Protein AF-0000000076344385 (afdb_homodimer)

Nearest PDB structures (foldseek):
  3djm-assembly5_E  TM=9.077E-01  e=4.082E-09  Cereibacter sphaeroides 2.4.1
  7sfz-assembly2_D  TM=6.483E-01  e=9.198E-02  Homo sapiens
  7sfz-assembly2_C  TM=6.321E-01  e=4.186E-01  Homo sapiens
  7sfz-assembly3_E  TM=6.370E-01  e=1.072E+00  Homo sapiens
  3djm-assembly5_E  TM=9.078E-01  e=3.542E-09  Cereibacter sphaeroides 2.4.1

Foldseek 3Di:
DPPPPPDDDDDPDDPPPDDDDDDDDDPVDDDDDPFFAQAKDKDWAQWFKWFAAVPDTQFTDRTWIFIGHGRDPGTATWGFPVRGPCVQKDFAPDDPVLCVPAPDDPDPQKTFIWGHDPNDIRGRQKIFGNDPPRRRIITGGPPCSRTPFMDTHPHTFPDHDDDDFKDKDWFQWWKWWDDPRDTFFTGRTWIWMAGPPDDIKTWAALVRGNCVQKDWDPDWDADRQWGIKTFIDGPPDDDTFKIADCQTDPNPRVSHRTMTGDLVRIQMAINNHGDDPDDDPHD/DPPPPDDDDDDPDDPPPDDDFDDDDDPVDDDDDPFFAQAKDKDWAQWFKWFAAVPDTQFTDRTWIFIGHGRDPGTATWGFPVRGPCVQKDFAPDDPVLCVPAPDDPDPQKTFIWGHDPNDIRGRQKIFGNDPPSRRIITGGPPCSRTPFMDTHPHTFPDHDDDDFKDKDWAQWWKWWADPRDTFFTGRTWIWMAGPPDAIKTWAALVRGNCVQKDWDPDWDADRQWGIKTFIDGPPDDDTFKIADCQTDPNPRVSHRTMTGDLVRIQMAINRHGDDRDPRPHD

Sequence (566 aa):
MTIPANTIPSFTGAPNTAIPALPSETPILGRRVLAPPERFEYQPSSRWVRGVLGNTAIVDSRHQLLVWEPGAKGPDYAFPLAHVRTDLLVPSTAGDDASAKYVRPKTEFVQWFDLVLDGRTIPRAAWKYAIPGLEEFIAVSWHTSVLDKWYEEDEVAWGSPRDQRIDIAPTKRHVVVKAGGVVVADTTGAIALFERGYPTRFYIPAQDVRLEHLEPVELKTVCPFKGQSSYFQVKGTDQPIAWFYPEPILSVEPIKNHVAFWNERVELVVDGEVFVDTPKVWAMTIPANTIPSFTGAPNTAIPALPSETPILGRRVLAPPERFEYQPSSRWVRGVLGNTAIVDSRHQLLVWEPGAKGPDYAFPLAHVRTDLLVPSTAGDDASAKYVRPKTEFVQWFDLVLDGRTIPRAAWKYAIPGLEEFIAVSWHTSVLDKWYEEDEVAWGSPRDQRIDIAPTKRHVVVKAGGVVVADTTGAIALFERGYPTRFYIPAQDVRLEHLEPVELKTVCPFKGQSSYFQVKGTDQPIAWFYPEPILSVEPIKNHVAFWNERVELVVDGEVFVDTPKVWA

Radius of gyration: 25.55 Å; Cα contacts (8 Å, |Δi|>4): 1297; chains: 2; bounding box: 70×77×60 Å

Secondary structure (DSSP, 8-state):
----TTPPP--SS-TTS--PPPPPP-SSEEE---PPPSSEEEEEE---EEEEETTEEEEEESSEEEEEPTT-SS-EEEEEGGGB-GGGEEE----GGGGTT------S-EEEEEEEETTEEEEEEEEEE-STT-TTEEEE---TTT-SEEEETTEEE-SS---S-EEEEE----EEEEETTEEEEEES-PEEEEETTS--EEEEEGGGB-GGGEEEEEEEEEETTTEEEEEEEETT--SEEEEE-SS--GGGGGGTTEEEE-TTTSEEEETTEE----TTS--/----TTPPP--SS-TTS--PPPPPP-SSEEE---PPPSSEEEEEE---EEEEETTEEEEEESSEEEEEPTT-SS-EEEEEGGGB-GGGEEE----GGGGTT------S-EEEEEEEETTEEEEEEEEEE-STT-TTEEEE---TTT-SEEEETTEEE-SS---S-EEEEE----EEEEETTEEEEEES-PEEEEETTS--EEEEEGGGB-GGGEEEEEEEEEETTTEEEEEEEETT--SEEEEE-SS--GGGGGGTTEEEE-TTTSEEEETTEE----TTT--

Organism: Vanrija humicola (NCBI:txid5417)

pLDDT: mean 89.12, std 12.99, range [23.89, 98.75]

Solvent-accessible surface area (backbone atoms only — not comparable to full-atom values): 30631 Å² total; per-residue (Å²): 131,80,72,65,92,86,64,80,56,57,64,93,55,75,48,84,48,75,74,72,76,79,58,66,76,50,97,59,30,34,75,62,67,92,64,50,41,89,36,31,28,31,34,34,29,56,57,40,36,31,31,24,46,87,84,38,44,43,27,31,34,49,64,27,29,36,36,27,48,56,63,32,90,60,45,41,57,29,28,32,52,73,27,34,53,56,88,35,46,42,80,46,83,71,60,75,73,72,45,67,80,41,84,63,76,81,68,81,53,53,50,48,18,19,36,50,55,94,90,40,77,37,74,61,29,28,34,30,56,71,43,90,59,37,75,63,28,34,28,65,51,65,49,78,85,61,35,76,47,37,27,44,49,66,36,82,46,29,76,50,66,75,77,53,40,54,42,48,39,51,26,60,59,40,40,35,34,33,51,94,91,37,75,39,29,58,41,49,66,25,34,40,35,42,35,76,79,40,64,76,40,54,30,31,41,48,90,40,38,47,58,89,56,40,39,78,47,89,59,68,52,68,32,50,81,43,29,53,35,39,32,27,17,48,67,95,56,91,52,74,40,31,38,31,26,84,66,29,38,70,49,43,38,83,49,41,65,18,37,32,61,42,62,91,71,37,50,34,28,47,71,87,34,77,53,60,86,50,81,72,40,48,63,131,81,73,65,94,86,63,79,55,57,68,95,56,76,58,81,50,74,75,71,76,78,58,64,76,49,98,61,31,34,73,62,67,94,62,49,41,88,36,32,28,31,32,28,30,60,59,40,34,30,31,24,48,87,84,38,44,44,26,36,37,51,64,28,28,37,35,28,48,57,65,33,89,59,47,42,58,31,29,32,50,68,25,36,53,56,88,35,47,42,79,46,83,72,60,74,72,74,44,67,82,40,84,62,76,81,68,81,54,54,48,46,17,20,36,51,55,96,90,39,76,37,76,60,28,27,34,30,55,72,44,90,59,38,75,64,29,36,29,65,49,66,50,78,84,60,35,75,46,38,28,43,49,66,35,83,45,32,76,49,68,73,76,54,40,53,41,48,38,50,26,61,59,40,41,34,35,34,52,96,91,37,76,40,29,56,42,49,66,26,34,40,34,43,35,75,78,38,59,74,41,53,30,31,41,49,89,39,37,46,57,88,55,42,38,78,49,91,59,68,53,68,34,49,82,43,29,53,36,38,32,26,18,48,67,95,56,93,52,73,40,29,36,32,26,86,66,31,39,69,50,43,38,85,49,40,65,18,37,31,59,42,63,91,70,38,49,36,27,46,72,89,35,77,56,69,82,40,77,76,39,38,61

Structure (mmCIF, N/CA/C/O backbone):
data_AF-0000000076344385-model_v1
#
loop_
_entity.id
_entity.type
_entity.pdbx_description
1 polymer 'DUF427 domain-containing protein'
#
loop_
_atom_site.group_PDB
_atom_site.id
_atom_site.type_symbol
_atom_site.label_atom_id
_atom_site.label_alt_id
_atom_site.label_comp_id
_atom_site.label_asym_id
_atom_site.label_entity_id
_atom_site.label_seq_id
_atom_site.pdbx_PDB_ins_code
_atom_site.Cartn_x
_atom_site.Cartn_y
_atom_site.Cartn_z
_atom_site.occupancy
_atom_site.B_iso_or_equiv
_atom_site.auth_seq_id
_atom_site.auth_comp_id
_atom_site.auth_asym_id
_atom_site.auth_atom_id
_atom_site.pdbx_PDB_model_num
ATOM 1 N N . MET A 1 1 ? -5.723 -26.406 -31.406 1 24.17 1 MET A N 1
ATOM 2 C CA . MET A 1 1 ? -6.191 -25.047 -31.109 1 24.17 1 MET A CA 1
ATOM 3 C C . MET A 1 1 ? -5.043 -24.172 -30.609 1 24.17 1 MET A C 1
ATOM 5 O O . MET A 1 1 ? -4.387 -24.5 -29.625 1 24.17 1 MET A O 1
ATOM 9 N N . THR A 1 2 ? -4.398 -23.375 -31.406 1 29.11 2 THR A N 1
ATOM 10 C CA . THR A 1 2 ? -3.236 -22.531 -31.172 1 29.11 2 THR A CA 1
ATOM 11 C C . THR A 1 2 ? -3.486 -21.578 -30.016 1 29.11 2 THR A C 1
ATOM 13 O O . THR A 1 2 ? -4.465 -20.828 -30.016 1 29.11 2 THR A O 1
ATOM 16 N N . ILE A 1 3 ? -3.086 -22 -28.797 1 37.66 3 ILE A N 1
ATOM 17 C CA . ILE A 1 3 ? -3.229 -21.047 -27.688 1 37.66 3 ILE A CA 1
ATOM 18 C C . ILE A 1 3 ? -2.777 -19.656 -28.141 1 37.66 3 ILE A C 1
ATOM 20 O O . ILE A 1 3 ? -1.686 -19.5 -28.703 1 37.66 3 ILE A O 1
ATOM 24 N N . PRO A 1 4 ? -3.592 -18.781 -28.484 1 41.69 4 PRO A N 1
ATOM 25 C CA . PRO A 1 4 ? -3.096 -17.453 -28.875 1 41.69 4 PRO A CA 1
ATOM 26 C C . PRO A 1 4 ? -1.897 -17.016 -28.047 1 41.69 4 PRO A C 1
ATOM 28 O O . PRO A 1 4 ? -1.752 -17.422 -26.891 1 41.69 4 PRO A O 1
ATOM 31 N N . ALA A 1 5 ? -0.92 -16.391 -28.688 1 49.5 5 ALA A N 1
ATOM 32 C CA . ALA A 1 5 ? 0.424 -15.969 -28.297 1 49.5 5 ALA A CA 1
ATOM 33 C C . ALA A 1 5 ? 0.427 -15.359 -26.906 1 49.5 5 ALA A C 1
ATOM 35 O O . ALA A 1 5 ? 1.396 -15.516 -26.156 1 49.5 5 ALA A O 1
ATOM 36 N N . ASN A 1 6 ? -0.628 -14.656 -26.297 1 58.56 6 ASN A N 1
ATOM 37 C CA . ASN A 1 6 ? -0.357 -13.75 -25.172 1 58.56 6 ASN A CA 1
ATOM 38 C C . ASN A 1 6 ? -1.131 -14.156 -23.922 1 58.56 6 ASN A C 1
ATOM 40 O O . ASN A 1 6 ? -1.474 -13.305 -23.109 1 58.56 6 ASN A O 1
ATOM 44 N N . THR A 1 7 ? -1.576 -15.461 -23.734 1 81.75 7 THR A N 1
ATOM 45 C CA . THR A 1 7 ? -2.396 -15.859 -22.594 1 81.75 7 THR A CA 1
ATOM 46 C C . THR A 1 7 ? -1.545 -16.547 -21.531 1 81.75 7 THR A C 1
ATOM 48 O O . THR A 1 7 ? -0.748 -17.438 -21.844 1 81.75 7 THR A O 1
ATOM 51 N N . ILE A 1 8 ? -1.616 -16.078 -20.406 1 89.12 8 ILE A N 1
ATOM 52 C CA . ILE A 1 8 ? -0.957 -16.703 -19.266 1 89.12 8 ILE A CA 1
ATOM 53 C C . ILE A 1 8 ? -1.506 -18.109 -19.062 1 89.12 8 ILE A C 1
ATOM 55 O O . ILE A 1 8 ? -2.717 -18.297 -18.922 1 89.12 8 ILE A O 1
ATOM 59 N N . PRO A 1 9 ? -0.595 -19.125 -19.203 1 86.81 9 PRO A N 1
ATOM 60 C CA . PRO A 1 9 ? -1.071 -20.5 -18.969 1 86.81 9 PRO A CA 1
ATOM 61 C C . PRO A 1 9 ? -1.843 -20.641 -17.656 1 86.81 9 PRO A C 1
ATOM 63 O O . PRO A 1 9 ? -1.484 -20.016 -16.656 1 86.81 9 PRO A O 1
ATOM 66 N N . SER A 1 10 ? -2.945 -21.391 -17.719 1 88.56 10 SER A N 1
ATOM 67 C CA . SER A 1 10 ? -3.801 -21.641 -16.562 1 88.56 10 SER A CA 1
ATOM 68 C C . SER A 1 10 ? -4.383 -23.047 -16.609 1 88.56 10 SER A C 1
ATOM 70 O O . SER A 1 10 ? -4.281 -23.734 -17.625 1 88.56 10 SER A O 1
ATOM 72 N N . PHE A 1 11 ? -4.809 -23.469 -15.492 1 88.62 11 PHE A N 1
ATOM 73 C CA . PHE A 1 11 ? -5.465 -24.766 -15.461 1 88.62 11 PHE A CA 1
ATOM 74 C C . PHE A 1 11 ? -6.742 -24.75 -16.297 1 88.62 11 PHE A C 1
ATOM 76 O O . PHE A 1 11 ? -7.41 -23.719 -16.391 1 88.62 11 PHE A O 1
ATOM 83 N N . THR A 1 12 ? -7.086 -25.703 -17.109 1 76 12 THR A N 1
ATOM 84 C CA . THR A 1 12 ? -8.273 -25.781 -17.969 1 76 12 THR A CA 1
ATOM 85 C C . THR A 1 12 ? -9.539 -25.891 -17.109 1 76 12 THR A C 1
ATOM 87 O O . THR A 1 12 ? -10.602 -25.406 -17.516 1 76 12 THR A O 1
ATOM 90 N N . GLY A 1 13 ? -9.477 -26.312 -15.812 1 63.94 13 GLY A N 1
ATOM 91 C CA . GLY A 1 13 ? -10.609 -26.406 -14.906 1 63.94 13 GLY A CA 1
ATOM 92 C C . GLY A 1 13 ? -10.516 -25.453 -13.734 1 63.94 13 GLY A C 1
ATOM 93 O O . GLY A 1 13 ? -9.508 -24.766 -13.555 1 63.94 13 GLY A O 1
ATOM 94 N N . ALA A 1 14 ? -11.828 -24.984 -13.328 1 56.19 14 ALA A N 1
ATOM 95 C CA . ALA A 1 14 ? -11.82 -24.078 -12.188 1 56.19 14 ALA A CA 1
ATOM 96 C C . ALA A 1 14 ? -11.023 -24.656 -11.023 1 56.19 14 ALA A C 1
ATOM 98 O O . ALA A 1 14 ? -11.352 -25.734 -10.516 1 56.19 14 ALA A O 1
ATOM 99 N N . PRO A 1 15 ? -9.758 -24.266 -10.953 1 55.03 15 PRO A N 1
ATOM 100 C CA . PRO A 1 15 ? -9.125 -24.859 -9.766 1 55.03 15 PRO A CA 1
ATOM 101 C C . PRO A 1 15 ? -9.969 -24.688 -8.5 1 55.03 15 PRO A C 1
ATOM 103 O O . PRO A 1 15 ? -9.523 -25.047 -7.41 1 55.03 15 PRO A O 1
ATOM 106 N N . ASN A 1 16 ? -11.07 -23.953 -8.711 1 57.47 16 ASN A N 1
ATOM 107 C CA . ASN A 1 16 ? -11.82 -23.688 -7.488 1 57.47 16 ASN A CA 1
ATOM 108 C C . ASN A 1 16 ? -12.375 -24.969 -6.875 1 57.47 16 ASN A C 1
ATOM 110 O O . ASN A 1 16 ? -13.328 -24.922 -6.094 1 57.47 16 ASN A O 1
ATOM 114 N N . THR A 1 17 ? -11.617 -26.094 -7.391 1 61.44 17 THR A N 1
ATOM 115 C CA . THR A 1 17 ? -12.047 -27.297 -6.688 1 61.44 17 THR A CA 1
ATOM 116 C C . THR A 1 17 ? -11.188 -27.531 -5.449 1 61.44 17 THR A C 1
ATOM 118 O O . THR A 1 17 ? -10.016 -27.156 -5.418 1 61.44 17 THR A O 1
ATOM 121 N N . ALA A 1 18 ? -11.891 -28.016 -4.379 1 74.69 18 ALA A N 1
ATOM 122 C CA . ALA A 1 18 ? -11.453 -28.453 -3.055 1 74.69 18 ALA A CA 1
ATOM 123 C C . ALA A 1 18 ? -10.641 -27.359 -2.359 1 74.69 18 ALA A C 1
ATOM 125 O O . ALA A 1 18 ? -9.414 -27.297 -2.523 1 74.69 18 ALA A O 1
ATOM 126 N N . ILE A 1 19 ? -11.133 -26.422 -1.931 1 80.56 19 ILE A N 1
ATOM 127 C CA . ILE A 1 19 ? -10.523 -25.391 -1.095 1 80.56 19 ILE A CA 1
ATOM 128 C C . ILE A 1 19 ? -10.508 -25.844 0.362 1 80.56 19 ILE A C 1
ATOM 130 O O . ILE A 1 19 ? -11.57 -26.062 0.959 1 80.56 19 ILE A O 1
ATOM 134 N N . PRO A 1 20 ? -9.273 -26 0.767 1 85.88 20 PRO A N 1
ATOM 135 C CA . PRO A 1 20 ? -9.219 -26.406 2.17 1 85.88 20 PRO A CA 1
ATOM 136 C C . PRO A 1 20 ? -9.75 -25.344 3.123 1 85.88 20 PRO A C 1
ATOM 138 O O . PRO A 1 20 ? -9.781 -24.156 2.773 1 85.88 20 PRO A O 1
ATOM 141 N N . ALA A 1 21 ? -10.133 -25.828 4.328 1 84.12 21 ALA A N 1
ATOM 142 C CA . ALA A 1 21 ? -10.445 -24.891 5.402 1 84.12 21 ALA A CA 1
ATOM 143 C C . ALA A 1 21 ? -9.203 -24.125 5.836 1 84.12 21 ALA A C 1
ATOM 145 O O . ALA A 1 21 ? -8.078 -24.625 5.715 1 84.12 21 ALA A O 1
ATOM 146 N N . LEU A 1 22 ? -9.461 -22.953 6.262 1 87.62 22 LEU A N 1
ATOM 147 C CA . LEU A 1 22 ? -8.344 -22.219 6.84 1 87.62 22 LEU A CA 1
ATOM 148 C C . LEU A 1 22 ? -7.809 -22.922 8.078 1 87.62 22 LEU A C 1
ATOM 150 O O . LEU A 1 22 ? -8.578 -23.5 8.852 1 87.62 22 LEU A O 1
ATOM 154 N N . PRO A 1 23 ? -6.516 -22.828 8.273 1 89.56 23 PRO A N 1
ATOM 155 C CA . PRO A 1 23 ? -5.941 -23.5 9.445 1 89.56 23 PRO A CA 1
ATOM 156 C C . PRO A 1 23 ? -6.477 -22.938 10.766 1 89.56 23 PRO A C 1
ATOM 158 O O . PRO A 1 23 ? -6.703 -21.734 10.875 1 89.56 23 PRO A O 1
ATOM 161 N N . SER A 1 24 ? -6.598 -23.828 11.703 1 86.69 24 SER A N 1
ATOM 162 C CA . SER A 1 24 ? -6.953 -23.391 13.055 1 86.69 24 SER A CA 1
ATOM 163 C C . SER A 1 24 ? -5.754 -22.781 13.766 1 86.69 24 SER A C 1
ATOM 165 O O . SER A 1 24 ? -4.609 -23.156 13.523 1 86.69 24 SER A O 1
ATOM 167 N N . GLU A 1 25 ? -6.086 -21.906 14.664 1 88.31 25 GLU A N 1
ATOM 168 C CA . GLU A 1 25 ? -5.031 -21.297 15.469 1 88.31 25 GLU A CA 1
ATOM 169 C C . GLU A 1 25 ? -4.43 -22.312 16.438 1 88.31 25 GLU A C 1
ATOM 171 O O . GLU A 1 25 ? -5.156 -23.062 17.094 1 88.31 25 GLU A O 1
ATOM 176 N N . THR A 1 26 ? -3.117 -22.422 16.438 1 90 26 THR A N 1
ATOM 177 C CA . THR A 1 26 ? -2.346 -23.219 17.391 1 90 26 THR A CA 1
ATOM 178 C C . THR A 1 26 ? -1.223 -22.375 18 1 90 26 THR A C 1
ATOM 180 O O . THR A 1 26 ? -1.005 -21.234 17.609 1 90 26 THR A O 1
ATOM 183 N N . PRO A 1 27 ? -0.519 -22.875 19 1 88 27 PRO A N 1
ATOM 184 C CA . PRO A 1 27 ? 0.61 -22.141 19.562 1 88 27 PRO A CA 1
ATOM 185 C C . PRO A 1 27 ? 1.712 -21.859 18.547 1 88 27 PRO A C 1
ATOM 187 O O . PRO A 1 27 ? 2.461 -20.891 18.688 1 88 27 PRO A O 1
ATOM 190 N N . ILE A 1 28 ? 1.756 -22.641 17.484 1 91.75 28 ILE A N 1
ATOM 191 C CA . ILE A 1 28 ? 2.887 -22.516 16.578 1 91.75 28 ILE A CA 1
ATOM 192 C C . ILE A 1 28 ? 2.412 -21.922 15.242 1 91.75 28 ILE A C 1
ATOM 194 O O . ILE A 1 28 ? 3.225 -21.578 14.383 1 91.75 28 ILE A O 1
ATOM 198 N N . LEU A 1 29 ? 1.133 -21.844 15.023 1 92.69 29 LEU A N 1
ATOM 199 C CA . LEU A 1 29 ? 0.559 -21.297 13.797 1 92.69 29 LEU A CA 1
ATOM 200 C C . LEU A 1 29 ? -0.639 -20.406 14.117 1 92.69 29 LEU A C 1
ATOM 202 O O . LEU A 1 29 ? -1.569 -20.828 14.805 1 92.69 29 LEU A O 1
ATOM 206 N N . GLY A 1 30 ? -0.557 -19.203 13.602 1 90.94 30 GLY A N 1
ATOM 207 C CA . GLY A 1 30 ? -1.685 -18.297 13.789 1 90.94 30 GLY A CA 1
ATOM 208 C C . GLY A 1 30 ? -1.955 -17.422 12.586 1 90.94 30 GLY A C 1
ATOM 209 O O . GLY A 1 30 ? -1.103 -17.281 11.703 1 90.94 30 GLY A O 1
ATOM 210 N N . ARG A 1 31 ? -3.148 -16.875 12.57 1 87.06 31 ARG A N 1
ATOM 211 C CA . ARG A 1 31 ? -3.494 -15.914 11.531 1 87.06 31 ARG A CA 1
ATOM 212 C C . ARG A 1 31 ? -2.812 -14.57 11.773 1 87.06 31 ARG A C 1
ATOM 214 O O . ARG A 1 31 ? -2.799 -14.078 12.906 1 87.06 31 ARG A O 1
ATOM 221 N N . ARG A 1 32 ? -2.219 -14.086 10.703 1 84.06 32 ARG A N 1
ATOM 222 C CA . ARG A 1 32 ? -1.59 -12.773 10.797 1 84.06 32 ARG A CA 1
ATOM 223 C C . ARG A 1 32 ? -2.633 -11.664 10.766 1 84.06 32 ARG A C 1
ATOM 225 O O . ARG A 1 32 ? -3.396 -11.547 9.805 1 84.06 32 ARG A O 1
ATOM 232 N N . VAL A 1 33 ? -2.703 -10.945 11.852 1 72.5 33 VAL A N 1
ATOM 233 C CA . VAL A 1 33 ? -3.633 -9.82 11.969 1 72.5 33 VAL A CA 1
ATOM 234 C C . VAL A 1 33 ? -2.887 -8.578 12.438 1 72.5 33 VAL A C 1
ATOM 236 O O . VAL A 1 33 ? -2.01 -8.656 13.297 1 72.5 33 VAL A O 1
ATOM 239 N N . LEU A 1 34 ? -2.967 -7.535 11.586 1 72.88 34 LEU A N 1
ATOM 240 C CA . LEU A 1 34 ? -2.51 -6.281 12.172 1 72.88 34 LEU A CA 1
ATOM 241 C C . LEU A 1 34 ? -3.508 -5.766 13.203 1 72.88 34 LEU A C 1
ATOM 243 O O . LEU A 1 34 ? -4.352 -4.926 12.891 1 72.88 34 LEU A O 1
ATOM 247 N N . ALA A 1 35 ? -3.389 -6.309 14.32 1 74 35 ALA A N 1
ATOM 248 C CA . ALA A 1 35 ? -4.32 -6 15.406 1 74 35 ALA A CA 1
ATOM 249 C C . ALA A 1 35 ? -4.062 -4.609 15.969 1 74 35 ALA A C 1
ATOM 251 O O . ALA A 1 35 ? -2.934 -4.117 15.938 1 74 35 ALA A O 1
ATOM 252 N N . PRO A 1 36 ? -5.133 -3.947 16.375 1 84.81 36 PRO A N 1
ATOM 253 C CA . PRO A 1 36 ? -4.91 -2.723 17.141 1 84.81 36 PRO A CA 1
ATOM 254 C C . PRO A 1 36 ? -3.92 -2.916 18.297 1 84.81 36 PRO A C 1
ATOM 256 O O . PRO A 1 36 ? -3.893 -3.98 18.922 1 84.81 36 PRO A O 1
ATOM 259 N N . PRO A 1 37 ? -3.086 -1.936 18.5 1 88.06 37 PRO A N 1
ATOM 260 C CA . PRO A 1 37 ? -2.082 -2.092 19.547 1 88.06 37 PRO A CA 1
ATOM 261 C C . PRO A 1 37 ? -2.691 -2.1 20.953 1 88.06 37 PRO A C 1
ATOM 263 O O . PRO A 1 37 ? -3.756 -1.515 21.172 1 88.06 37 PRO A O 1
ATOM 266 N N . GLU A 1 38 ? -1.99 -2.736 21.875 1 89.06 38 GLU A N 1
ATOM 267 C CA . GLU A 1 38 ? -2.42 -2.803 23.266 1 89.06 38 GLU A CA 1
ATOM 268 C C . GLU A 1 38 ? -1.921 -1.596 24.062 1 89.06 38 GLU A C 1
ATOM 270 O O . GLU A 1 38 ? -2.42 -1.312 25.156 1 89.06 38 GLU A O 1
ATOM 275 N N . ARG A 1 39 ? -0.975 -0.936 23.562 1 92.12 39 ARG A N 1
ATOM 276 C CA . ARG A 1 39 ? -0.392 0.274 24.125 1 92.12 39 ARG A CA 1
ATOM 277 C C . ARG A 1 39 ? -0.252 1.365 23.062 1 92.12 39 ARG A C 1
ATOM 279 O O . ARG A 1 39 ? -0.562 1.145 21.891 1 92.12 39 ARG A O 1
ATOM 286 N N . PHE A 1 40 ? 0.185 2.539 23.562 1 94.31 40 PHE A N 1
ATOM 287 C CA . PHE A 1 40 ? 0.493 3.572 22.578 1 94.31 40 PHE A CA 1
ATOM 288 C C . PHE A 1 40 ? 1.682 3.162 21.719 1 94.31 40 PHE A C 1
ATOM 290 O O . PHE A 1 40 ? 2.674 2.637 22.219 1 94.31 40 PHE A O 1
ATOM 297 N N . GLU A 1 41 ? 1.48 3.379 20.5 1 93.19 41 GLU A N 1
ATOM 298 C CA . GLU A 1 41 ? 2.582 3.166 19.578 1 93.19 41 GLU A CA 1
ATOM 299 C C . GLU A 1 41 ? 2.754 4.359 18.641 1 93.19 41 GLU A C 1
ATOM 301 O O . GLU A 1 41 ? 1.799 5.102 18.391 1 93.19 41 GLU A O 1
ATOM 306 N N . TYR A 1 42 ? 3.994 4.531 18.203 1 92.5 42 TYR A N 1
ATOM 307 C CA . TYR A 1 42 ? 4.23 5.625 17.281 1 92.5 42 TYR A CA 1
ATOM 308 C C . TYR A 1 42 ? 5.141 5.18 16.141 1 92.5 42 TYR A C 1
ATOM 310 O O . TYR A 1 42 ? 5.836 4.172 16.25 1 92.5 42 TYR A O 1
ATOM 318 N N . GLN A 1 43 ? 5.066 5.859 15.062 1 89.62 43 GLN A N 1
ATOM 319 C CA . GLN A 1 43 ? 5.941 5.719 13.898 1 89.62 43 GLN A CA 1
ATOM 320 C C . GLN A 1 43 ? 6.277 7.082 13.297 1 89.62 43 GLN A C 1
ATOM 322 O O . GLN A 1 43 ? 5.383 7.879 13.016 1 89.62 43 GLN A O 1
ATOM 327 N N . PRO A 1 44 ? 7.527 7.312 13.141 1 88.88 44 PRO A N 1
ATOM 328 C CA . PRO A 1 44 ? 7.871 8.578 12.492 1 88.88 44 PRO A CA 1
ATOM 329 C C . PRO A 1 44 ? 7.41 8.648 11.039 1 88.88 44 PRO A C 1
ATOM 331 O O . PRO A 1 44 ? 7.398 7.625 10.352 1 88.88 44 PRO A O 1
ATOM 334 N N . SER A 1 45 ? 7.035 9.805 10.648 1 88.56 45 SER A N 1
ATOM 335 C CA . SER A 1 45 ? 6.629 10.055 9.266 1 88.56 45 SER A CA 1
ATOM 336 C C . SER A 1 45 ? 7.367 11.25 8.68 1 88.56 45 SER A C 1
ATOM 338 O O . SER A 1 45 ? 7.496 12.289 9.328 1 88.56 45 SER A O 1
ATOM 340 N N . SER A 1 46 ? 7.789 11.102 7.41 1 87 46 SER A N 1
ATOM 341 C CA . SER A 1 46 ? 8.5 12.18 6.73 1 87 46 SER A CA 1
ATOM 342 C C . SER A 1 46 ? 7.609 12.883 5.723 1 87 46 SER A C 1
ATOM 344 O O . SER A 1 46 ? 8.07 13.75 4.969 1 87 46 SER A O 1
ATOM 346 N N . ARG A 1 47 ? 6.363 12.5 5.688 1 90.75 47 ARG A N 1
ATOM 347 C CA . ARG A 1 47 ? 5.434 13.18 4.793 1 90.75 47 ARG A CA 1
ATOM 348 C C . ARG A 1 47 ? 5.352 14.672 5.117 1 90.75 47 ARG A C 1
ATOM 350 O O . ARG A 1 47 ? 5.348 15.055 6.285 1 90.75 47 ARG A O 1
ATOM 357 N N . TRP A 1 48 ? 5.316 15.391 4.031 1 91.88 48 TRP A N 1
ATOM 358 C CA . TRP A 1 48 ? 4.996 16.797 4.23 1 91.88 48 TRP A CA 1
ATOM 359 C C . TRP A 1 48 ? 3.502 16.984 4.48 1 91.88 48 TRP A C 1
ATOM 361 O O . TRP A 1 48 ? 2.689 16.828 3.566 1 91.88 48 TRP A O 1
ATOM 371 N N . VAL A 1 49 ? 3.166 17.391 5.719 1 94.5 49 VAL A N 1
ATOM 372 C CA . VAL A 1 49 ? 1.764 17.484 6.113 1 94.5 49 VAL A CA 1
ATOM 373 C C . VAL A 1 49 ? 1.415 18.938 6.434 1 94.5 49 VAL A C 1
ATOM 375 O O . VAL A 1 49 ? 2.15 19.609 7.152 1 94.5 49 VAL A O 1
ATOM 378 N N . ARG A 1 50 ? 0.308 19.406 5.844 1 96.5 50 ARG A N 1
ATOM 379 C CA . ARG A 1 50 ? -0.207 20.734 6.16 1 96.5 50 ARG A CA 1
ATOM 380 C C . ARG A 1 50 ? -1.69 20.672 6.508 1 96.5 50 ARG A C 1
ATOM 382 O O . ARG A 1 50 ? -2.455 19.953 5.875 1 96.5 50 ARG A O 1
ATOM 389 N N . GLY A 1 51 ? -2.059 21.312 7.539 1 97.31 51 GLY A N 1
ATOM 390 C CA . GLY A 1 51 ? -3.438 21.641 7.867 1 97.31 51 GLY A CA 1
ATOM 391 C C . GLY A 1 51 ? -3.75 23.125 7.75 1 97.31 51 GLY A C 1
ATOM 392 O O . GLY A 1 51 ? -3.014 23.953 8.273 1 97.31 51 GLY A O 1
ATOM 393 N N . VAL A 1 52 ? -4.91 23.391 7.074 1 97.38 52 VAL A N 1
ATOM 394 C CA . VAL A 1 52 ? -5.125 24.797 6.727 1 97.38 52 VAL A CA 1
ATOM 395 C C . VAL A 1 52 ? -6.535 25.219 7.133 1 97.38 52 VAL A C 1
ATOM 397 O O . VAL A 1 52 ? -7.48 24.438 7.023 1 97.38 52 VAL A O 1
ATOM 400 N N . LEU A 1 53 ? -6.668 26.375 7.621 1 96.69 53 LEU A N 1
ATOM 401 C CA . LEU A 1 53 ? -7.922 27.078 7.867 1 96.69 53 LEU A CA 1
ATOM 402 C C . LEU A 1 53 ? -7.953 28.406 7.125 1 96.69 53 LEU A C 1
ATOM 404 O O . LEU A 1 53 ? -7.219 29.328 7.469 1 96.69 53 LEU A O 1
ATOM 408 N N . GLY A 1 54 ? -8.828 28.438 6.07 1 92.88 54 GLY A N 1
ATOM 409 C CA . GLY A 1 54 ? -8.758 29.578 5.18 1 92.88 54 GLY A CA 1
ATOM 410 C C . GLY A 1 54 ? -7.418 29.703 4.477 1 92.88 54 GLY A C 1
ATOM 411 O O . GLY A 1 54 ? -6.961 28.766 3.83 1 92.88 54 GLY A O 1
ATOM 412 N N . ASN A 1 55 ? -6.805 30.781 4.648 1 92.69 55 ASN A N 1
ATOM 413 C CA . ASN A 1 55 ? -5.512 31.031 4.012 1 92.69 55 ASN A CA 1
ATOM 414 C C . ASN A 1 55 ? -4.363 30.875 5.008 1 92.69 55 ASN A C 1
ATOM 416 O O . ASN A 1 55 ? -3.238 31.297 4.727 1 92.69 55 ASN A O 1
ATOM 420 N N . THR A 1 56 ? -4.672 30.297 6.105 1 94.94 56 THR A N 1
ATOM 421 C CA . THR A 1 56 ? -3.67 30.172 7.156 1 94.94 56 THR A CA 1
ATOM 422 C C . THR A 1 56 ? -3.271 28.703 7.344 1 94.94 56 THR A C 1
ATOM 424 O O . THR A 1 56 ? -4.133 27.844 7.508 1 94.94 56 THR A O 1
ATOM 427 N N . ALA A 1 57 ? -1.976 28.5 7.266 1 96.12 57 ALA A N 1
ATOM 428 C CA . ALA A 1 57 ? -1.479 27.188 7.676 1 96.12 57 ALA A CA 1
ATOM 429 C C . ALA A 1 57 ? -1.444 27.062 9.195 1 96.12 57 ALA A C 1
ATOM 431 O O . ALA A 1 57 ? -0.759 27.844 9.867 1 96.12 57 ALA A O 1
ATOM 432 N N . ILE A 1 58 ? -2.17 26.141 9.68 1 97.12 58 ILE A N 1
ATOM 433 C CA . ILE A 1 58 ? -2.166 25.859 11.109 1 97.12 58 ILE A CA 1
ATOM 434 C C . ILE A 1 58 ? -1.08 24.844 11.438 1 97.12 58 ILE A C 1
ATOM 436 O O . ILE A 1 58 ? -0.469 24.906 12.508 1 97.12 58 ILE A O 1
ATOM 440 N N . VAL A 1 59 ? -0.897 23.906 10.562 1 96.75 59 VAL A N 1
ATOM 441 C CA . VAL A 1 59 ? 0.118 22.875 10.664 1 96.75 59 VAL A CA 1
ATOM 442 C C . VAL A 1 59 ? 1.008 22.891 9.422 1 96.75 59 VAL A C 1
ATOM 444 O O . VAL A 1 59 ? 0.517 23.047 8.297 1 96.75 59 VAL A O 1
ATOM 447 N N . ASP A 1 60 ? 2.283 22.75 9.555 1 94.69 60 ASP A N 1
ATOM 448 C CA . ASP A 1 60 ? 3.273 22.531 8.508 1 94.69 60 ASP A CA 1
ATOM 449 C C . ASP A 1 60 ? 4.457 21.719 9.023 1 94.69 60 ASP A C 1
ATOM 451 O O . ASP A 1 60 ? 5.316 22.234 9.734 1 94.69 60 ASP A O 1
ATOM 455 N N . SER A 1 61 ? 4.41 20.438 8.664 1 92.06 61 SER A N 1
ATOM 456 C CA . SER A 1 61 ? 5.387 19.547 9.297 1 92.06 61 SER A CA 1
ATOM 457 C C . SER A 1 61 ? 5.914 18.516 8.32 1 92.06 61 SER A C 1
ATOM 459 O O . SER A 1 61 ? 5.184 18.062 7.434 1 92.06 61 SER A O 1
ATOM 461 N N . ARG A 1 62 ? 7.172 18.125 8.516 1 89.31 62 ARG A N 1
ATOM 462 C CA . ARG A 1 62 ? 7.801 17 7.82 1 89.31 62 ARG A CA 1
ATOM 463 C C . ARG A 1 62 ? 8.375 16 8.812 1 89.31 62 ARG A C 1
ATOM 465 O O . ARG A 1 62 ? 9.133 15.109 8.422 1 89.31 62 ARG A O 1
ATOM 472 N N . HIS A 1 63 ? 8.062 16.203 10.047 1 88 63 HIS A N 1
ATOM 473 C CA . HIS A 1 63 ? 8.703 15.406 11.094 1 88 63 HIS A CA 1
ATOM 474 C C . HIS A 1 63 ? 7.691 14.969 12.148 1 88 63 HIS A C 1
ATOM 476 O O . HIS A 1 63 ? 7.996 14.977 13.344 1 88 63 HIS A O 1
ATOM 482 N N . GLN A 1 64 ? 6.535 14.711 11.773 1 92.06 64 GLN A N 1
ATOM 483 C CA . GLN A 1 64 ? 5.5 14.289 12.719 1 92.06 64 GLN A CA 1
ATOM 484 C C . GLN A 1 64 ? 5.566 12.789 12.977 1 92.06 64 GLN A C 1
ATOM 486 O O . GLN A 1 64 ? 6.332 12.07 12.328 1 92.06 64 GLN A O 1
ATOM 491 N N . LEU A 1 65 ? 4.809 12.406 13.969 1 92.56 65 LEU A N 1
ATOM 492 C CA . LEU A 1 65 ? 4.609 11 14.297 1 92.56 65 LEU A CA 1
ATOM 493 C C . LEU A 1 65 ? 3.209 10.547 13.906 1 92.56 65 LEU A C 1
ATOM 495 O O . LEU A 1 65 ? 2.25 11.312 14.016 1 92.56 65 LEU A O 1
ATOM 499 N N . LEU A 1 66 ? 3.152 9.352 13.383 1 93.12 66 LEU A N 1
ATOM 500 C CA . LEU A 1 66 ? 1.905 8.602 13.5 1 93.12 66 LEU A CA 1
ATOM 501 C C . LEU A 1 66 ? 1.77 7.988 14.891 1 93.12 66 LEU A C 1
ATOM 503 O O . LEU A 1 66 ? 2.68 7.301 15.359 1 93.12 66 LEU A O 1
ATOM 507 N N . VAL A 1 67 ? 0.633 8.242 15.516 1 94.12 67 VAL A N 1
ATOM 508 C CA . VAL A 1 67 ? 0.427 7.738 16.875 1 94.12 67 VAL A CA 1
ATOM 509 C C . VAL A 1 67 ? -0.856 6.914 16.922 1 94.12 67 VAL A C 1
ATOM 511 O O . VAL A 1 67 ? -1.923 7.387 16.531 1 94.12 67 VAL A O 1
ATOM 514 N N . TRP A 1 68 ? -0.729 5.672 17.391 1 92.88 68 TRP A N 1
ATOM 515 C CA . TRP A 1 68 ? -1.873 4.805 17.641 1 92.88 68 TRP A CA 1
ATOM 516 C C . TRP A 1 68 ? -2.199 4.758 19.125 1 92.88 68 TRP A C 1
ATOM 518 O O . TRP A 1 68 ? -1.332 4.461 19.953 1 92.88 68 TRP A O 1
ATOM 528 N N . GLU A 1 69 ? -3.449 5.086 19.406 1 94 69 GLU A N 1
ATOM 529 C CA . GLU A 1 69 ? -3.951 4.82 20.75 1 94 69 GLU A CA 1
ATOM 530 C C . GLU A 1 69 ? -4.234 3.332 20.953 1 94 69 GLU A C 1
ATOM 532 O O . GLU A 1 69 ? -4.473 2.605 19.984 1 94 69 GLU A O 1
ATOM 537 N N . PRO A 1 70 ? -4.172 2.951 22.219 1 91.44 70 PRO A N 1
ATOM 538 C CA . PRO A 1 70 ? -4.566 1.56 22.453 1 91.44 70 PRO A CA 1
ATOM 539 C C . PRO A 1 70 ? -5.941 1.231 21.875 1 91.44 70 PRO A C 1
ATOM 541 O O . PRO A 1 70 ? -6.902 1.972 22.109 1 91.44 70 PRO A O 1
ATOM 544 N N . GLY A 1 71 ? -5.957 0.147 21.016 1 89.44 71 GLY A N 1
ATOM 545 C CA . GLY A 1 71 ? -7.219 -0.32 20.453 1 89.44 71 GLY A CA 1
ATOM 546 C C . GLY A 1 71 ? -7.602 0.376 19.172 1 89.44 71 GLY A C 1
ATOM 547 O O . GLY A 1 71 ? -8.578 -0.001 18.516 1 89.44 71 GLY A O 1
ATOM 548 N N . ALA A 1 72 ? -6.832 1.336 18.781 1 89 72 ALA A N 1
ATOM 549 C CA . ALA A 1 72 ? -7.188 2.104 17.594 1 89 72 ALA A CA 1
ATOM 550 C C . ALA A 1 72 ? -6.832 1.339 16.328 1 89 72 ALA A C 1
ATOM 552 O O . ALA A 1 72 ? -5.766 0.727 16.234 1 89 72 ALA A O 1
ATOM 553 N N . LYS A 1 73 ? -7.672 1.43 15.344 1 83.19 73 LYS A N 1
ATOM 554 C CA . LYS A 1 73 ? -7.449 0.782 14.055 1 83.19 73 LYS A CA 1
ATOM 555 C C . LYS A 1 73 ? -6.5 1.602 13.188 1 83.19 73 LYS A C 1
ATOM 557 O O . LYS A 1 73 ? -5.84 1.06 12.297 1 83.19 73 LYS A O 1
ATOM 562 N N . GLY A 1 74 ? -6.465 2.865 13.469 1 88.06 74 GLY A N 1
ATOM 563 C CA . GLY A 1 74 ? -5.605 3.764 12.719 1 88.06 74 GLY A CA 1
ATOM 564 C C . GLY A 1 74 ? -4.98 4.848 13.578 1 88.06 74 GLY A C 1
ATOM 565 O O . GLY A 1 74 ? -5.391 5.059 14.719 1 88.06 74 GLY A O 1
ATOM 566 N N . PRO A 1 75 ? -4.023 5.523 12.992 1 91.81 75 PRO A N 1
ATOM 567 C CA . PRO A 1 75 ? -3.287 6.527 13.758 1 91.81 75 PRO A CA 1
ATOM 568 C C . PRO A 1 75 ? -3.844 7.938 13.578 1 91.81 75 PRO A C 1
ATOM 570 O O . PRO A 1 75 ? -4.668 8.172 12.688 1 91.81 75 PRO A O 1
ATOM 573 N N . ASP A 1 76 ? -3.346 8.781 14.484 1 93.88 76 ASP A N 1
ATOM 574 C CA . ASP A 1 76 ? -3.363 10.227 14.281 1 93.88 76 ASP A CA 1
ATOM 575 C C . ASP A 1 76 ? -1.946 10.781 14.148 1 93.88 76 ASP A C 1
ATOM 577 O O . ASP A 1 76 ? -0.975 10.102 14.5 1 93.88 76 ASP A O 1
ATOM 581 N N . TYR A 1 77 ? -1.92 11.961 13.617 1 96 77 TYR A N 1
ATOM 582 C CA . TYR A 1 77 ? -0.626 12.633 13.633 1 96 77 TYR A CA 1
ATOM 583 C C . TYR A 1 77 ? -0.401 13.359 14.953 1 96 77 TYR A C 1
ATOM 585 O O . TYR A 1 77 ? -1.326 13.961 15.5 1 96 77 TYR A O 1
ATOM 593 N N . ALA A 1 78 ? 0.767 13.312 15.438 1 96.56 78 ALA A N 1
ATOM 594 C CA . ALA A 1 78 ? 1.306 14.211 16.453 1 96.56 78 ALA A CA 1
ATOM 595 C C . ALA A 1 78 ? 2.479 15.023 15.906 1 96.56 78 ALA A C 1
ATOM 597 O O . ALA A 1 78 ? 3.486 14.453 15.484 1 96.56 78 ALA A O 1
ATOM 598 N N . PHE A 1 79 ? 2.293 16.281 15.984 1 95.12 79 PHE A N 1
ATOM 599 C CA . PHE A 1 79 ? 3.256 17.172 15.367 1 95.12 79 PHE A CA 1
ATOM 600 C C . PHE A 1 79 ? 4.188 17.781 16.406 1 95.12 79 PHE A C 1
ATOM 602 O O . PHE A 1 79 ? 3.766 18.062 17.531 1 95.12 79 PHE A O 1
ATOM 609 N N . PRO A 1 80 ? 5.52 17.969 15.992 1 93.06 80 PRO A N 1
ATOM 610 C CA . PRO A 1 80 ? 6.328 18.844 16.844 1 93.06 80 PRO A CA 1
ATOM 611 C C . PRO A 1 80 ? 5.648 20.188 17.141 1 93.06 80 PRO A C 1
ATOM 613 O O . PRO A 1 80 ? 5.008 20.766 16.25 1 93.06 80 PRO A O 1
ATOM 616 N N . LEU A 1 81 ? 5.84 20.688 18.297 1 93.94 81 LEU A N 1
ATOM 617 C CA . LEU A 1 81 ? 5.172 21.906 18.719 1 93.94 81 LEU A CA 1
ATOM 618 C C . LEU A 1 81 ? 5.492 23.047 17.766 1 93.94 81 LEU A C 1
ATOM 620 O O . LEU A 1 81 ? 4.609 23.844 17.422 1 93.94 81 LEU A O 1
ATOM 624 N N . ALA A 1 82 ? 6.684 23.094 17.297 1 92.62 82 ALA A N 1
ATOM 625 C CA . ALA A 1 82 ? 7.133 24.188 16.453 1 92.62 82 ALA A CA 1
ATOM 626 C C . ALA A 1 82 ? 6.484 24.109 15.062 1 92.62 82 ALA A C 1
ATOM 628 O O . ALA A 1 82 ? 6.551 25.062 14.289 1 92.62 82 ALA A O 1
ATOM 629 N N . HIS A 1 83 ? 5.82 23.016 14.766 1 94.25 83 HIS A N 1
ATOM 630 C CA . HIS A 1 83 ? 5.234 22.812 13.445 1 94.25 83 HIS A CA 1
ATOM 631 C C . HIS A 1 83 ? 3.734 23.094 13.461 1 94.25 83 HIS A C 1
ATOM 633 O O . HIS A 1 83 ? 3.033 22.797 12.484 1 94.25 83 HIS A O 1
ATOM 639 N N . VAL A 1 84 ? 3.281 23.562 14.523 1 96.19 84 VAL A N 1
ATOM 640 C CA . VAL A 1 84 ? 1.888 23.953 14.695 1 96.19 84 VAL A CA 1
ATOM 641 C C . VAL A 1 84 ? 1.815 25.406 15.172 1 96.19 84 VAL A C 1
ATOM 643 O O . VAL A 1 84 ? 2.67 25.844 15.945 1 96.19 84 VAL A O 1
ATOM 646 N N . ARG A 1 85 ? 0.797 26.141 14.719 1 96.06 85 ARG A N 1
ATOM 647 C CA . ARG A 1 85 ? 0.571 27.5 15.211 1 96.06 85 ARG A CA 1
ATOM 648 C C . ARG A 1 85 ? 0.03 27.484 16.641 1 96.06 85 ARG A C 1
ATOM 650 O O . ARG A 1 85 ? -1.11 27.875 16.875 1 96.06 85 ARG A O 1
ATOM 657 N N . THR A 1 86 ? 0.914 27.141 17.516 1 95.81 86 THR A N 1
ATOM 658 C CA . THR A 1 86 ? 0.524 27.047 18.922 1 95.81 86 THR A CA 1
ATOM 659 C C . THR A 1 86 ? 0.181 28.438 19.484 1 95.81 86 THR A C 1
ATOM 661 O O . THR A 1 86 ? -0.491 28.531 20.516 1 95.81 86 THR A O 1
ATOM 664 N N . ASP A 1 87 ? 0.595 29.469 18.844 1 96.19 87 ASP A N 1
ATOM 665 C CA . ASP A 1 87 ? 0.257 30.844 19.234 1 96.19 87 ASP A CA 1
ATOM 666 C C . ASP A 1 87 ? -1.238 31.109 19.078 1 96.19 87 ASP A C 1
ATOM 668 O O . ASP A 1 87 ? -1.775 32.031 19.672 1 96.19 87 ASP A O 1
ATOM 672 N N . LEU A 1 88 ? -1.887 30.266 18.328 1 97.62 88 LEU A N 1
ATOM 673 C CA . LEU A 1 88 ? -3.316 30.422 18.078 1 97.62 88 LEU A CA 1
ATOM 674 C C . LEU A 1 88 ? -4.125 29.453 18.938 1 97.62 88 LEU A C 1
ATOM 676 O O . LEU A 1 88 ? -5.348 29.375 18.812 1 97.62 88 LEU A O 1
ATOM 680 N N . LEU A 1 89 ? -3.461 28.703 19.75 1 97.56 89 LEU A N 1
ATOM 681 C CA . LEU A 1 89 ? -4.133 27.719 20.578 1 97.56 89 LEU A CA 1
ATOM 682 C C . LEU A 1 89 ? -4.223 28.203 22.031 1 97.56 89 LEU A C 1
ATOM 684 O O . LEU A 1 89 ? -3.273 28.781 22.547 1 97.56 89 LEU A O 1
ATOM 688 N N . VAL A 1 90 ? -5.379 28 22.625 1 97.38 90 VAL A N 1
ATOM 689 C CA . VAL A 1 90 ? -5.566 28.281 24.047 1 97.38 90 VAL A CA 1
ATOM 690 C C . VAL A 1 90 ? -6.113 27.031 24.75 1 97.38 90 VAL A C 1
ATOM 692 O O . VAL A 1 90 ? -6.898 26.281 24.172 1 97.38 90 VAL A O 1
ATOM 695 N N . PRO A 1 91 ? -5.637 26.781 26 1 95.56 91 PRO A N 1
ATOM 696 C CA . PRO A 1 91 ? -6.227 25.656 26.719 1 95.56 91 PRO A CA 1
ATOM 697 C C . PRO A 1 91 ? -7.754 25.688 26.734 1 95.56 91 PRO A C 1
ATOM 699 O O . PRO A 1 91 ? -8.352 26.734 26.969 1 95.56 91 PRO A O 1
ATOM 702 N N . SER A 1 92 ? -8.273 24.562 26.406 1 93 92 SER A N 1
ATOM 703 C CA . SER A 1 92 ? -9.727 24.5 26.281 1 93 92 SER A CA 1
ATOM 704 C C . SER A 1 92 ? -10.391 24.484 27.656 1 93 92 SER A C 1
ATOM 706 O O . SER A 1 92 ? -9.898 23.844 28.594 1 93 92 SER A O 1
ATOM 708 N N . THR A 1 93 ? -11.492 25.172 27.734 1 86.19 93 THR A N 1
ATOM 709 C CA . THR A 1 93 ? -12.305 25.156 28.953 1 86.19 93 THR A CA 1
ATOM 710 C C . THR A 1 93 ? -13.641 24.469 28.688 1 86.19 93 THR A C 1
ATOM 712 O O . THR A 1 93 ? -14.5 24.406 29.562 1 86.19 93 THR A O 1
ATOM 715 N N . ALA A 1 94 ? -13.719 24.016 27.484 1 77.38 94 ALA A N 1
ATOM 716 C CA . ALA A 1 94 ? -14.977 23.391 27.062 1 77.38 94 ALA A CA 1
ATOM 717 C C . ALA A 1 94 ? -15.156 22.031 27.719 1 77.38 94 ALA A C 1
ATOM 719 O O . ALA A 1 94 ? -14.18 21.344 28.016 1 77.38 94 ALA A O 1
ATOM 720 N N . GLY A 1 95 ? -16.344 21.625 28.062 1 70.38 95 GLY A N 1
ATOM 721 C CA . GLY A 1 95 ? -16.656 20.328 28.625 1 70.38 95 GLY A CA 1
ATOM 722 C C . GLY A 1 95 ? -16.531 19.188 27.625 1 70.38 95 GLY A C 1
ATOM 723 O O . GLY A 1 95 ? -16.25 19.422 26.438 1 70.38 95 GLY A O 1
ATOM 724 N N . ASP A 1 96 ? -16.578 17.938 28.062 1 65 96 ASP A N 1
ATOM 725 C CA . ASP A 1 96 ? -16.391 16.719 27.297 1 65 96 ASP A CA 1
ATOM 726 C C . ASP A 1 96 ? -17.375 16.656 26.125 1 65 96 ASP A C 1
ATOM 728 O O . ASP A 1 96 ? -17.094 16.047 25.094 1 65 96 ASP A O 1
ATOM 732 N N . ASP A 1 97 ? -18.469 17.312 26.297 1 64.56 97 ASP A N 1
ATOM 733 C CA . ASP A 1 97 ? -19.516 17.281 25.281 1 64.56 97 ASP A CA 1
ATOM 734 C C . ASP A 1 97 ? -19.047 17.953 24 1 64.56 97 ASP A C 1
ATOM 736 O O . ASP A 1 97 ? -19.516 17.609 22.906 1 64.56 97 ASP A O 1
ATOM 740 N N . ALA A 1 98 ? -18.141 18.812 24.141 1 56.78 98 ALA A N 1
ATOM 741 C CA . ALA A 1 98 ? -17.688 19.547 22.969 1 56.78 98 ALA A CA 1
ATOM 742 C C . ALA A 1 98 ? -16.875 18.656 22.031 1 56.78 98 ALA A C 1
ATOM 744 O O . ALA A 1 98 ? -16.766 18.953 20.828 1 56.78 98 ALA A O 1
ATOM 745 N N . SER A 1 99 ? -16.438 17.547 22.562 1 59.19 99 SER A N 1
ATOM 746 C CA . SER A 1 99 ? -15.594 16.672 21.766 1 59.19 99 SER A CA 1
ATOM 747 C C . SER A 1 99 ? -16.359 15.414 21.344 1 59.19 99 SER A C 1
ATOM 749 O O . SER A 1 99 ? -15.805 14.547 20.656 1 59.19 99 SER A O 1
ATOM 751 N N . ALA A 1 100 ? -17.641 15.391 21.734 1 63.56 100 ALA A N 1
ATOM 752 C CA . ALA A 1 100 ? -18.406 14.18 21.484 1 63.56 100 ALA A CA 1
ATOM 753 C C . ALA A 1 100 ? -18.484 13.883 19.984 1 63.56 100 ALA A C 1
ATOM 755 O O . ALA A 1 100 ? -18.656 12.727 19.578 1 63.56 100 ALA A O 1
ATOM 756 N N . LYS A 1 101 ? -18.172 14.961 19.312 1 67.69 101 LYS A N 1
ATOM 757 C CA . LYS A 1 101 ? -18.281 14.781 17.875 1 67.69 101 LYS A CA 1
ATOM 758 C C . LYS A 1 101 ? -16.984 14.234 17.281 1 67.69 101 LYS A C 1
ATOM 760 O O . LYS A 1 101 ? -16.969 13.75 16.156 1 67.69 101 LYS A O 1
ATOM 765 N N . TYR A 1 102 ? -15.984 14.305 18.234 1 75.25 102 TYR A N 1
ATOM 766 C CA . TYR A 1 102 ? -14.703 13.883 17.688 1 75.25 102 TYR A CA 1
ATOM 767 C C . TYR A 1 102 ? -14.477 12.391 17.922 1 75.25 102 TYR A C 1
ATOM 769 O O . TYR A 1 102 ? -14.734 11.883 19.016 1 75.25 102 TYR A O 1
ATOM 777 N N . VAL A 1 103 ? -14.086 11.805 16.875 1 76.06 103 VAL A N 1
ATOM 778 C CA . VAL A 1 103 ? -13.828 10.367 16.984 1 76.06 103 VAL A CA 1
ATOM 779 C C . VAL A 1 103 ? -12.523 10.141 17.75 1 76.06 103 VAL A C 1
ATOM 781 O O . VAL A 1 103 ? -12.352 9.109 18.391 1 76.06 103 VAL A O 1
ATOM 784 N N . ARG A 1 104 ? -11.734 11.18 17.719 1 83.81 104 ARG A N 1
ATOM 785 C CA . ARG A 1 104 ? -10.43 11.07 18.375 1 83.81 104 ARG A CA 1
ATOM 786 C C . ARG A 1 104 ? -10.102 12.352 19.141 1 83.81 104 ARG A C 1
ATOM 788 O O . ARG A 1 104 ? -10.617 13.422 18.812 1 83.81 104 ARG A O 1
ATOM 795 N N . PRO A 1 105 ? -9.352 12.281 20.188 1 88.88 105 PRO A N 1
ATOM 796 C CA . PRO A 1 105 ? -8.758 11.102 20.812 1 88.88 105 PRO A CA 1
ATOM 797 C C . PRO A 1 105 ? -9.773 10.312 21.641 1 88.88 105 PRO A C 1
ATOM 799 O O . PRO A 1 105 ? -10.797 10.852 22.047 1 88.88 105 PRO A O 1
ATOM 802 N N . LYS A 1 106 ? -9.461 9.031 21.859 1 86.38 106 LYS A N 1
ATOM 803 C CA . LYS A 1 106 ? -10.32 8.18 22.688 1 86.38 106 LYS A CA 1
ATOM 804 C C . LYS A 1 106 ? -9.844 8.156 24.141 1 86.38 106 LYS A C 1
ATOM 806 O O . LYS A 1 106 ? -10.641 7.945 25.047 1 86.38 106 LYS A O 1
ATOM 811 N N . THR A 1 107 ? -8.617 8.367 24.266 1 84.25 107 THR A N 1
ATOM 812 C CA . THR A 1 107 ? -8.047 8.375 25.609 1 84.25 107 THR A CA 1
ATOM 813 C C . THR A 1 107 ? -8.477 9.625 26.375 1 84.25 107 THR A C 1
ATOM 815 O O . THR A 1 107 ? -8.672 10.68 25.766 1 84.25 107 THR A O 1
ATOM 818 N N . GLU A 1 108 ? -8.562 9.461 27.656 1 79.5 108 GLU A N 1
ATOM 819 C CA . GLU A 1 108 ? -8.875 10.602 28.516 1 79.5 108 GLU A CA 1
ATOM 820 C C . GLU A 1 108 ? -7.613 11.328 28.969 1 79.5 108 GLU A C 1
ATOM 822 O O . GLU A 1 108 ? -7.68 12.422 29.516 1 79.5 108 GLU A O 1
ATOM 827 N N . PHE A 1 109 ? -6.516 10.875 28.672 1 80.56 109 PHE A N 1
ATOM 828 C CA . PHE A 1 109 ? -5.234 11.422 29.109 1 80.56 109 PHE A CA 1
ATOM 829 C C . PHE A 1 109 ? -4.719 12.453 28.109 1 80.56 109 PHE A C 1
ATOM 831 O O . PHE A 1 109 ? -3.656 12.266 27.516 1 80.56 109 PHE A O 1
ATOM 838 N N . VAL A 1 110 ? -5.586 13.555 28.031 1 89.81 110 VAL A N 1
ATOM 839 C CA . VAL A 1 110 ? -5.18 14.586 27.078 1 89.81 110 VAL A CA 1
ATOM 840 C C . VAL A 1 110 ? -5.48 15.969 27.672 1 89.81 110 VAL A C 1
ATOM 842 O O . VAL A 1 110 ? -6.336 16.094 28.547 1 89.81 110 VAL A O 1
ATOM 845 N N . GLN A 1 111 ? -4.73 16.906 27.266 1 92.56 111 GLN A N 1
ATOM 846 C CA . GLN A 1 111 ? -5.062 18.328 27.422 1 92.56 111 GLN A CA 1
ATOM 847 C C . GLN A 1 111 ? -5.57 18.906 26.109 1 92.56 111 GLN A C 1
ATOM 849 O O . GLN A 1 111 ? -4.848 18.922 25.109 1 92.56 111 GLN A O 1
ATOM 854 N N . TRP A 1 112 ? -6.789 19.406 26.141 1 94 112 TRP A N 1
ATOM 855 C CA . TRP A 1 112 ? -7.406 19.969 24.938 1 94 112 TRP A CA 1
ATOM 856 C C . TRP A 1 112 ? -7.051 21.438 24.781 1 94 112 TRP A C 1
ATOM 858 O O . TRP A 1 112 ? -6.863 22.156 25.766 1 94 112 TRP A O 1
ATOM 868 N N . PHE A 1 113 ? -7.062 21.844 23.484 1 96 113 PHE A N 1
ATOM 869 C CA . PHE A 1 113 ? -6.859 23.234 23.141 1 96 113 PHE 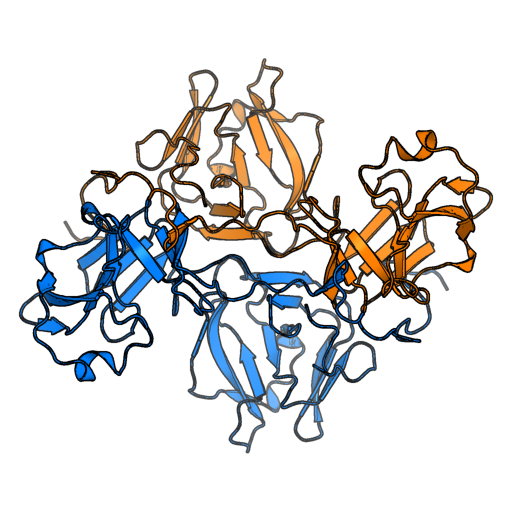A CA 1
ATOM 870 C C . PHE A 1 113 ? -7.906 23.703 22.125 1 96 113 PHE A C 1
ATOM 872 O O . PHE A 1 113 ? -8.273 22.953 21.219 1 96 113 PHE A O 1
ATOM 879 N N . ASP A 1 114 ? -8.367 24.891 22.344 1 96.06 114 ASP A N 1
ATOM 880 C CA . ASP A 1 114 ? -9.203 25.562 21.344 1 96.06 114 ASP A CA 1
ATOM 881 C C . ASP A 1 114 ? -8.344 26.359 20.359 1 96.06 114 ASP A C 1
ATOM 883 O O . ASP A 1 114 ? -7.273 26.859 20.703 1 96.06 114 ASP A O 1
ATOM 887 N N . LEU A 1 115 ? -8.773 26.422 19.141 1 96.81 115 LEU A N 1
ATOM 888 C CA . LEU A 1 115 ? -8.133 27.25 18.125 1 96.81 115 LEU A CA 1
ATOM 889 C C . LEU A 1 115 ? -8.844 28.578 17.969 1 96.81 115 LEU A C 1
ATOM 891 O O . LEU A 1 115 ? -10.062 28.625 17.75 1 96.81 115 LEU A O 1
ATOM 895 N N . VAL A 1 116 ? -8.094 29.672 18.094 1 97.56 116 VAL A N 1
ATOM 896 C CA . VAL A 1 116 ? -8.641 31.016 17.969 1 97.56 116 VAL A CA 1
ATOM 897 C C . VAL A 1 116 ? -8 31.734 16.781 1 97.56 116 VAL A C 1
ATOM 899 O O . VAL A 1 116 ? -6.793 31.984 16.781 1 97.56 116 VAL A O 1
ATOM 902 N N . LEU A 1 117 ? -8.812 32.062 15.836 1 96.38 117 LEU A N 1
ATOM 903 C CA . LEU A 1 117 ? -8.336 32.719 14.633 1 96.38 117 LEU A CA 1
ATOM 904 C C . LEU A 1 117 ? -9.359 33.75 14.148 1 96.38 117 LEU A C 1
ATOM 906 O O . LEU A 1 117 ? -10.531 33.406 13.953 1 96.38 117 LEU A O 1
ATOM 910 N N . ASP A 1 118 ? -8.883 35 13.984 1 94.44 118 ASP A N 1
ATOM 911 C CA . ASP A 1 118 ? -9.695 36.062 13.453 1 94.44 118 ASP A CA 1
ATOM 912 C C . ASP A 1 118 ? -11.023 36.188 14.203 1 94.44 118 ASP A C 1
ATOM 914 O O . ASP A 1 118 ? -12.086 36.25 13.578 1 94.44 118 ASP A O 1
ATOM 918 N N . GLY A 1 119 ? -10.992 36.062 15.438 1 93.12 119 GLY A N 1
ATOM 919 C CA . GLY A 1 119 ? -12.156 36.25 16.281 1 93.12 119 GLY A CA 1
ATOM 920 C C . GLY A 1 119 ? -13.031 35.031 16.406 1 93.12 119 GLY A C 1
ATOM 921 O O . GLY A 1 119 ? -14.023 35.031 17.141 1 93.12 119 GLY A O 1
ATOM 922 N N . ARG A 1 120 ? -12.695 34.031 15.711 1 93.81 120 ARG A N 1
ATOM 923 C CA . ARG A 1 120 ? -13.43 32.781 15.766 1 93.81 120 ARG A CA 1
ATOM 924 C C . ARG A 1 120 ? -12.727 31.766 16.672 1 93.81 120 ARG A C 1
ATOM 926 O O . ARG A 1 120 ? -11.5 31.656 16.641 1 93.81 120 ARG A O 1
ATOM 933 N N . THR A 1 121 ? -13.594 31.125 17.5 1 94.56 121 THR A N 1
ATOM 934 C CA . THR A 1 121 ? -13.07 30.078 18.359 1 94.56 121 THR A CA 1
ATOM 935 C C . THR A 1 121 ? -13.602 28.703 17.922 1 94.56 121 THR A C 1
ATOM 937 O O . THR A 1 121 ? -14.812 28.516 17.812 1 94.56 121 THR A O 1
ATOM 940 N N . ILE A 1 122 ? -12.719 27.797 17.625 1 94 122 ILE A N 1
ATOM 941 C CA . ILE A 1 122 ? -13.055 26.406 17.344 1 94 122 ILE A CA 1
ATOM 942 C C . ILE A 1 122 ? -12.703 25.531 18.562 1 94 122 ILE A C 1
ATOM 944 O O . ILE A 1 122 ? -11.523 25.344 18.859 1 94 122 ILE A O 1
ATOM 948 N N . PRO A 1 123 ? -13.711 25.031 19.219 1 92.44 123 PRO A N 1
ATOM 949 C CA . PRO A 1 123 ? -13.43 24.312 20.469 1 92.44 123 PRO A CA 1
ATOM 950 C C . PRO A 1 123 ? -12.758 22.969 20.234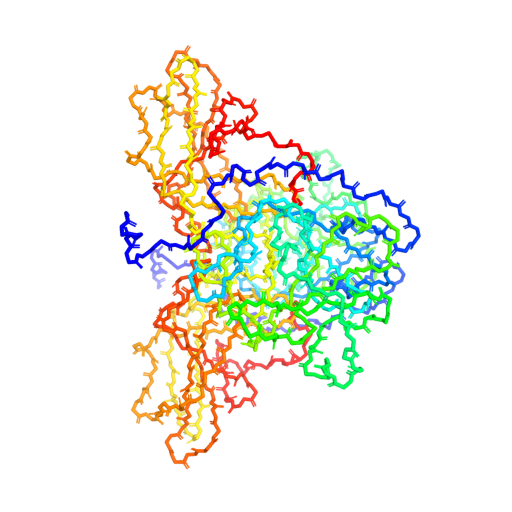 1 92.44 123 PRO A C 1
ATOM 952 O O . PRO A 1 123 ? -13.078 22.266 19.25 1 92.44 123 PRO A O 1
ATOM 955 N N . ARG A 1 124 ? -11.742 22.625 21.094 1 93.5 124 ARG A N 1
ATOM 956 C CA . ARG A 1 124 ? -11.094 21.328 21.141 1 93.5 124 ARG A CA 1
ATOM 957 C C . ARG A 1 124 ? -10.523 20.953 19.781 1 93.5 124 ARG A C 1
ATOM 959 O O . ARG A 1 124 ? -10.758 19.844 19.297 1 93.5 124 ARG A O 1
ATOM 966 N N . ALA A 1 125 ? -9.812 21.875 19.25 1 94.81 125 ALA A N 1
ATOM 967 C CA . ALA A 1 125 ? -9.242 21.719 17.922 1 94.81 125 ALA A CA 1
ATOM 968 C C . ALA A 1 125 ? -7.977 20.875 17.953 1 94.81 125 ALA A C 1
ATOM 970 O O . ALA A 1 125 ? -7.594 20.281 16.938 1 94.81 125 ALA A O 1
ATOM 971 N N . ALA A 1 126 ? -7.301 20.875 19.094 1 96.06 126 ALA A N 1
ATOM 972 C CA . ALA A 1 126 ? -6.027 20.188 19.25 1 96.06 126 ALA A CA 1
ATOM 973 C C . ALA A 1 126 ? -5.895 19.578 20.641 1 96.06 126 ALA A C 1
ATOM 975 O O . ALA A 1 126 ? -6.66 19.906 21.547 1 96.06 126 ALA A O 1
ATOM 976 N N . TRP A 1 127 ? -4.926 18.672 20.781 1 95.69 127 TRP A N 1
ATOM 977 C CA . TRP A 1 127 ? -4.691 18.094 22.109 1 95.69 127 TRP A CA 1
ATOM 978 C C . TRP A 1 127 ? -3.244 17.641 22.25 1 95.69 127 TRP A C 1
ATOM 980 O O . TRP A 1 127 ? -2.57 17.359 21.266 1 95.69 127 TRP A O 1
ATOM 990 N N . LYS A 1 128 ? -2.789 17.625 23.469 1 96.06 128 LYS A N 1
ATOM 991 C CA . LYS A 1 128 ? -1.559 16.953 23.875 1 96.06 128 LYS A CA 1
ATOM 992 C C . LYS A 1 128 ? -1.86 15.688 24.672 1 96.06 128 LYS A C 1
ATOM 994 O O . LYS A 1 128 ? -2.701 15.695 25.578 1 96.06 128 LYS A O 1
ATOM 999 N N . TYR A 1 129 ? -1.207 14.641 24.219 1 94.44 129 TYR A N 1
ATOM 1000 C CA . TYR A 1 129 ? -1.321 13.414 25.016 1 94.44 129 TYR A CA 1
ATOM 1001 C C . TYR A 1 129 ? -0.583 13.547 26.344 1 94.44 129 TYR A C 1
ATOM 1003 O O . TYR A 1 129 ? 0.532 14.07 26.391 1 94.44 129 TYR A O 1
ATOM 1011 N N . ALA A 1 130 ? -1.203 13.117 27.375 1 92.38 130 ALA A N 1
ATOM 1012 C CA . ALA A 1 130 ? -0.518 13.016 28.672 1 92.38 130 ALA A CA 1
ATOM 1013 C C . ALA A 1 130 ? 0.246 11.703 28.781 1 92.38 130 ALA A C 1
ATOM 1015 O O . ALA A 1 130 ? 0.027 10.93 29.719 1 92.38 130 ALA A O 1
ATOM 1016 N N . ILE A 1 131 ? 1.074 11.414 27.891 1 93.62 131 ILE A N 1
ATOM 1017 C CA . ILE A 1 131 ? 1.911 10.227 27.766 1 93.62 131 ILE A CA 1
ATOM 1018 C C . ILE A 1 131 ? 3.385 10.625 27.766 1 93.62 131 ILE A C 1
ATOM 1020 O O . ILE A 1 131 ? 3.812 11.422 26.922 1 93.62 131 ILE A O 1
ATOM 1024 N N . PRO A 1 132 ? 4.148 10.117 28.797 1 91.88 132 PRO A N 1
ATOM 1025 C CA . PRO A 1 132 ? 5.578 10.43 28.766 1 91.88 132 PRO A CA 1
ATOM 1026 C C . PRO A 1 132 ? 6.223 10.094 27.422 1 91.88 132 PRO A C 1
ATOM 1028 O O . PRO A 1 132 ? 6.016 9 26.891 1 91.88 132 PRO A O 1
ATOM 1031 N N . GLY A 1 133 ? 6.957 11.062 26.891 1 92.88 133 GLY A N 1
ATOM 1032 C CA . GLY A 1 133 ? 7.602 10.883 25.594 1 92.88 133 GLY A CA 1
ATOM 1033 C C . GLY A 1 133 ? 6.949 11.68 24.484 1 92.88 133 GLY A C 1
ATOM 1034 O O . GLY A 1 133 ? 7.562 11.922 23.438 1 92.88 133 GLY A O 1
ATOM 1035 N N . LEU A 1 134 ? 5.699 12.078 24.703 1 95.75 134 LEU A N 1
ATOM 1036 C CA . LEU A 1 134 ? 4.984 12.789 23.656 1 95.75 134 LEU A CA 1
ATOM 1037 C C . LEU A 1 134 ? 4.777 14.258 24.047 1 95.75 134 LEU A C 1
ATOM 1039 O O . LEU A 1 134 ? 3.953 14.945 23.438 1 95.75 134 LEU A O 1
ATOM 1043 N N . GLU A 1 135 ? 5.578 14.742 25 1 93.69 135 GLU A N 1
ATOM 1044 C CA . GLU A 1 135 ? 5.395 16.078 25.578 1 93.69 135 GLU A CA 1
ATOM 1045 C C . GLU A 1 135 ? 5.668 17.156 24.547 1 93.69 135 GLU A C 1
ATOM 1047 O O . GLU A 1 135 ? 5.082 18.25 24.609 1 93.69 135 GLU A O 1
ATOM 1052 N N . GLU A 1 136 ? 6.523 16.797 23.672 1 93.5 136 GLU A N 1
ATOM 1053 C CA . GLU A 1 136 ? 6.949 17.812 22.719 1 93.5 136 GLU A CA 1
ATOM 1054 C C . GLU A 1 136 ? 6.109 17.766 21.438 1 93.5 136 GLU A C 1
ATOM 1056 O O . GLU A 1 136 ? 6.449 18.391 20.438 1 93.5 136 GLU A O 1
ATOM 1061 N N . PHE A 1 137 ? 5.055 16.984 21.484 1 95.94 137 PHE A N 1
ATOM 1062 C CA . PHE A 1 137 ? 4.188 16.797 20.328 1 95.94 137 PHE A CA 1
ATOM 1063 C C . PHE A 1 137 ? 2.762 17.234 20.641 1 95.94 137 PHE A C 1
ATOM 1065 O O . PHE A 1 137 ? 2.344 17.203 21.797 1 95.94 137 PHE A O 1
ATOM 1072 N N . ILE A 1 138 ? 2.061 17.625 19.609 1 97 138 ILE A N 1
ATOM 1073 C CA . ILE A 1 138 ? 0.662 18.031 19.719 1 97 138 ILE A CA 1
ATOM 1074 C C . ILE A 1 138 ? -0.115 17.531 18.5 1 97 138 ILE A C 1
ATOM 1076 O O . ILE A 1 138 ? 0.404 17.516 17.375 1 97 138 ILE A O 1
ATOM 1080 N N . ALA A 1 139 ? -1.314 17.062 18.766 1 97.5 139 ALA A N 1
ATOM 1081 C CA . ALA A 1 139 ? -2.191 16.594 17.703 1 97.5 139 ALA A CA 1
ATOM 1082 C C . ALA A 1 139 ? -3.254 17.641 17.375 1 97.5 139 ALA A C 1
ATOM 1084 O O . ALA A 1 139 ? -3.637 18.438 18.234 1 97.5 139 ALA A O 1
ATOM 1085 N N . VAL A 1 140 ? -3.666 17.688 16.141 1 96.62 140 VAL A N 1
ATOM 1086 C CA . VAL A 1 140 ? -4.742 18.547 15.68 1 96.62 140 VAL A CA 1
ATOM 1087 C C . VAL A 1 140 ? -5.848 17.703 15.047 1 96.62 140 VAL A C 1
ATOM 1089 O O . VAL A 1 140 ? -5.574 16.797 14.266 1 96.62 140 VAL A O 1
ATOM 1092 N N . SER A 1 141 ? -7.062 18.078 15.359 1 94.38 141 SER A N 1
ATOM 1093 C CA . SER A 1 141 ? -8.203 17.25 14.977 1 94.38 141 SER A CA 1
ATOM 1094 C C . SER A 1 141 ? -8.43 17.281 13.469 1 94.38 141 SER A C 1
ATOM 1096 O O . SER A 1 141 ? -8.32 18.328 12.836 1 94.38 141 SER A O 1
ATOM 1098 N N . TRP A 1 142 ? -8.828 16.125 12.977 1 93.5 142 TRP A N 1
ATOM 1099 C CA . TRP A 1 142 ? -9.156 15.977 11.562 1 93.5 142 TRP A CA 1
ATOM 1100 C C . TRP A 1 142 ? -10.656 16.125 11.328 1 93.5 142 TRP A C 1
ATOM 1102 O O . TRP A 1 142 ? -11.133 16.016 10.195 1 93.5 142 TRP A O 1
ATOM 1112 N N . HIS A 1 143 ? -11.328 16.344 12.391 1 92 143 HIS A N 1
ATOM 1113 C CA . HIS A 1 143 ? -12.758 16.578 12.211 1 92 143 HIS A CA 1
ATOM 1114 C C . HIS A 1 143 ? -13.008 17.75 11.258 1 92 143 HIS A C 1
ATOM 1116 O O . HIS A 1 143 ? -12.328 18.766 11.328 1 92 143 HIS A O 1
ATOM 1122 N N . THR A 1 144 ? -14.047 17.625 10.469 1 90.69 144 THR A N 1
ATOM 1123 C CA . THR A 1 144 ? -14.281 18.531 9.359 1 90.69 144 THR A CA 1
ATOM 1124 C C . THR A 1 144 ? -14.688 19.906 9.867 1 90.69 144 THR A C 1
ATOM 1126 O O . THR A 1 144 ? -14.688 20.891 9.117 1 90.69 144 THR A O 1
ATOM 1129 N N . SER A 1 145 ? -15.008 20.031 11.109 1 90.88 145 SER A N 1
ATOM 1130 C CA . SER A 1 145 ? -15.398 21.312 11.68 1 90.88 145 SER A CA 1
ATOM 1131 C C . SER A 1 145 ? -14.18 22.094 12.156 1 90.88 145 SER A C 1
ATOM 1133 O O . SER A 1 145 ? -14.297 23.266 12.562 1 90.88 145 SER A O 1
ATOM 1135 N N . VAL A 1 146 ? -13.031 21.578 12.109 1 94 146 VAL A N 1
ATOM 1136 C CA . VAL A 1 146 ? -11.859 22.203 12.719 1 94 146 VAL A CA 1
ATOM 1137 C C . VAL A 1 146 ? -11.039 22.906 11.641 1 94 146 VAL A C 1
ATOM 1139 O O . VAL A 1 146 ? -11.031 24.141 11.562 1 94 146 VAL A O 1
ATOM 1142 N N . LEU A 1 147 ? -10.484 22.156 10.742 1 96.06 147 LEU A N 1
ATOM 1143 C CA . LEU A 1 147 ? -9.734 22.734 9.633 1 96.06 147 LEU A CA 1
ATOM 1144 C C . LEU A 1 147 ? -10.461 22.516 8.312 1 96.06 147 LEU A C 1
ATOM 1146 O O . LEU A 1 147 ? -11.266 21.578 8.188 1 96.06 147 LEU A O 1
ATOM 1150 N N . ASP A 1 148 ? -10.125 23.359 7.32 1 95.69 148 ASP A N 1
ATOM 1151 C CA . ASP A 1 148 ? -10.781 23.281 6.016 1 95.69 148 ASP A CA 1
ATOM 1152 C C . ASP A 1 148 ? -10.219 22.125 5.199 1 95.69 148 ASP A C 1
ATOM 1154 O O . ASP A 1 148 ? -10.969 21.391 4.539 1 95.69 148 ASP A O 1
ATOM 1158 N N . LYS A 1 149 ? -8.859 22.031 5.234 1 96.31 149 LYS A N 1
ATOM 1159 C CA . LYS A 1 149 ? -8.211 21.016 4.414 1 96.31 149 LYS A CA 1
ATOM 1160 C C . LYS A 1 149 ? -6.934 20.5 5.07 1 96.31 149 LYS A C 1
ATOM 1162 O O . LYS A 1 149 ? -6.254 21.25 5.781 1 96.31 149 LYS A O 1
ATOM 1167 N N . TRP A 1 150 ? -6.691 19.344 4.855 1 97.12 150 TRP A N 1
ATOM 1168 C CA . TRP A 1 150 ? -5.402 18.703 5.121 1 97.12 150 TRP A CA 1
ATOM 1169 C C . TRP A 1 150 ? -4.711 18.312 3.82 1 97.12 150 TRP A C 1
ATOM 1171 O O . TRP A 1 150 ? -5.367 17.953 2.842 1 97.12 150 TRP A O 1
ATOM 1181 N N . TYR A 1 151 ? -3.408 18.406 3.867 1 96.12 151 TYR A N 1
ATOM 1182 C CA . TYR A 1 151 ? -2.605 17.984 2.727 1 96.12 151 TYR A CA 1
ATOM 1183 C C . TYR A 1 151 ? -1.478 17.047 3.166 1 96.12 151 TYR A C 1
ATOM 1185 O O . TYR A 1 151 ? -0.863 17.266 4.215 1 96.12 151 TYR A O 1
ATOM 1193 N N . GLU A 1 152 ? -1.255 16.078 2.453 1 94.94 152 GLU A N 1
ATOM 1194 C CA . GLU A 1 152 ? -0.023 15.289 2.473 1 94.94 152 GLU A CA 1
ATOM 1195 C C . GLU A 1 152 ? 0.742 15.43 1.16 1 94.94 152 GLU A C 1
ATOM 1197 O O . GLU A 1 152 ? 0.216 15.109 0.091 1 94.94 152 GLU A O 1
ATOM 1202 N N . GLU A 1 153 ? 1.9 15.898 1.331 1 94.56 153 GLU A N 1
ATOM 1203 C CA . GLU A 1 153 ? 2.646 16.328 0.154 1 94.56 153 GLU A CA 1
ATOM 1204 C C . GLU A 1 153 ? 1.826 17.297 -0.695 1 94.56 153 GLU A C 1
ATOM 1206 O O . GLU A 1 153 ? 1.371 18.328 -0.203 1 94.56 153 GLU A O 1
ATOM 1211 N N . ASP A 1 154 ? 1.657 17.109 -1.943 1 94.81 154 ASP A N 1
ATOM 1212 C CA . ASP A 1 154 ? 0.942 18.047 -2.789 1 94.81 154 ASP A CA 1
ATOM 1213 C C . ASP A 1 154 ? -0.458 17.547 -3.125 1 94.81 154 ASP A C 1
ATOM 1215 O O . ASP A 1 154 ? -1.005 17.859 -4.184 1 94.81 154 ASP A O 1
ATOM 1219 N N . GLU A 1 155 ? -0.994 16.75 -2.219 1 95.38 155 GLU A N 1
ATOM 1220 C CA . GLU A 1 155 ? -2.312 16.156 -2.436 1 95.38 155 GLU A CA 1
ATOM 1221 C C . GLU A 1 155 ? -3.213 16.359 -1.219 1 95.38 155 GLU A C 1
ATOM 1223 O O . GLU A 1 155 ? -2.756 16.25 -0.079 1 95.38 155 GLU A O 1
ATOM 1228 N N . VAL A 1 156 ? -4.508 16.609 -1.507 1 94.75 156 VAL A N 1
ATOM 1229 C CA . VAL A 1 156 ? -5.469 16.688 -0.413 1 94.75 156 VAL A CA 1
ATOM 1230 C C . VAL A 1 156 ? -5.488 15.359 0.35 1 94.75 156 VAL A C 1
ATOM 1232 O O . VAL A 1 156 ? -5.488 14.281 -0.257 1 94.75 156 VAL A O 1
ATOM 1235 N N . ALA A 1 157 ? -5.391 15.453 1.649 1 95.12 157 ALA A N 1
ATOM 1236 C CA . ALA A 1 157 ? -5.547 14.289 2.523 1 95.12 157 ALA A CA 1
ATOM 1237 C C . ALA A 1 157 ? -6.969 14.195 3.061 1 95.12 157 ALA A C 1
ATOM 1239 O O . ALA A 1 157 ? -7.496 15.164 3.613 1 95.12 157 ALA A O 1
ATOM 1240 N N . TRP A 1 158 ? -7.52 13.039 2.943 1 93.44 158 TRP A N 1
ATOM 1241 C CA . TRP A 1 158 ? -8.93 12.867 3.254 1 93.44 158 TRP A CA 1
ATOM 1242 C C . TRP A 1 158 ? -9.117 12.062 4.535 1 93.44 158 TRP A C 1
ATOM 1244 O O . TRP A 1 158 ? -8.516 11 4.703 1 93.44 158 TRP A O 1
ATOM 1254 N N . GLY A 1 159 ? -9.938 12.523 5.496 1 92 159 GLY A N 1
ATOM 1255 C CA . GLY A 1 159 ? -10.453 11.742 6.605 1 92 159 GLY A CA 1
ATOM 1256 C C . GLY A 1 159 ? -9.469 11.594 7.746 1 92 159 GLY A C 1
ATOM 1257 O O . GLY A 1 159 ? -9.742 12.016 8.867 1 92 159 GLY A O 1
ATOM 1258 N N . SER A 1 160 ? -8.281 10.984 7.461 1 92.88 160 SER A N 1
ATOM 1259 C CA . SER A 1 160 ? -7.266 10.672 8.469 1 92.88 160 SER A CA 1
ATOM 1260 C C . SER A 1 160 ? -5.906 10.422 7.824 1 92.88 160 SER A C 1
ATOM 1262 O O . SER A 1 160 ? -5.805 10.32 6.598 1 92.88 160 SER A O 1
ATOM 1264 N N . PRO A 1 161 ? -4.918 10.359 8.727 1 92.94 161 PRO A N 1
ATOM 1265 C CA . PRO A 1 161 ? -3.598 10.039 8.18 1 92.94 161 PRO A CA 1
ATOM 1266 C C . PRO A 1 161 ? -3.572 8.703 7.449 1 92.94 161 PRO A C 1
ATOM 1268 O O . PRO A 1 161 ? -4.23 7.746 7.871 1 92.94 161 PRO A O 1
ATOM 1271 N N . ARG A 1 162 ? -2.717 8.711 6.406 1 86.38 162 ARG A N 1
ATOM 1272 C CA . ARG A 1 162 ? -2.594 7.512 5.586 1 86.38 162 ARG A CA 1
ATOM 1273 C C . ARG A 1 162 ? -1.475 6.609 6.098 1 86.38 162 ARG A C 1
ATOM 1275 O O . ARG A 1 162 ? -0.423 7.098 6.52 1 86.38 162 ARG A O 1
ATOM 1282 N N . ASP A 1 163 ? -1.858 5.383 6.113 1 78.62 163 ASP A N 1
ATOM 1283 C CA . ASP A 1 163 ? -0.832 4.352 6.199 1 78.62 163 ASP A CA 1
ATOM 1284 C C . ASP A 1 163 ? -0.807 3.498 4.93 1 78.62 163 ASP A C 1
ATOM 1286 O O . ASP A 1 163 ? -1.522 3.785 3.969 1 78.62 163 ASP A O 1
ATOM 1290 N N . GLN A 1 164 ? 0.117 2.658 4.746 1 80.44 164 GLN A N 1
ATOM 1291 C CA . GLN A 1 164 ? 0.211 1.826 3.549 1 80.44 164 GLN A CA 1
ATOM 1292 C C . GLN A 1 164 ? -0.666 0.583 3.674 1 80.44 164 GLN A C 1
ATOM 1294 O O . GLN A 1 164 ? -0.393 -0.296 4.496 1 80.44 164 GLN A O 1
ATOM 1299 N N . ARG A 1 165 ? -1.784 0.544 2.805 1 85.62 165 ARG A N 1
ATOM 1300 C CA . ARG A 1 165 ? -2.609 -0.633 3.055 1 85.62 165 ARG A CA 1
ATOM 1301 C C . ARG A 1 165 ? -3.277 -1.115 1.771 1 85.62 165 ARG A C 1
ATOM 1303 O O . ARG A 1 165 ? -3.939 -2.154 1.764 1 85.62 165 ARG A O 1
ATOM 1310 N N . ILE A 1 166 ? -3.088 -0.387 0.662 1 91.62 166 ILE A N 1
ATOM 1311 C CA . ILE A 1 166 ? -3.785 -0.767 -0.563 1 91.62 166 ILE A CA 1
ATOM 1312 C C . ILE A 1 166 ? -2.771 -1.215 -1.614 1 91.62 166 ILE A C 1
ATOM 1314 O O . ILE A 1 166 ? -1.684 -0.643 -1.721 1 91.62 166 ILE A O 1
ATOM 1318 N N . ASP A 1 167 ? -3.145 -2.264 -2.328 1 93.19 167 ASP A N 1
ATOM 1319 C CA . ASP A 1 167 ? -2.49 -2.664 -3.57 1 93.19 167 ASP A CA 1
ATOM 1320 C C . ASP A 1 167 ? -3.512 -2.895 -4.68 1 93.19 167 ASP A C 1
ATOM 1322 O O . ASP A 1 167 ? -4.664 -3.24 -4.41 1 93.19 167 ASP A O 1
ATOM 1326 N N . ILE A 1 168 ? -3.092 -2.615 -5.957 1 96 168 ILE A N 1
ATOM 1327 C CA . ILE A 1 168 ? -3.994 -2.852 -7.078 1 96 168 ILE A CA 1
ATOM 1328 C C . ILE A 1 168 ? -3.262 -3.627 -8.172 1 96 168 ILE A C 1
ATOM 1330 O O . ILE A 1 168 ? -2.037 -3.543 -8.289 1 96 168 ILE A O 1
ATOM 1334 N N . ALA A 1 169 ? -4.027 -4.367 -8.969 1 95.88 169 ALA A N 1
ATOM 1335 C CA . ALA A 1 169 ? -3.49 -5.117 -10.102 1 95.88 169 ALA A CA 1
ATOM 1336 C C . ALA A 1 169 ? -4.539 -5.273 -11.195 1 95.88 169 ALA A C 1
ATOM 1338 O O . ALA A 1 169 ? -5.719 -5.477 -10.914 1 95.88 169 ALA A O 1
ATOM 1339 N N . PRO A 1 170 ? -4.086 -5.211 -12.453 1 96.94 170 PRO A N 1
ATOM 1340 C CA . PRO A 1 170 ? -5.02 -5.559 -13.531 1 96.94 170 PRO A CA 1
ATOM 1341 C C . PRO A 1 170 ? -5.395 -7.039 -13.523 1 96.94 170 PRO A C 1
ATOM 1343 O O . PRO A 1 170 ? -4.551 -7.895 -13.234 1 96.94 170 PRO A O 1
ATOM 1346 N N . THR A 1 171 ? -6.625 -7.305 -13.758 1 95.62 171 THR A N 1
ATOM 1347 C CA . THR A 1 171 ? -7.051 -8.703 -13.75 1 95.62 171 THR A CA 1
ATOM 1348 C C . THR A 1 171 ? -7.848 -9.023 -15.016 1 95.62 171 THR A C 1
ATOM 1350 O O . THR A 1 171 ? -8.555 -8.164 -15.547 1 95.62 171 THR A O 1
ATOM 1353 N N . LYS A 1 172 ? -7.754 -10.25 -15.477 1 94.12 172 LYS A N 1
ATOM 1354 C CA . LYS A 1 172 ? -8.523 -10.766 -16.609 1 94.12 172 LYS A CA 1
ATOM 1355 C C . LYS A 1 172 ? -9.617 -11.719 -16.125 1 94.12 172 LYS A C 1
ATOM 1357 O O . LYS A 1 172 ? -10.266 -12.383 -16.938 1 94.12 172 LYS A O 1
ATOM 1362 N N . ARG A 1 173 ? -9.742 -11.781 -14.82 1 92.69 173 ARG A N 1
ATOM 1363 C CA . ARG A 1 173 ? -10.891 -12.539 -14.328 1 92.69 173 ARG A CA 1
ATOM 1364 C C . ARG A 1 173 ? -12.195 -12 -14.906 1 92.69 173 ARG A C 1
ATOM 1366 O O . ARG A 1 173 ? -12.344 -10.789 -15.086 1 92.69 173 ARG A O 1
ATOM 1373 N N . HIS A 1 174 ? -13.062 -12.914 -15.219 1 94.75 174 HIS A N 1
ATOM 1374 C CA . HIS A 1 174 ? -14.367 -12.5 -15.727 1 94.75 174 HIS A CA 1
ATOM 1375 C C . HIS A 1 174 ? -15.289 -12.078 -14.586 1 94.75 174 HIS A C 1
ATOM 1377 O O . HIS A 1 174 ? -15.703 -12.906 -13.773 1 94.75 174 HIS A O 1
ATOM 1383 N N . VAL A 1 175 ? -15.625 -10.789 -14.508 1 96.56 175 VAL A N 1
ATOM 1384 C CA . VAL A 1 175 ? -16.406 -10.203 -13.43 1 96.56 175 VAL A CA 1
ATOM 1385 C C . VAL A 1 175 ? -17.781 -9.789 -13.961 1 96.56 175 VAL A C 1
ATOM 1387 O O . VAL A 1 175 ? -17.875 -8.977 -14.891 1 96.56 175 VAL A O 1
ATOM 1390 N N . VAL A 1 176 ? -18.797 -10.359 -13.375 1 97.81 176 VAL A N 1
ATOM 1391 C CA . VAL A 1 176 ? -20.172 -10.047 -13.727 1 97.81 176 VAL A CA 1
ATOM 1392 C C . VAL A 1 176 ? -20.938 -9.594 -12.484 1 97.81 176 VAL A C 1
ATOM 1394 O O . VAL A 1 176 ? -20.844 -10.227 -11.43 1 97.81 176 VAL A O 1
ATOM 1397 N N . VAL A 1 177 ? -21.641 -8.484 -12.633 1 98.06 177 VAL A N 1
ATOM 1398 C CA . VAL A 1 177 ? -22.453 -7.961 -11.539 1 98.06 177 VAL A CA 1
ATOM 1399 C C . VAL A 1 177 ? -23.922 -7.969 -11.938 1 98.06 177 VAL A C 1
ATOM 1401 O O . VAL A 1 177 ? -24.297 -7.445 -12.984 1 98.06 177 VAL A O 1
ATOM 1404 N N . LYS A 1 178 ? -24.703 -8.539 -11.078 1 97 178 LYS A N 1
ATOM 1405 C CA . LYS A 1 178 ? -26.156 -8.523 -11.266 1 97 178 LYS A CA 1
ATOM 1406 C C . LYS A 1 178 ? -26.844 -7.777 -10.125 1 97 178 LYS A C 1
ATOM 1408 O O . LYS A 1 178 ? -26.484 -7.953 -8.953 1 97 178 LYS A O 1
ATOM 1413 N N . ALA A 1 179 ? -27.781 -6.91 -10.5 1 94.94 179 ALA A N 1
ATOM 1414 C CA . ALA A 1 179 ? -28.609 -6.148 -9.562 1 94.94 179 ALA A CA 1
ATOM 1415 C C . ALA A 1 179 ? -30 -5.914 -10.117 1 94.94 179 ALA A C 1
ATOM 1417 O O . ALA A 1 179 ? -30.172 -5.594 -11.297 1 94.94 179 ALA A O 1
ATOM 1418 N N . GLY A 1 180 ? -30.953 -6.109 -9.266 1 87.12 180 GLY A N 1
ATOM 1419 C CA . GLY A 1 180 ? -32.312 -5.914 -9.703 1 87.12 180 GLY A CA 1
ATOM 1420 C C . GLY A 1 180 ? -32.75 -6.859 -10.82 1 87.12 180 GLY A C 1
ATOM 1421 O O . GLY A 1 180 ? -33.469 -6.465 -11.742 1 87.12 180 GLY A O 1
ATOM 1422 N N . GLY A 1 181 ? -32.094 -7.977 -10.898 1 89.25 181 GLY A N 1
ATOM 1423 C CA . GLY A 1 181 ? -32.469 -9.008 -11.852 1 89.25 181 GLY A CA 1
ATOM 1424 C C . GLY A 1 181 ? -31.828 -8.836 -13.211 1 89.25 181 GLY A C 1
ATOM 1425 O O . GLY A 1 181 ? -32.094 -9.609 -14.133 1 89.25 181 GLY A O 1
ATOM 1426 N N . VAL A 1 182 ? -30.984 -7.859 -13.305 1 94 182 VAL A N 1
ATOM 1427 C CA . VAL A 1 182 ? -30.328 -7.641 -14.594 1 94 182 VAL A CA 1
ATOM 1428 C C . VAL A 1 182 ? -28.812 -7.586 -14.414 1 94 182 VAL A C 1
ATOM 1430 O O . VAL A 1 182 ? -28.328 -7.293 -13.32 1 94 182 VAL A O 1
ATOM 1433 N N . VAL A 1 183 ? -28.109 -7.852 -15.469 1 97.5 183 VAL A N 1
ATOM 1434 C CA . VAL A 1 183 ? -26.672 -7.68 -15.484 1 97.5 183 VAL A CA 1
ATOM 1435 C C . VAL A 1 183 ? -26.312 -6.199 -15.625 1 97.5 183 VAL A C 1
ATOM 1437 O O . VAL A 1 183 ? -26.688 -5.559 -16.609 1 97.5 183 VAL A O 1
ATOM 1440 N N . VAL A 1 184 ? -25.594 -5.664 -14.672 1 98 184 VAL A N 1
ATOM 1441 C CA . VAL A 1 184 ? -25.297 -4.238 -14.719 1 98 184 VAL A CA 1
ATOM 1442 C C . VAL A 1 184 ? -23.828 -4.027 -15.078 1 98 184 VAL A C 1
ATOM 1444 O O . VAL A 1 184 ? -23.406 -2.91 -15.375 1 98 184 VAL A O 1
ATOM 1447 N N . ALA A 1 185 ? -23 -5.074 -15.039 1 98.62 185 ALA A N 1
ATOM 1448 C CA . ALA A 1 185 ? -21.609 -5 -15.484 1 98.62 185 ALA A CA 1
ATOM 1449 C C . ALA A 1 185 ? -21.109 -6.367 -15.938 1 98.62 185 ALA A C 1
ATOM 1451 O O . ALA A 1 185 ? -21.531 -7.398 -15.422 1 98.62 185 ALA A O 1
ATOM 1452 N N . ASP A 1 186 ? -20.25 -6.406 -16.906 1 98.56 186 ASP A N 1
ATOM 1453 C CA . ASP A 1 186 ? -19.625 -7.586 -17.5 1 98.56 186 ASP A CA 1
ATOM 1454 C C . ASP A 1 186 ? -18.281 -7.238 -18.125 1 98.56 186 ASP A C 1
ATOM 1456 O O . ASP A 1 186 ? -18.219 -6.48 -19.094 1 98.56 186 ASP A O 1
ATOM 1460 N N . THR A 1 187 ? -17.234 -7.719 -17.484 1 98.56 187 THR A N 1
ATOM 1461 C CA . THR A 1 187 ? -15.938 -7.258 -17.969 1 98.56 187 THR A CA 1
ATOM 1462 C C . THR A 1 187 ? -14.875 -8.336 -17.781 1 98.56 187 THR A C 1
ATOM 1464 O O . THR A 1 187 ? -15.039 -9.234 -16.938 1 98.56 187 THR A O 1
ATOM 1467 N N . THR A 1 188 ? -13.82 -8.297 -18.516 1 96.88 188 THR A N 1
ATOM 1468 C CA . THR A 1 188 ? -12.578 -9.031 -18.297 1 96.88 188 THR A CA 1
ATOM 1469 C C . THR A 1 188 ? -11.398 -8.078 -18.156 1 96.88 188 THR A C 1
ATOM 1471 O O . THR A 1 188 ? -10.242 -8.477 -18.344 1 96.88 188 THR A O 1
ATOM 1474 N N . GLY A 1 189 ? -11.688 -6.832 -17.891 1 97.56 189 GLY A N 1
ATOM 1475 C CA . GLY A 1 189 ? -10.633 -5.832 -17.812 1 97.56 189 GLY A CA 1
ATOM 1476 C C . GLY A 1 189 ? -10.703 -5.008 -16.531 1 97.56 189 GLY A C 1
ATOM 1477 O O . GLY A 1 189 ? -10.5 -3.791 -16.562 1 97.56 189 GLY A O 1
ATOM 1478 N N . ALA A 1 190 ? -11.031 -5.648 -15.422 1 98.19 190 ALA A N 1
ATOM 1479 C CA . ALA A 1 190 ? -11.164 -4.93 -14.156 1 98.19 190 ALA A CA 1
ATOM 1480 C C . ALA A 1 190 ? -9.797 -4.703 -13.516 1 98.19 190 ALA A C 1
ATOM 1482 O O . ALA A 1 190 ? -8.789 -5.246 -13.977 1 98.19 190 ALA A O 1
ATOM 1483 N N . ILE A 1 191 ? -9.766 -3.811 -12.609 1 98.44 191 ILE A N 1
ATOM 1484 C CA . ILE A 1 191 ? -8.672 -3.682 -11.648 1 98.44 191 ILE A CA 1
ATOM 1485 C C . ILE A 1 191 ? -9.086 -4.289 -10.312 1 98.44 191 ILE A C 1
ATOM 1487 O O . ILE A 1 191 ? -10.117 -3.924 -9.742 1 98.44 191 ILE A O 1
ATOM 1491 N N . ALA A 1 192 ? -8.312 -5.289 -9.867 1 96.31 192 ALA A N 1
ATOM 1492 C CA . ALA A 1 192 ? -8.508 -5.832 -8.531 1 96.31 192 ALA A CA 1
ATOM 1493 C C . ALA A 1 192 ? -7.816 -4.969 -7.477 1 96.31 192 ALA A C 1
ATOM 1495 O O . ALA A 1 192 ? -6.637 -4.637 -7.617 1 96.31 192 ALA A O 1
ATOM 1496 N N . LEU A 1 193 ? -8.562 -4.539 -6.504 1 95.69 193 LEU A N 1
ATOM 1497 C CA . LEU A 1 193 ? -8.031 -3.75 -5.402 1 95.69 193 LEU A CA 1
ATOM 1498 C C . LEU A 1 193 ? -8.039 -4.551 -4.105 1 95.69 193 LEU A C 1
ATOM 1500 O O . LEU A 1 193 ? -9.078 -5.082 -3.703 1 95.69 193 LEU A O 1
ATOM 1504 N N . PHE A 1 194 ? -6.82 -4.645 -3.523 1 91.75 194 PHE A N 1
ATOM 1505 C CA . PHE A 1 194 ? -6.598 -5.383 -2.287 1 91.75 194 PHE A CA 1
ATOM 1506 C C . PHE A 1 194 ? -6.301 -4.434 -1.133 1 91.75 194 PHE A C 1
ATOM 1508 O O . PHE A 1 194 ? -5.324 -3.684 -1.174 1 91.75 194 PHE A O 1
ATOM 1515 N N . GLU A 1 195 ? -7.18 -4.43 -0.19 1 89.25 195 GLU A N 1
ATOM 1516 C CA . GLU A 1 195 ? -7.016 -3.629 1.018 1 89.25 195 GLU A CA 1
ATOM 1517 C C . GLU A 1 195 ? -6.996 -4.508 2.266 1 89.25 195 GLU A C 1
ATOM 1519 O O . GLU A 1 195 ? -7.879 -5.344 2.457 1 89.25 195 GLU A O 1
ATOM 1524 N N . ARG A 1 196 ? -5.961 -4.27 3.059 1 81.25 196 ARG A N 1
ATOM 1525 C CA . ARG A 1 196 ? -5.836 -5.055 4.281 1 81.25 196 ARG A CA 1
ATOM 1526 C C . ARG A 1 196 ? -7.102 -4.949 5.129 1 81.25 196 ARG A C 1
ATOM 1528 O O . ARG A 1 196 ? -7.566 -3.848 5.422 1 81.25 196 ARG A O 1
ATOM 1535 N N . GLY A 1 197 ? -7.66 -6.129 5.453 1 79.19 197 GLY A N 1
ATOM 1536 C CA . GLY A 1 197 ? -8.82 -6.18 6.328 1 79.19 197 GLY A CA 1
ATOM 1537 C C . GLY A 1 197 ? -10.141 -6.051 5.586 1 79.19 197 GLY A C 1
ATOM 1538 O O . GLY A 1 197 ? -11.211 -6.094 6.191 1 79.19 197 GLY A O 1
ATOM 1539 N N . TYR A 1 198 ? -10.109 -5.898 4.316 1 86.06 198 TYR A N 1
ATOM 1540 C CA . TYR A 1 198 ? -11.312 -5.75 3.514 1 86.06 198 TYR A CA 1
ATOM 1541 C C . TYR A 1 198 ? -11.344 -6.77 2.381 1 86.06 198 TYR A C 1
ATOM 1543 O O . TYR A 1 198 ? -10.305 -7.273 1.962 1 86.06 198 TYR A O 1
ATOM 1551 N N . PRO A 1 199 ? -12.547 -7.078 1.903 1 87.25 199 PRO A N 1
ATOM 1552 C CA . PRO A 1 199 ? -12.633 -7.957 0.737 1 87.25 199 PRO A CA 1
ATOM 1553 C C . PRO A 1 199 ? -12.047 -7.324 -0.524 1 87.25 199 PRO A C 1
ATOM 1555 O O . PRO A 1 199 ? -12.023 -6.098 -0.648 1 87.25 199 PRO A O 1
ATOM 1558 N N . THR A 1 200 ? -11.57 -8.211 -1.381 1 91.19 200 THR A N 1
ATOM 1559 C CA . THR A 1 200 ? -11.156 -7.734 -2.695 1 91.19 200 THR A CA 1
ATOM 1560 C C . THR A 1 200 ? -12.312 -7.02 -3.396 1 91.19 200 THR A C 1
ATOM 1562 O O . THR A 1 200 ? -13.445 -7.504 -3.385 1 91.19 200 THR A O 1
ATOM 1565 N N . ARG A 1 201 ? -12.023 -5.871 -3.895 1 94.62 201 ARG A N 1
ATOM 1566 C CA . ARG A 1 201 ? -12.992 -5.148 -4.719 1 94.62 201 ARG A CA 1
ATOM 1567 C C . ARG A 1 201 ? -12.516 -5.062 -6.168 1 94.62 201 ARG A C 1
ATOM 1569 O O . ARG A 1 201 ? -11.328 -4.852 -6.426 1 94.62 201 ARG A O 1
ATOM 1576 N N . PHE A 1 202 ? -13.438 -5.25 -7.035 1 97 202 PHE A N 1
ATOM 1577 C CA . PHE A 1 202 ? -13.133 -5.145 -8.453 1 97 202 PHE A CA 1
ATOM 1578 C C . PHE A 1 202 ? -13.625 -3.818 -9.016 1 97 202 PHE A C 1
ATOM 1580 O O . PHE A 1 202 ? -14.82 -3.523 -8.969 1 97 202 PHE A O 1
ATOM 1587 N N . TYR A 1 203 ? -12.727 -3.062 -9.43 1 98.62 203 TYR A N 1
ATOM 1588 C CA . TYR A 1 203 ? -13.047 -1.818 -10.125 1 98.62 203 TYR A CA 1
ATOM 1589 C C . TYR A 1 203 ? -13.203 -2.047 -11.617 1 98.62 203 TYR A C 1
ATOM 1591 O O . TYR A 1 203 ? -12.219 -2.312 -12.32 1 98.62 203 TYR A O 1
ATOM 1599 N N . ILE A 1 204 ? -14.391 -1.854 -12.07 1 98.75 204 ILE A N 1
ATOM 1600 C CA . ILE A 1 204 ? -14.812 -2.195 -13.422 1 98.75 204 ILE A CA 1
ATOM 1601 C C . ILE A 1 204 ? -14.781 -0.947 -14.305 1 98.75 204 ILE A C 1
ATOM 1603 O O . ILE A 1 204 ? -15.32 0.097 -13.922 1 98.75 204 ILE A O 1
ATOM 1607 N N . PRO A 1 205 ? -14.117 -1.062 -15.508 1 98.62 205 PRO A N 1
ATOM 1608 C CA . PRO A 1 205 ? -14.164 0.095 -16.406 1 98.62 205 PRO A CA 1
ATOM 1609 C C . PRO A 1 205 ? -15.586 0.584 -16.672 1 98.62 205 PRO A C 1
ATOM 1611 O O . PRO A 1 205 ? -16.484 -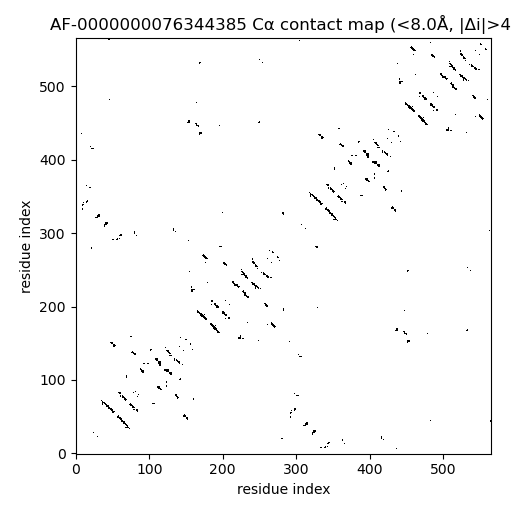0.225 -16.906 1 98.62 205 PRO A O 1
ATOM 1614 N N . ALA A 1 206 ? -15.734 1.859 -16.641 1 97.94 206 ALA A N 1
ATOM 1615 C CA . ALA A 1 206 ? -17.062 2.455 -16.797 1 97.94 206 ALA A CA 1
ATOM 1616 C C . ALA A 1 206 ? -17.734 1.989 -18.078 1 97.94 206 ALA A C 1
ATOM 1618 O O . ALA A 1 206 ? -18.953 1.809 -18.125 1 97.94 206 ALA A O 1
ATOM 1619 N N . GLN A 1 207 ? -16.938 1.741 -19.094 1 97.94 207 GLN A N 1
ATOM 1620 C CA . GLN A 1 207 ? -17.484 1.337 -20.391 1 97.94 207 GLN A CA 1
ATOM 1621 C C . GLN A 1 207 ? -18.109 -0.053 -20.312 1 97.94 207 GLN A C 1
ATOM 1623 O O . GLN A 1 207 ? -18.875 -0.438 -21.203 1 97.94 207 GLN A O 1
ATOM 1628 N N . ASP A 1 208 ? -17.766 -0.777 -19.312 1 98.44 208 ASP A N 1
ATOM 1629 C CA . ASP A 1 208 ? -18.297 -2.131 -19.156 1 98.44 208 ASP A CA 1
ATOM 1630 C C . ASP A 1 208 ? -19.438 -2.168 -18.141 1 98.44 208 ASP A C 1
ATOM 1632 O O . ASP A 1 208 ? -19.875 -3.244 -17.75 1 98.44 208 ASP A O 1
ATOM 1636 N N . VAL A 1 209 ? -19.844 -1.054 -17.656 1 98.38 209 VAL A N 1
ATOM 1637 C CA . VAL A 1 209 ? -20.953 -0.92 -16.734 1 98.38 209 VAL A CA 1
ATOM 1638 C C . VAL A 1 209 ? -22.188 -0.386 -17.484 1 98.38 209 VAL A C 1
ATOM 1640 O O . VAL A 1 209 ? -22.078 0.568 -18.25 1 98.38 209 VAL A O 1
ATOM 1643 N N . ARG A 1 210 ? -23.281 -1 -17.281 1 97.44 210 ARG A N 1
ATOM 1644 C CA . ARG A 1 210 ? -24.531 -0.553 -17.891 1 97.44 210 ARG A CA 1
ATOM 1645 C C . ARG A 1 210 ? -25.156 0.596 -17.094 1 97.44 210 ARG A C 1
ATOM 1647 O O . ARG A 1 210 ? -26.172 0.422 -16.438 1 97.44 210 ARG A O 1
ATOM 1654 N N . LEU A 1 211 ? -24.641 1.699 -17.297 1 94.12 211 LEU A N 1
ATOM 1655 C CA . LEU A 1 211 ? -24.984 2.881 -16.516 1 94.12 211 LEU A CA 1
ATOM 1656 C C . LEU A 1 211 ? -26.422 3.301 -16.781 1 94.12 211 LEU A C 1
ATOM 1658 O O . LEU A 1 211 ? -27.016 4.059 -16 1 94.12 211 LEU A O 1
ATOM 1662 N N . GLU A 1 212 ? -27 2.795 -17.828 1 94.62 212 GLU A N 1
ATOM 1663 C CA . GLU A 1 212 ? -28.391 3.129 -18.141 1 94.62 212 GLU A CA 1
ATOM 1664 C C . GLU A 1 212 ? -29.344 2.578 -17.078 1 94.62 212 GLU A C 1
ATOM 1666 O O . GLU A 1 212 ? -30.469 3.051 -16.953 1 94.62 212 GLU A O 1
ATOM 1671 N N . HIS A 1 213 ? -28.891 1.586 -16.359 1 95.25 213 HIS A N 1
ATOM 1672 C CA . HIS A 1 213 ? -29.719 0.995 -15.305 1 95.25 213 HIS A CA 1
ATOM 1673 C C . HIS A 1 213 ? -29.469 1.665 -13.961 1 95.25 213 HIS A C 1
ATOM 1675 O O . HIS A 1 213 ? -30.156 1.381 -12.984 1 95.25 213 HIS A O 1
ATOM 1681 N N . LEU A 1 214 ? -28.484 2.559 -13.867 1 95.94 214 LEU A N 1
ATOM 1682 C CA . LEU A 1 214 ? -28.062 3.172 -12.609 1 95.94 214 LEU A CA 1
ATOM 1683 C C . LEU A 1 214 ? -28.297 4.676 -12.633 1 95.94 214 LEU A C 1
ATOM 1685 O O . LEU A 1 214 ? -28.516 5.262 -13.703 1 95.94 214 LEU A O 1
ATOM 1689 N N . GLU A 1 215 ? -28.406 5.277 -11.43 1 95.81 215 GLU A N 1
ATOM 1690 C CA . GLU A 1 215 ? -28.469 6.73 -11.305 1 95.81 215 GLU A CA 1
ATOM 1691 C C . GLU A 1 215 ? -27.609 7.223 -10.148 1 95.81 215 GLU A C 1
ATOM 1693 O O . GLU A 1 215 ? -27.484 6.551 -9.117 1 95.81 215 GLU A O 1
ATOM 1698 N N . PRO A 1 216 ? -26.984 8.367 -10.336 1 95.06 216 PRO A N 1
ATOM 1699 C CA . PRO A 1 216 ? -26.125 8.914 -9.281 1 95.06 216 PRO A CA 1
ATOM 1700 C C . PRO A 1 216 ? -26.906 9.32 -8.031 1 95.06 216 PRO A C 1
ATOM 1702 O O . PRO A 1 216 ? -28.094 9.648 -8.125 1 95.06 216 PRO A O 1
ATOM 1705 N N . VAL A 1 217 ? -26.25 9.148 -6.918 1 95.31 217 VAL A N 1
ATOM 1706 C CA . VAL A 1 217 ? -26.781 9.625 -5.645 1 95.31 217 VAL A CA 1
ATOM 1707 C C . VAL A 1 217 ? -26 10.852 -5.18 1 95.31 217 VAL A C 1
ATOM 1709 O O . VAL A 1 217 ? -24.828 11.016 -5.539 1 95.31 217 VAL A O 1
ATOM 1712 N N . GLU A 1 218 ? -26.547 11.703 -4.348 1 93.06 218 GLU A N 1
ATOM 1713 C CA . GLU A 1 218 ? -25.891 12.914 -3.852 1 93.06 218 GLU A CA 1
ATOM 1714 C C . GLU A 1 218 ? -24.859 12.586 -2.773 1 93.06 218 GLU A C 1
ATOM 1716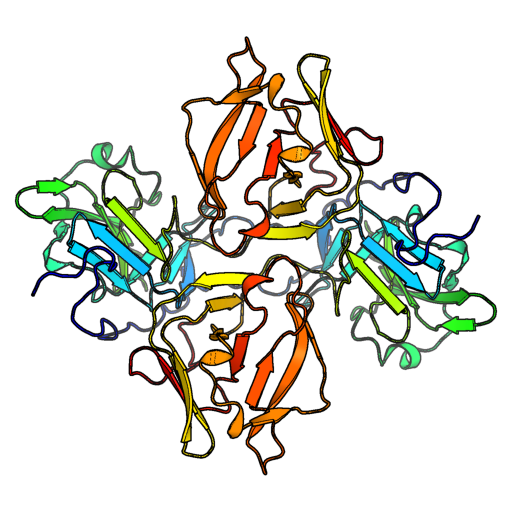 O O . GLU A 1 218 ? -23.938 13.367 -2.527 1 93.06 218 GLU A O 1
ATOM 1721 N N . LEU A 1 219 ? -24.906 11.438 -2.336 1 93.5 219 LEU A N 1
ATOM 1722 C CA . LEU A 1 219 ? -24.016 11 -1.259 1 93.5 219 LEU A CA 1
ATOM 1723 C C . LEU A 1 219 ? -22.562 11.031 -1.699 1 93.5 219 LEU A C 1
ATOM 1725 O O . LEU A 1 219 ? -22.234 10.609 -2.811 1 93.5 219 LEU A O 1
ATOM 1729 N N . LYS A 1 220 ? -21.75 11.664 -0.881 1 94.5 220 LYS A N 1
ATOM 1730 C CA . LYS A 1 220 ? -20.297 11.617 -1.015 1 94.5 220 LYS A CA 1
ATOM 1731 C C . LYS A 1 220 ? -19.625 11.219 0.304 1 94.5 220 LYS A C 1
ATOM 1733 O O . LYS A 1 220 ? -20.062 11.656 1.374 1 94.5 220 LYS A O 1
ATOM 1738 N N . THR A 1 221 ? -18.688 10.367 0.241 1 95.31 221 THR A N 1
ATOM 1739 C CA . THR A 1 221 ? -17.891 10 1.399 1 95.31 221 THR A CA 1
ATOM 1740 C C . THR A 1 221 ? -16.391 10.078 1.072 1 95.31 221 THR A C 1
ATOM 1742 O O . THR A 1 221 ? -16.016 10.312 -0.077 1 95.31 221 THR A O 1
ATOM 1745 N N . VAL A 1 222 ? -15.602 10.047 2.111 1 94.75 222 VAL A N 1
ATOM 1746 C CA . VAL A 1 222 ? -14.164 10.156 1.893 1 94.75 222 VAL A CA 1
ATOM 1747 C C . VAL A 1 222 ? -13.461 8.906 2.424 1 94.75 222 VAL A C 1
ATOM 1749 O O . VAL A 1 222 ? -13.914 8.305 3.396 1 94.75 222 VAL A O 1
ATOM 1752 N N . CYS A 1 223 ? -12.469 8.523 1.742 1 94.62 223 CYS A N 1
ATOM 1753 C CA . CYS A 1 223 ? -11.523 7.484 2.127 1 94.62 223 CYS A CA 1
ATOM 1754 C C . CYS A 1 223 ? -10.094 7.996 2.062 1 94.62 223 CYS A C 1
ATOM 1756 O O . CYS A 1 223 ? -9.641 8.477 1.02 1 94.62 223 CYS A O 1
ATOM 1758 N N . PRO A 1 224 ? -9.336 7.867 3.123 1 93.81 224 PRO A N 1
ATOM 1759 C CA . PRO A 1 224 ? -7.957 8.367 3.123 1 93.81 224 PRO A CA 1
ATOM 1760 C C . PRO A 1 224 ? -7.098 7.738 2.029 1 93.81 224 PRO A C 1
ATOM 1762 O O . PRO A 1 224 ? -6.109 8.336 1.594 1 93.81 224 PRO A O 1
ATOM 1765 N N . PHE A 1 225 ? -7.512 6.605 1.579 1 94.94 225 PHE A N 1
ATOM 1766 C CA . PHE A 1 225 ? -6.625 5.82 0.729 1 94.94 225 PHE A CA 1
ATOM 1767 C C . PHE A 1 225 ? -7.059 5.898 -0.729 1 94.94 225 PHE A C 1
ATOM 1769 O O . PHE A 1 225 ? -6.359 5.414 -1.619 1 94.94 225 PHE A O 1
ATOM 1776 N N . LYS A 1 226 ? -8.234 6.523 -1.03 1 96.94 226 LYS A N 1
ATOM 1777 C CA . LYS A 1 226 ? -8.688 6.535 -2.42 1 96.94 226 LYS A CA 1
ATOM 1778 C C . LYS A 1 226 ? -9.211 7.91 -2.814 1 96.94 226 LYS A C 1
ATOM 1780 O O . LYS A 1 226 ? -9.32 8.219 -4.004 1 96.94 226 LYS A O 1
ATOM 1785 N N . GLY A 1 227 ? -9.664 8.68 -1.821 1 96.44 227 GLY A N 1
ATOM 1786 C CA . GLY A 1 227 ? -10.188 10 -2.127 1 96.44 227 GLY A CA 1
ATOM 1787 C C . GLY A 1 227 ? -11.664 10.141 -1.823 1 96.44 227 GLY A C 1
ATOM 1788 O O . GLY A 1 227 ? -12.172 9.539 -0.873 1 96.44 227 GLY A O 1
ATOM 1789 N N . GLN A 1 228 ? -12.273 11.07 -2.488 1 96 228 GLN A N 1
ATOM 1790 C CA . GLN A 1 228 ? -13.703 11.305 -2.309 1 96 228 GLN A CA 1
ATOM 1791 C C . GLN A 1 228 ? -14.523 10.484 -3.301 1 96 228 GLN A C 1
ATOM 1793 O O . GLN A 1 228 ? -14.289 10.547 -4.508 1 96 228 GLN A O 1
ATOM 1798 N N . SER A 1 229 ? -15.438 9.727 -2.738 1 97.12 229 SER A N 1
ATOM 1799 C CA . SER A 1 229 ? -16.203 8.805 -3.574 1 97.12 229 SER A CA 1
ATOM 1800 C C . SER A 1 229 ? -17.578 9.383 -3.91 1 97.12 229 SER A C 1
ATOM 1802 O O . SER A 1 229 ? -18.094 10.227 -3.178 1 97.12 229 SER A O 1
ATOM 1804 N N . SER A 1 230 ? -18.125 8.953 -5.004 1 97.56 230 SER A N 1
ATOM 1805 C CA . SER A 1 230 ? -19.516 9.125 -5.438 1 97.56 230 SER A CA 1
ATOM 1806 C C . SER A 1 230 ? -20.203 7.773 -5.613 1 97.56 230 SER A C 1
ATOM 1808 O O . SER A 1 230 ? -19.547 6.73 -5.633 1 97.56 230 SER A O 1
ATOM 1810 N N . TYR A 1 231 ? -21.562 7.816 -5.711 1 97.88 231 TYR A N 1
ATOM 1811 C CA . TYR A 1 231 ? -22.281 6.551 -5.613 1 97.88 231 TYR A CA 1
ATOM 1812 C C . TYR A 1 231 ? -23.375 6.457 -6.68 1 97.88 231 TYR A C 1
ATOM 1814 O O . TYR A 1 231 ? -23.844 7.477 -7.188 1 97.88 231 TYR A O 1
ATOM 1822 N N . PHE A 1 232 ? -23.688 5.203 -6.992 1 97.12 232 PHE A N 1
ATOM 1823 C CA . PHE A 1 232 ? -24.812 4.859 -7.84 1 97.12 232 PHE A CA 1
ATOM 1824 C C . PHE A 1 232 ? -25.797 3.969 -7.09 1 97.12 232 PHE A C 1
ATOM 1826 O O . PHE A 1 232 ? -25.406 3.207 -6.207 1 97.12 232 PHE A O 1
ATOM 1833 N N . GLN A 1 233 ? -27 4.109 -7.473 1 96.44 233 GLN A N 1
ATOM 1834 C CA . GLN A 1 233 ? -28.031 3.158 -7.113 1 96.44 233 GLN A CA 1
ATOM 1835 C C . GLN A 1 233 ? -28.781 2.668 -8.352 1 96.44 233 GLN A C 1
ATOM 1837 O O . GLN A 1 233 ? -28.672 3.254 -9.43 1 96.44 233 GLN A O 1
ATOM 1842 N N . VAL A 1 234 ? -29.5 1.53 -8.211 1 95.12 234 VAL A N 1
ATOM 1843 C CA . VAL A 1 234 ? -30.375 1.084 -9.281 1 95.12 234 VAL A CA 1
ATOM 1844 C C . VAL A 1 234 ? -31.531 2.07 -9.438 1 95.12 234 VAL A C 1
ATOM 1846 O O . VAL A 1 234 ? -32.094 2.531 -8.453 1 95.12 234 VAL A O 1
ATOM 1849 N N . LYS A 1 235 ? -31.875 2.365 -10.664 1 94.25 235 LYS A N 1
ATOM 1850 C CA . LYS A 1 235 ? -33 3.266 -10.906 1 94.25 235 LYS A CA 1
ATOM 1851 C C . LYS A 1 235 ? -34.25 2.771 -10.211 1 94.25 235 LYS A C 1
ATOM 1853 O O . LYS A 1 235 ? -34.594 1.59 -10.289 1 94.25 235 LYS A O 1
ATOM 1858 N N . GLY A 1 236 ? -34.875 3.672 -9.461 1 91.81 236 GLY A N 1
ATOM 1859 C CA . GLY A 1 236 ? -36.094 3.342 -8.781 1 91.81 236 GLY A CA 1
ATOM 1860 C C . GLY A 1 236 ? -35.906 2.793 -7.383 1 91.81 236 GLY A C 1
ATOM 1861 O O . GLY A 1 236 ? -36.844 2.393 -6.715 1 91.81 236 GLY A O 1
ATOM 1862 N N . THR A 1 237 ? -34.625 2.672 -6.992 1 92.81 237 THR A N 1
ATOM 1863 C CA . THR A 1 237 ? -34.344 2.215 -5.641 1 92.81 237 THR A CA 1
ATOM 1864 C C . THR A 1 237 ? -33.656 3.32 -4.832 1 92.81 237 THR A C 1
ATOM 1866 O O . THR A 1 237 ? -33.344 4.387 -5.367 1 92.81 237 THR A O 1
ATOM 1869 N N . ASP A 1 238 ? -33.5 3.086 -3.52 1 91.81 238 ASP A N 1
ATOM 1870 C CA . ASP A 1 238 ? -32.969 4.137 -2.668 1 91.81 238 ASP A CA 1
ATOM 1871 C C . ASP A 1 238 ? -31.703 3.662 -1.955 1 91.81 238 ASP A C 1
ATOM 1873 O O . ASP A 1 238 ? -31.25 4.289 -0.995 1 91.81 238 ASP A O 1
ATOM 1877 N N . GLN A 1 239 ? -31.109 2.635 -2.486 1 94.31 239 GLN A N 1
ATOM 1878 C CA . GLN A 1 239 ? -29.922 2.098 -1.849 1 94.31 239 GLN A CA 1
ATOM 1879 C C . GLN A 1 239 ? -28.719 2.141 -2.797 1 94.31 239 GLN A C 1
ATOM 1881 O O . GLN A 1 239 ? -28.75 1.519 -3.863 1 94.31 239 GLN A O 1
ATOM 1886 N N . PRO A 1 240 ? -27.672 2.869 -2.359 1 96.62 240 PRO A N 1
ATOM 1887 C CA . PRO A 1 240 ? -26.469 2.812 -3.186 1 96.62 240 PRO A CA 1
ATOM 1888 C C . PRO A 1 240 ? -25.891 1.404 -3.279 1 96.62 240 PRO A C 1
ATOM 1890 O O . PRO A 1 240 ? -25.828 0.684 -2.279 1 96.62 240 PRO A O 1
ATOM 1893 N N . ILE A 1 241 ? -25.469 0.988 -4.48 1 96.94 241 ILE A N 1
ATOM 1894 C CA . ILE A 1 241 ? -24.938 -0.362 -4.652 1 96.94 241 ILE A CA 1
ATOM 1895 C C . ILE A 1 241 ? -23.531 -0.297 -5.258 1 96.94 241 ILE A C 1
ATOM 1897 O O . ILE A 1 241 ? -22.828 -1.306 -5.312 1 96.94 241 ILE A O 1
ATOM 1901 N N . ALA A 1 242 ? -23.156 0.901 -5.695 1 97.94 242 ALA A N 1
ATOM 1902 C CA . ALA A 1 242 ? -21.875 1.072 -6.387 1 97.94 242 ALA A CA 1
ATOM 1903 C C . ALA A 1 242 ? -21.25 2.418 -6.039 1 97.94 242 ALA A C 1
ATOM 1905 O O . ALA A 1 242 ? -21.953 3.357 -5.648 1 97.94 242 ALA A O 1
ATOM 1906 N N . TRP A 1 243 ? -19.922 2.475 -6.191 1 98.31 243 TRP A N 1
ATOM 1907 C CA . TRP A 1 243 ? -19.203 3.723 -5.957 1 98.31 243 TRP A CA 1
ATOM 1908 C C . TRP A 1 243 ? -18.078 3.898 -6.965 1 98.31 243 TRP A C 1
ATOM 1910 O O . TRP A 1 243 ? -17.719 2.957 -7.676 1 98.31 243 TRP A O 1
ATOM 1920 N N . PHE A 1 244 ? -17.641 5.055 -7.117 1 98.06 244 PHE A N 1
ATOM 1921 C CA . PHE A 1 244 ? -16.484 5.395 -7.93 1 98.06 244 PHE A CA 1
ATOM 1922 C C . PHE A 1 244 ? -15.781 6.633 -7.379 1 98.06 244 PHE A C 1
ATOM 1924 O O . PHE A 1 244 ? -16.312 7.309 -6.496 1 98.06 244 PHE A O 1
ATOM 1931 N N . TYR A 1 245 ? -14.594 6.828 -7.805 1 98.19 245 TYR A N 1
ATOM 1932 C CA . TYR A 1 245 ? -13.797 7.988 -7.418 1 98.19 245 TYR A CA 1
ATOM 1933 C C . TYR A 1 245 ? -13.492 8.867 -8.625 1 98.19 245 TYR A C 1
ATOM 1935 O O . TYR A 1 245 ? -12.648 8.516 -9.453 1 98.19 245 TYR A O 1
ATOM 1943 N N . PRO A 1 246 ? -14.148 10.016 -8.703 1 97.31 246 PRO A N 1
ATOM 1944 C CA . PRO A 1 246 ? -13.922 10.867 -9.875 1 97.31 246 PRO A CA 1
ATOM 1945 C C . PRO A 1 246 ? -12.469 11.32 -10.008 1 97.31 246 PRO A C 1
ATOM 1947 O O . PRO A 1 246 ? -11.945 11.406 -11.117 1 97.31 246 PRO A O 1
ATOM 1950 N N . GLU A 1 247 ? -11.852 11.633 -8.883 1 96.81 247 GLU A N 1
ATOM 1951 C CA . GLU A 1 247 ? -10.461 12.055 -8.82 1 96.81 247 GLU A CA 1
ATOM 1952 C C . GLU A 1 247 ? -9.695 11.297 -7.738 1 96.81 247 GLU A C 1
ATOM 1954 O O . GLU A 1 247 ? -9.336 11.875 -6.711 1 96.81 247 GLU A O 1
ATOM 1959 N N . PRO A 1 248 ? -9.383 9.969 -8.016 1 97.75 248 PRO A N 1
ATOM 1960 C CA . PRO A 1 248 ? -8.633 9.219 -7.004 1 97.75 248 PRO A CA 1
ATOM 1961 C C . PRO A 1 248 ? -7.27 9.836 -6.703 1 97.75 248 PRO A C 1
ATOM 1963 O O . PRO A 1 248 ? -6.719 10.562 -7.535 1 97.75 248 PRO A O 1
ATOM 1966 N N . ILE A 1 249 ? -6.789 9.562 -5.531 1 95.94 249 ILE A N 1
ATOM 1967 C CA . ILE A 1 249 ? -5.438 10.008 -5.211 1 95.94 249 ILE A CA 1
ATOM 1968 C C . ILE A 1 249 ? -4.434 9.297 -6.113 1 95.94 249 ILE A C 1
ATOM 1970 O O . ILE A 1 249 ? -4.77 8.305 -6.77 1 95.94 249 ILE A O 1
ATOM 1974 N N . LEU A 1 250 ? -3.236 9.742 -6.129 1 96.31 250 LEU A N 1
ATOM 1975 C CA . LEU A 1 250 ? -2.229 9.297 -7.082 1 96.31 250 LEU A CA 1
ATOM 1976 C C . LEU A 1 250 ? -1.964 7.805 -6.934 1 96.31 250 LEU A C 1
ATOM 1978 O O . LEU A 1 250 ? -1.82 7.094 -7.934 1 96.31 250 LEU A O 1
ATOM 1982 N N . SER A 1 251 ? -1.906 7.285 -5.723 1 95.69 251 SER A N 1
ATOM 1983 C CA . SER A 1 251 ? -1.493 5.914 -5.453 1 95.69 251 SER A CA 1
ATOM 1984 C C . SER A 1 251 ? -2.504 4.914 -6.004 1 95.69 251 SER A C 1
ATOM 1986 O O . SER A 1 251 ? -2.197 3.727 -6.141 1 95.69 251 SER A O 1
ATOM 1988 N N . VAL A 1 252 ? -3.717 5.383 -6.32 1 97.5 252 VAL A N 1
ATOM 1989 C CA . VAL A 1 252 ? -4.727 4.516 -6.918 1 97.5 252 VAL A CA 1
ATOM 1990 C C . VAL A 1 252 ? -5.336 5.195 -8.141 1 97.5 252 VAL A C 1
ATOM 1992 O O . VAL A 1 252 ? -6.508 4.98 -8.461 1 97.5 252 VAL A O 1
ATOM 1995 N N . GLU A 1 253 ? -4.574 6.008 -8.773 1 97.38 253 GLU A N 1
ATOM 1996 C CA . GLU A 1 253 ? -5.043 6.762 -9.93 1 97.38 253 GLU A CA 1
ATOM 1997 C C . GLU A 1 253 ? -5.633 5.836 -10.992 1 97.38 253 GLU A C 1
ATOM 1999 O O . GLU A 1 253 ? -6.602 6.191 -11.664 1 97.38 253 GLU A O 1
ATOM 2004 N N . PRO A 1 254 ? -5.164 4.594 -11.156 1 97.38 254 PRO A N 1
ATOM 2005 C CA . PRO A 1 254 ? -5.664 3.719 -12.227 1 97.38 254 PRO A CA 1
ATOM 2006 C C . PRO A 1 254 ? -7.141 3.373 -12.062 1 97.38 254 PRO A C 1
ATOM 2008 O O . PRO A 1 254 ? -7.781 2.92 -13.016 1 97.38 254 PRO A O 1
ATOM 2011 N N . ILE A 1 255 ? -7.684 3.568 -10.875 1 98.25 255 ILE A N 1
ATOM 2012 C CA . ILE A 1 255 ? -9.086 3.188 -10.727 1 98.25 255 ILE A CA 1
ATOM 2013 C C . ILE A 1 255 ? -9.984 4.344 -11.164 1 98.25 255 ILE A C 1
ATOM 2015 O O . ILE A 1 255 ? -11.211 4.242 -11.102 1 98.25 255 ILE A O 1
ATOM 2019 N N . LYS A 1 256 ? -9.367 5.43 -11.609 1 98.25 256 LYS A N 1
ATOM 2020 C CA . LYS A 1 256 ? -10.164 6.496 -12.203 1 98.25 256 LYS A CA 1
ATOM 2021 C C . LYS A 1 256 ? -11.023 5.965 -13.352 1 98.25 256 LYS A C 1
ATOM 2023 O O . LYS A 1 256 ? -10.555 5.172 -14.172 1 98.25 256 LYS A O 1
ATOM 2028 N N . ASN A 1 257 ? -12.273 6.367 -13.398 1 97.5 257 ASN A N 1
ATOM 2029 C CA . ASN A 1 257 ? -13.234 5.965 -14.414 1 97.5 257 ASN A CA 1
ATOM 2030 C C . ASN A 1 257 ? -13.578 4.48 -14.305 1 97.5 257 ASN A C 1
ATOM 2032 O O . ASN A 1 257 ? -13.805 3.818 -15.32 1 97.5 257 ASN A O 1
ATOM 2036 N N . HIS A 1 258 ? -13.453 3.971 -13.211 1 98.69 258 HIS A N 1
ATOM 2037 C CA . HIS A 1 258 ? -13.906 2.623 -12.883 1 98.69 258 HIS A CA 1
ATOM 2038 C C . HIS A 1 258 ? -14.961 2.65 -11.781 1 98.69 258 HIS A C 1
ATOM 2040 O O . HIS A 1 258 ? -15.016 3.59 -10.984 1 98.69 258 HIS A O 1
ATOM 2046 N N . VAL A 1 259 ? -15.766 1.634 -11.758 1 98.62 259 VAL A N 1
ATOM 2047 C CA . VAL A 1 259 ? -16.875 1.535 -10.805 1 98.62 259 VAL A CA 1
ATOM 2048 C C . VAL A 1 259 ? -16.75 0.238 -10.008 1 98.62 259 VAL A C 1
ATOM 2050 O O . VAL A 1 259 ? -16.453 -0.82 -10.578 1 98.62 259 VAL A O 1
ATOM 2053 N N . ALA A 1 260 ? -16.906 0.33 -8.742 1 98.25 260 ALA A N 1
ATOM 2054 C CA . ALA A 1 260 ? -16.953 -0.84 -7.867 1 98.25 260 ALA A CA 1
ATOM 2055 C C . ALA A 1 260 ? -18.344 -1.037 -7.281 1 98.25 260 ALA A C 1
ATOM 2057 O O . ALA A 1 260 ? -19.141 -0.094 -7.219 1 98.25 260 ALA A O 1
ATOM 2058 N N . PHE A 1 261 ? -18.641 -2.285 -6.867 1 97.12 261 PHE A N 1
ATOM 2059 C CA . PHE A 1 261 ? -19.953 -2.648 -6.328 1 97.12 261 PHE A CA 1
ATOM 2060 C C . PHE A 1 261 ? -19.812 -3.309 -4.961 1 97.12 261 PHE A C 1
ATOM 2062 O O . PHE A 1 261 ? -18.812 -3.996 -4.699 1 97.12 261 PHE A O 1
ATOM 2069 N N . TRP A 1 262 ? -20.797 -3.025 -4.121 1 94 262 TRP A N 1
ATOM 2070 C CA . TRP A 1 262 ? -20.844 -3.748 -2.855 1 94 262 TRP A CA 1
ATOM 2071 C C . TRP A 1 262 ? -21.188 -5.215 -3.078 1 94 262 TRP A C 1
ATOM 2073 O O . TRP A 1 262 ? -22.328 -5.543 -3.432 1 94 262 TRP A O 1
ATOM 2083 N N . ASN A 1 263 ? -20.203 -5.988 -2.744 1 88.38 263 ASN A N 1
ATOM 2084 C CA . ASN A 1 263 ? -20.453 -7.422 -2.848 1 88.38 263 ASN A CA 1
ATOM 2085 C C . ASN A 1 263 ? -21.688 -7.84 -2.047 1 88.38 263 ASN A C 1
ATOM 2087 O O . ASN A 1 263 ? -22.391 -8.773 -2.426 1 88.38 263 ASN A O 1
ATOM 2091 N N . GLU A 1 264 ? -22.016 -7.129 -1.034 1 88.06 264 GLU A N 1
ATOM 2092 C CA . GLU A 1 264 ? -23.062 -7.453 -0.072 1 88.06 264 GLU A CA 1
ATOM 2093 C C . GLU A 1 264 ? -24.438 -7.02 -0.58 1 88.06 264 GLU A C 1
ATOM 2095 O O . GLU A 1 264 ? -25.453 -7.418 -0.029 1 88.06 264 GLU A O 1
ATOM 2100 N N . ARG A 1 265 ? -24.438 -6.258 -1.678 1 92 265 ARG A N 1
ATOM 2101 C CA . ARG A 1 265 ? -25.703 -5.68 -2.115 1 92 265 ARG A CA 1
ATOM 2102 C C . ARG A 1 265 ? -26.047 -6.117 -3.535 1 92 265 ARG A C 1
ATOM 2104 O O . ARG A 1 265 ? -27.125 -5.805 -4.047 1 92 265 ARG A O 1
ATOM 2111 N N . VAL A 1 266 ? -25.047 -6.84 -4.137 1 95.44 266 VAL A N 1
ATOM 2112 C CA . VAL A 1 266 ? -25.266 -7.328 -5.496 1 95.44 266 VAL A CA 1
ATOM 2113 C C . VAL A 1 266 ? -24.875 -8.805 -5.582 1 95.44 266 VAL A C 1
ATOM 2115 O O . VAL A 1 266 ? -24.328 -9.367 -4.629 1 95.44 266 VAL A O 1
ATOM 2118 N N . GLU A 1 267 ? -25.219 -9.391 -6.652 1 94.69 267 GLU A N 1
ATOM 2119 C CA . GLU A 1 267 ? -24.641 -10.688 -6.992 1 94.69 267 GLU A CA 1
ATOM 2120 C C . GLU A 1 267 ? -23.375 -10.539 -7.832 1 94.69 267 GLU A C 1
ATOM 2122 O O . GLU A 1 267 ? -23.453 -10.141 -9 1 94.69 267 GLU A O 1
ATOM 2127 N N . LEU A 1 268 ? -22.312 -10.781 -7.215 1 94.88 268 LEU A N 1
ATOM 2128 C CA . LEU A 1 268 ? -21.016 -10.703 -7.879 1 94.88 268 LEU A CA 1
ATOM 2129 C C . LEU A 1 268 ? -20.531 -12.094 -8.281 1 94.88 268 LEU A C 1
ATOM 2131 O O . LEU A 1 268 ? -20.344 -12.961 -7.426 1 94.88 268 LEU A O 1
ATOM 2135 N N . VAL A 1 269 ? -20.375 -12.289 -9.586 1 93.44 269 VAL A N 1
ATOM 2136 C CA . VAL A 1 269 ? -19.875 -13.547 -10.141 1 93.44 269 VAL A CA 1
ATOM 2137 C C . VAL A 1 269 ? -18.484 -13.336 -10.734 1 93.44 269 VAL A C 1
ATOM 2139 O O . VAL A 1 269 ? -18.297 -12.484 -11.602 1 93.44 269 VAL A O 1
ATOM 2142 N N . VAL A 1 270 ? -17.516 -14.07 -10.211 1 91.81 270 VAL A N 1
ATOM 2143 C CA . VAL A 1 270 ? -16.156 -14 -10.711 1 91.81 270 VAL A CA 1
ATOM 2144 C C . VAL A 1 270 ? -15.719 -15.359 -11.234 1 91.81 270 VAL A C 1
ATOM 2146 O O . VAL A 1 270 ? -15.766 -16.359 -10.516 1 91.81 270 VAL A O 1
ATOM 2149 N N . ASP A 1 271 ? -15.391 -15.383 -12.484 1 89.25 271 ASP A N 1
ATOM 2150 C CA . ASP A 1 271 ? -14.984 -16.609 -13.156 1 89.25 271 ASP A CA 1
ATOM 2151 C C . ASP A 1 271 ? -16.062 -17.688 -13.039 1 89.25 271 ASP A C 1
ATOM 2153 O O . ASP A 1 271 ? -15.766 -18.844 -12.766 1 89.25 271 ASP A O 1
ATOM 2157 N N . GLY A 1 272 ? -17.297 -17.219 -13.094 1 88.38 272 GLY A N 1
ATOM 2158 C CA . GLY A 1 272 ? -18.438 -18.125 -13.172 1 88.38 272 GLY A CA 1
ATOM 2159 C C . GLY A 1 272 ? -18.938 -18.562 -11.805 1 88.38 272 GLY A C 1
ATOM 2160 O O . GLY A 1 272 ? -19.938 -19.281 -11.711 1 88.38 272 GLY A O 1
ATOM 2161 N N . GLU A 1 273 ? -18.312 -18.016 -10.758 1 85.75 273 GLU A N 1
ATOM 2162 C CA . GLU A 1 273 ? -18.719 -18.391 -9.406 1 85.75 273 GLU A CA 1
ATOM 2163 C C . GLU A 1 273 ? -19.109 -17.156 -8.602 1 85.75 273 GLU A C 1
ATOM 2165 O O . GLU A 1 273 ? -18.484 -16.094 -8.711 1 85.75 273 GLU A O 1
ATOM 2170 N N . VAL A 1 274 ? -20.109 -17.406 -7.742 1 87.19 274 VAL A N 1
ATOM 2171 C CA . VAL A 1 274 ? -20.5 -16.297 -6.863 1 87.19 274 VAL A CA 1
ATOM 2172 C C . VAL A 1 274 ? -19.344 -15.961 -5.922 1 87.19 274 VAL A C 1
ATOM 2174 O O . VAL A 1 274 ? -18.797 -16.844 -5.266 1 87.19 274 VAL A O 1
ATOM 2177 N N . PHE A 1 275 ? -19.047 -14.734 -6.109 1 84.25 275 PHE A N 1
ATOM 2178 C CA . PHE A 1 275 ? -17.953 -14.258 -5.273 1 84.25 275 PHE A CA 1
ATOM 2179 C C . PHE A 1 275 ? -18.453 -13.922 -3.871 1 84.25 275 PHE A C 1
ATOM 2181 O O . PHE A 1 275 ? -19.312 -13.055 -3.703 1 84.25 275 PHE A O 1
ATOM 2188 N N . VAL A 1 276 ? -18.391 -14.719 -2.998 1 67.38 276 VAL A N 1
ATOM 2189 C CA . VAL A 1 276 ? -18.859 -14.484 -1.633 1 67.38 276 VAL A CA 1
ATOM 2190 C C . VAL A 1 276 ? -17.688 -14.039 -0.758 1 67.38 276 VAL A C 1
ATOM 2192 O O . VAL A 1 276 ? -16.578 -14.562 -0.882 1 67.38 276 VAL A O 1
ATOM 2195 N N . ASP A 1 277 ? -18.156 -12.797 -0.282 1 58.94 277 ASP A N 1
ATOM 2196 C CA . ASP A 1 277 ? -17.188 -12.227 0.658 1 58.94 277 ASP A CA 1
ATOM 2197 C C . ASP A 1 277 ? -17 -13.141 1.865 1 58.94 277 ASP A C 1
ATOM 2199 O O . ASP A 1 277 ? -17.734 -13.055 2.844 1 58.94 277 ASP A O 1
ATOM 2203 N N . THR A 1 278 ? -17.688 -14.383 1.514 1 45.91 278 THR A N 1
ATOM 2204 C CA . THR A 1 278 ? -17.438 -15.141 2.736 1 45.91 278 THR A CA 1
ATOM 2205 C C . THR A 1 278 ? -15.945 -15.289 2.992 1 45.91 278 THR A C 1
ATOM 2207 O O . THR A 1 278 ? -15.156 -15.391 2.053 1 45.91 278 THR A O 1
ATOM 2210 N N . PRO A 1 279 ? -16.609 -15.422 4.227 1 42.09 279 PRO A N 1
ATOM 2211 C CA . PRO A 1 279 ? -15.539 -15.602 5.219 1 42.09 279 PRO A CA 1
ATOM 2212 C C . PRO A 1 279 ? -14.195 -15.047 4.746 1 42.09 279 PRO A C 1
ATOM 2214 O O . PRO A 1 279 ? -13.695 -14.078 5.312 1 42.09 279 PRO A O 1
ATOM 2217 N N . LYS A 1 280 ? -13.195 -16.359 4.738 1 48.09 280 LYS A N 1
ATOM 2218 C CA . LYS A 1 280 ? -11.906 -16.875 5.199 1 48.09 280 LYS A CA 1
ATOM 2219 C C . LYS A 1 280 ? -10.766 -16.406 4.301 1 48.09 280 LYS A C 1
ATOM 2221 O O . LYS A 1 280 ? -9.609 -16.766 4.523 1 48.09 280 LYS A O 1
ATOM 2226 N N . VAL A 1 281 ? -11.227 -16.359 3.055 1 44.38 281 VAL A N 1
ATOM 2227 C CA . VAL A 1 281 ? -10.172 -16.234 2.055 1 44.38 281 VAL A CA 1
ATOM 2228 C C . VAL A 1 281 ? -9.523 -14.859 2.154 1 44.38 281 VAL A C 1
ATOM 2230 O O . VAL A 1 281 ? -8.422 -14.648 1.636 1 44.38 281 VAL A O 1
ATOM 2233 N N . TRP A 1 282 ? -10.438 -13.805 2.566 1 43.81 282 TRP A N 1
ATOM 2234 C CA . TRP A 1 282 ? -9.805 -12.516 2.305 1 43.81 282 TRP A CA 1
ATOM 2235 C C . TRP A 1 282 ? -8.859 -12.133 3.436 1 43.81 282 TRP A C 1
ATOM 2237 O O . TRP A 1 282 ? -9.094 -12.477 4.598 1 43.81 282 TRP A O 1
ATOM 2247 N N . ALA A 1 283 ? -7.668 -11.797 2.992 1 42.66 283 ALA A N 1
ATOM 2248 C CA . ALA A 1 283 ? -6.551 -11.352 3.814 1 42.66 283 ALA A CA 1
ATOM 2249 C C . ALA A 1 283 ? -7.027 -10.453 4.949 1 42.66 283 ALA A C 1
ATOM 2251 O O . ALA A 1 283 ? -7.996 -9.703 4.789 1 42.66 283 ALA A O 1
ATOM 2252 N N . MET B 1 1 ? 2.102 41.125 -2.129 1 23.89 1 MET B N 1
ATOM 2253 C CA . MET B 1 1 ? 2.486 40.031 -3.023 1 23.89 1 MET B CA 1
ATOM 2254 C C . MET B 1 1 ? 1.377 39 -3.119 1 23.89 1 MET B C 1
ATOM 2256 O O . MET B 1 1 ? 0.948 38.438 -2.105 1 23.89 1 MET B O 1
ATOM 2260 N N . THR B 1 2 ? 0.529 38.969 -4.105 1 28.98 2 THR B N 1
ATOM 2261 C CA . THR B 1 2 ? -0.627 38.094 -4.352 1 28.98 2 THR B CA 1
ATOM 2262 C C . THR B 1 2 ? -0.227 36.625 -4.332 1 28.98 2 THR B C 1
ATOM 2264 O O . THR B 1 2 ? 0.673 36.219 -5.066 1 28.98 2 THR B O 1
ATOM 2267 N N . ILE B 1 3 ? -0.348 36 -3.15 1 38.09 3 ILE B N 1
ATOM 2268 C CA . ILE B 1 3 ? -0.079 34.562 -3.158 1 38.09 3 ILE B CA 1
ATOM 2269 C C . ILE B 1 3 ? -0.741 33.906 -4.375 1 38.09 3 ILE B C 1
ATOM 2271 O O . ILE B 1 3 ? -1.934 34.125 -4.617 1 38.09 3 ILE B O 1
ATOM 2275 N N . PRO B 1 4 ? -0.102 33.656 -5.406 1 41.97 4 PRO B N 1
ATOM 2276 C CA . PRO B 1 4 ? -0.791 33.031 -6.523 1 41.97 4 PRO B CA 1
ATOM 2277 C C . PRO B 1 4 ? -1.837 32 -6.066 1 41.97 4 PRO B C 1
ATOM 2279 O O . PRO B 1 4 ? -1.706 31.422 -4.988 1 41.97 4 PRO B O 1
ATOM 2282 N N . ALA B 1 5 ? -2.984 31.984 -6.727 1 49.53 5 ALA B N 1
ATOM 2283 C CA . ALA B 1 5 ? -4.258 31.312 -6.504 1 49.53 5 ALA B CA 1
ATOM 2284 C C . ALA B 1 5 ? -4.035 29.859 -6.078 1 49.53 5 ALA B C 1
ATOM 2286 O O . ALA B 1 5 ? -4.809 29.312 -5.289 1 4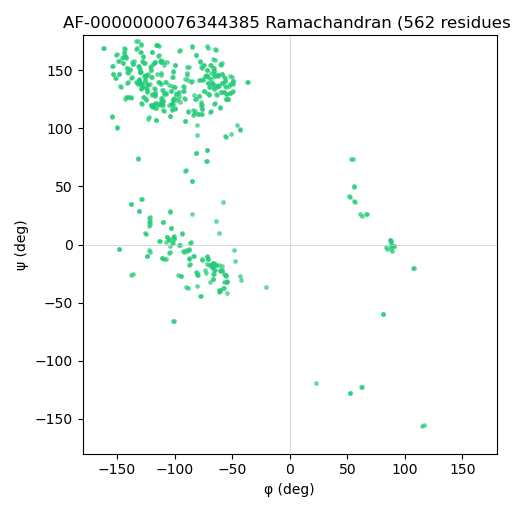9.53 5 ALA B O 1
ATOM 2287 N N . ASN B 1 6 ? -2.936 29.062 -6.402 1 59.12 6 ASN B N 1
ATOM 2288 C CA . ASN B 1 6 ? -3.039 27.609 -6.316 1 59.12 6 ASN B CA 1
ATOM 2289 C C . ASN B 1 6 ? -1.995 27.031 -5.363 1 59.12 6 ASN B C 1
ATOM 2291 O O . ASN B 1 6 ? -1.565 25.891 -5.527 1 59.12 6 ASN B O 1
ATOM 2295 N N . THR B 1 7 ? -1.421 27.797 -4.379 1 81.75 7 THR B N 1
ATOM 2296 C CA . THR B 1 7 ? -0.354 27.312 -3.514 1 81.75 7 THR B CA 1
ATOM 2297 C C . THR B 1 7 ? -0.905 26.922 -2.148 1 81.75 7 THR B C 1
ATOM 2299 O O . THR B 1 7 ? -1.666 27.672 -1.537 1 81.75 7 THR B O 1
ATOM 2302 N N . ILE B 1 8 ? -0.651 25.781 -1.783 1 89.31 8 ILE B N 1
ATOM 2303 C CA . ILE B 1 8 ? -1.009 25.312 -0.452 1 89.31 8 ILE B CA 1
ATOM 2304 C C . ILE B 1 8 ? -0.304 26.156 0.606 1 89.31 8 ILE B C 1
ATOM 2306 O O . ILE B 1 8 ? 0.921 26.297 0.585 1 89.31 8 ILE B O 1
ATOM 2310 N N . PRO B 1 9 ? -1.129 26.859 1.45 1 87.06 9 PRO B N 1
ATOM 2311 C CA . PRO B 1 9 ? -0.496 27.656 2.51 1 87.06 9 PRO B CA 1
ATOM 2312 C C . PRO B 1 9 ? 0.533 26.859 3.305 1 87.06 9 PRO B C 1
ATOM 2314 O O . PRO B 1 9 ? 0.329 25.672 3.566 1 87.06 9 PRO B O 1
ATOM 2317 N N . SER B 1 10 ? 1.659 27.516 3.605 1 88.62 10 SER B N 1
ATOM 2318 C CA . SER B 1 10 ? 2.746 26.906 4.367 1 88.62 10 SER B CA 1
ATOM 2319 C C . SER B 1 10 ? 3.438 27.922 5.258 1 88.62 10 SER B C 1
ATOM 2321 O O . SER B 1 10 ? 3.197 29.125 5.129 1 88.62 10 SER B O 1
ATOM 2323 N N . PHE B 1 11 ? 4.121 27.438 6.215 1 88.75 11 PHE B N 1
ATOM 2324 C CA . PHE B 1 11 ? 4.883 28.344 7.066 1 88.75 11 PHE B CA 1
ATOM 2325 C C . PHE B 1 11 ? 5.961 29.062 6.262 1 88.75 11 PHE B C 1
ATOM 2327 O O . PHE B 1 11 ? 6.5 28.516 5.301 1 88.75 11 PHE B O 1
ATOM 2334 N N . THR B 1 12 ? 6.223 30.344 6.355 1 76 12 THR B N 1
ATOM 2335 C CA . THR B 1 12 ? 7.215 31.141 5.633 1 76 12 THR B CA 1
ATOM 2336 C C . THR B 1 12 ? 8.625 30.734 6.039 1 76 12 THR B C 1
ATOM 2338 O O . THR B 1 12 ? 9.555 30.812 5.23 1 76 12 THR B O 1
ATOM 2341 N N . GLY B 1 13 ? 8.906 30.062 7.195 1 63.19 13 GLY B N 1
ATOM 2342 C CA . GLY B 1 13 ? 10.227 29.641 7.656 1 63.19 13 GLY B CA 1
ATOM 2343 C C . GLY B 1 13 ? 10.438 28.141 7.598 1 63.19 13 GLY B C 1
ATOM 2344 O O . GLY B 1 13 ? 9.531 27.391 7.23 1 63.19 13 GLY B O 1
ATOM 2345 N N . ALA B 1 14 ? 11.852 27.797 7.473 1 55.81 14 ALA B N 1
ATOM 2346 C CA . ALA B 1 14 ? 12.172 26.375 7.398 1 55.81 14 ALA B CA 1
ATOM 2347 C C . ALA B 1 14 ? 11.414 25.594 8.461 1 55.81 14 ALA B C 1
ATOM 2349 O O . ALA B 1 14 ? 11.516 25.891 9.656 1 55.81 14 ALA B O 1
ATOM 2350 N N . PRO B 1 15 ? 10.375 24.938 8 1 54.81 15 PRO B N 1
ATOM 2351 C CA . PRO B 1 15 ? 9.625 24.156 9 1 54.81 15 PRO B CA 1
ATOM 2352 C C . PRO B 1 15 ? 10.531 23.312 9.883 1 54.81 15 PRO B C 1
ATOM 2354 O O . PRO B 1 15 ? 10.062 22.719 10.867 1 54.81 15 PRO B O 1
ATOM 2357 N N . ASN B 1 16 ? 11.734 23.203 9.414 1 58.41 16 ASN B N 1
ATOM 2358 C CA . ASN B 1 16 ? 12.586 22.188 10.031 1 58.41 16 ASN B CA 1
ATOM 2359 C C . ASN B 1 16 ? 13.273 22.719 11.289 1 58.41 16 ASN B C 1
ATOM 2361 O O . ASN B 1 16 ? 14.359 22.25 11.641 1 58.41 16 ASN B O 1
ATOM 2365 N N . THR B 1 17 ? 12.5 23.766 11.883 1 63.47 17 THR B N 1
ATOM 2366 C CA . THR B 1 17 ? 13.125 24.156 13.141 1 63.47 17 THR B CA 1
ATOM 2367 C C . THR B 1 17 ? 12.602 23.312 14.297 1 63.47 17 THR B C 1
ATOM 2369 O O . THR B 1 17 ? 11.445 22.875 14.281 1 63.47 17 THR B O 1
ATOM 2372 N N . ALA B 1 18 ? 13.523 22.953 15.25 1 76.06 18 ALA B N 1
ATOM 2373 C CA . ALA B 1 18 ? 13.398 22.25 16.531 1 76.06 18 ALA B CA 1
ATOM 2374 C C . ALA B 1 18 ? 12.68 20.922 16.359 1 76.06 18 ALA B C 1
ATOM 2376 O O . ALA B 1 18 ? 11.461 20.828 16.547 1 76.06 18 ALA B O 1
ATOM 2377 N N . ILE B 1 19 ? 13.211 20.016 15.852 1 81.56 19 ILE B N 1
ATOM 2378 C CA . ILE B 1 19 ? 12.719 18.656 15.75 1 81.56 19 ILE B CA 1
ATOM 2379 C C . ILE B 1 19 ? 13.055 17.891 17.031 1 81.56 19 ILE B C 1
ATOM 2381 O O . ILE B 1 19 ? 14.227 17.703 17.359 1 81.56 19 ILE B O 1
ATOM 2385 N N . PRO B 1 20 ? 11.984 17.547 17.656 1 86.44 20 PRO B N 1
ATOM 2386 C CA . PRO B 1 20 ? 12.266 16.797 18.875 1 86.44 20 PRO B CA 1
ATOM 2387 C C . PRO B 1 20 ? 12.883 15.422 18.594 1 86.44 20 PRO B C 1
ATOM 2389 O O . PRO B 1 20 ? 12.734 14.891 17.5 1 86.44 20 PRO B O 1
ATOM 2392 N N . ALA B 1 21 ? 13.547 14.898 19.656 1 84.38 21 ALA B N 1
ATOM 2393 C CA . ALA B 1 21 ? 13.984 13.508 19.594 1 84.38 21 ALA B CA 1
ATOM 2394 C C . ALA B 1 21 ? 12.789 12.562 19.562 1 84.38 21 ALA B C 1
ATOM 2396 O O . ALA B 1 21 ? 11.719 12.883 20.078 1 84.38 21 ALA B O 1
ATOM 2397 N N . LEU B 1 22 ? 13.031 11.492 18.922 1 87.94 22 LEU B N 1
ATOM 2398 C CA . LEU B 1 22 ? 11.992 10.469 18.969 1 87.94 22 LEU B CA 1
ATOM 2399 C C . LEU B 1 22 ? 11.781 9.984 20.406 1 87.94 22 LEU B C 1
ATOM 2401 O O . LEU B 1 22 ? 12.742 9.883 21.172 1 87.94 22 LEU B O 1
ATOM 2405 N N . PRO B 1 23 ? 10.555 9.664 20.719 1 89.62 23 PRO B N 1
ATOM 2406 C CA . PRO B 1 23 ? 10.289 9.195 22.078 1 89.62 23 PRO B CA 1
ATOM 2407 C C . PRO B 1 23 ? 11.031 7.898 22.422 1 89.62 23 PRO B C 1
ATOM 2409 O O . PRO B 1 23 ? 11.164 7.023 21.562 1 89.62 23 PRO B O 1
ATOM 2412 N N . SER B 1 24 ? 11.422 7.828 23.656 1 86.88 24 SER B N 1
ATOM 2413 C CA . SER B 1 24 ? 12 6.578 24.141 1 86.88 24 SER B CA 1
ATOM 2414 C C . SER B 1 24 ? 10.914 5.531 24.391 1 86.88 24 SER B C 1
ATOM 2416 O O . SER B 1 24 ? 9.789 5.871 24.75 1 86.88 24 SER B O 1
ATOM 2418 N N . GLU B 1 25 ? 11.344 4.316 24.25 1 88.38 25 GLU B N 1
ATOM 2419 C CA . GLU B 1 25 ? 10.414 3.225 24.531 1 88.38 25 GLU B CA 1
ATOM 2420 C C . GLU B 1 25 ? 10.117 3.129 26.031 1 88.38 25 GLU B C 1
ATOM 2422 O O . GLU B 1 25 ? 11.031 3.201 26.844 1 88.38 25 GLU B O 1
ATOM 2427 N N . THR B 1 26 ? 8.859 3.086 26.375 1 90.19 26 THR B N 1
ATOM 2428 C CA . THR B 1 26 ? 8.375 2.844 27.719 1 90.19 26 THR B CA 1
ATOM 2429 C C . THR B 1 26 ? 7.328 1.729 27.734 1 90.19 26 THR B C 1
ATOM 2431 O O . THR B 1 26 ? 6.934 1.236 26.672 1 90.19 26 THR B O 1
ATOM 2434 N N . PRO B 1 27 ? 6.887 1.263 28.875 1 88.25 27 PRO B N 1
ATOM 2435 C CA . PRO B 1 27 ? 5.836 0.244 28.938 1 88.25 27 PRO B CA 1
ATOM 2436 C C . PRO B 1 27 ? 4.527 0.712 28.297 1 88.25 27 PRO B C 1
ATOM 2438 O O . PRO B 1 27 ? 3.74 -0.109 27.828 1 88.25 27 PRO B O 1
ATOM 2441 N N . ILE B 1 28 ? 4.34 2.004 28.203 1 91.88 28 ILE B N 1
ATOM 2442 C CA . ILE B 1 28 ? 3.043 2.486 27.75 1 91.88 28 ILE B CA 1
ATOM 2443 C C . ILE B 1 28 ? 3.182 3.105 26.359 1 91.88 28 ILE B C 1
ATOM 2445 O O . ILE B 1 28 ? 2.182 3.438 25.719 1 91.88 28 ILE B O 1
ATOM 2449 N N . LEU B 1 29 ? 4.375 3.334 25.891 1 92.88 29 LEU B N 1
ATOM 2450 C CA . LEU B 1 29 ? 4.633 3.914 24.578 1 92.88 29 LEU B CA 1
ATOM 2451 C C . LEU B 1 29 ? 5.785 3.193 23.891 1 92.88 29 LEU B C 1
ATOM 2453 O O . LEU B 1 29 ? 6.871 3.059 24.453 1 92.88 29 LEU B O 1
ATOM 2457 N N . GLY B 1 30 ? 5.5 2.758 22.688 1 91.06 30 GLY B N 1
ATOM 2458 C CA . GLY B 1 30 ? 6.555 2.121 21.906 1 91.06 30 GLY B CA 1
ATOM 2459 C C . GLY B 1 30 ? 6.496 2.443 20.438 1 91.06 30 GLY B C 1
ATOM 2460 O O . GLY B 1 30 ? 5.473 2.924 19.938 1 91.06 30 GLY B O 1
ATOM 2461 N N . ARG B 1 31 ? 7.605 2.193 19.781 1 87.19 31 ARG B N 1
ATOM 2462 C CA . ARG B 1 31 ? 7.641 2.35 18.344 1 87.19 31 ARG B CA 1
ATOM 2463 C C . ARG B 1 31 ? 6.902 1.208 17.641 1 87.19 31 ARG B C 1
ATOM 2465 O O . ARG B 1 31 ? 7.074 0.042 18 1 87.19 31 ARG B O 1
ATOM 2472 N N . ARG B 1 32 ? 6.062 1.619 16.719 1 84.19 32 ARG B N 1
ATOM 2473 C CA . ARG B 1 32 ? 5.348 0.615 15.945 1 84.19 32 ARG B CA 1
ATOM 2474 C C . ARG B 1 32 ? 6.258 -0.013 14.891 1 84.19 32 ARG B C 1
ATOM 2476 O O . ARG B 1 32 ? 6.801 0.687 14.039 1 84.19 32 ARG B O 1
ATOM 2483 N N . VAL B 1 33 ? 6.473 -1.293 15.047 1 72.31 33 VAL B N 1
ATOM 2484 C CA . VAL B 1 33 ? 7.301 -2.041 14.102 1 72.31 33 VAL B CA 1
ATOM 2485 C C . VAL B 1 33 ? 6.551 -3.287 13.633 1 72.31 33 VAL B C 1
ATOM 2487 O O . VAL B 1 33 ? 5.871 -3.945 14.43 1 72.31 33 VAL B O 1
ATOM 2490 N N . LEU B 1 34 ? 6.375 -3.35 12.305 1 72.81 34 LEU B N 1
ATOM 2491 C CA . LEU B 1 34 ? 5.934 -4.664 11.844 1 72.81 34 LEU B CA 1
ATOM 2492 C C . LEU B 1 34 ? 7.066 -5.68 11.938 1 72.81 34 LEU B C 1
ATOM 2494 O O . LEU B 1 34 ? 7.754 -5.941 10.945 1 72.81 34 LEU B O 1
ATOM 2498 N N . ALA B 1 35 ? 7.223 -6.152 13.086 1 73.94 35 ALA B N 1
ATOM 2499 C CA . ALA B 1 35 ? 8.32 -7.07 13.367 1 73.94 35 ALA B CA 1
ATOM 2500 C C . ALA B 1 35 ? 8.055 -8.445 12.758 1 73.94 35 ALA B C 1
ATOM 2502 O O . ALA B 1 35 ? 6.902 -8.852 12.602 1 73.94 35 ALA B O 1
ATOM 2503 N N . PRO B 1 36 ? 9.125 -9.086 12.312 1 84.44 36 PRO B N 1
ATOM 2504 C CA . PRO B 1 36 ? 8.953 -10.492 11.953 1 84.44 36 PRO B CA 1
ATOM 2505 C C . PRO B 1 36 ? 8.234 -11.297 13.039 1 84.44 36 PRO B C 1
ATOM 2507 O O . PRO B 1 36 ? 8.43 -11.047 14.227 1 84.44 36 PRO B O 1
ATOM 2510 N N . PRO B 1 37 ? 7.375 -12.188 12.625 1 87.81 37 PRO B N 1
ATOM 2511 C CA . PRO B 1 37 ? 6.625 -12.945 13.625 1 87.81 37 PRO B CA 1
ATOM 2512 C C . PRO B 1 37 ? 7.5 -13.922 14.406 1 87.81 37 PRO B C 1
ATOM 2514 O O . PRO B 1 37 ? 8.531 -14.375 13.906 1 87.81 37 PRO B O 1
ATOM 2517 N N . GLU B 1 38 ? 7.062 -14.234 15.617 1 88.81 38 GLU B N 1
ATOM 2518 C CA . GLU B 1 38 ? 7.77 -15.172 16.484 1 88.81 38 GLU B CA 1
ATOM 2519 C C . GLU B 1 38 ? 7.332 -16.609 16.203 1 88.81 38 GLU B C 1
ATOM 2521 O O . GLU B 1 38 ? 8.008 -17.562 16.609 1 88.81 38 GLU B O 1
ATOM 2526 N N . ARG B 1 39 ? 6.258 -16.766 15.57 1 92.12 39 ARG B N 1
ATOM 2527 C CA . ARG B 1 39 ? 5.699 -18.047 15.172 1 92.12 39 ARG B CA 1
ATOM 2528 C C . ARG B 1 39 ? 5.246 -18.016 13.711 1 92.12 39 ARG B C 1
ATOM 2530 O O . ARG B 1 39 ? 5.32 -16.984 13.055 1 92.12 39 ARG B O 1
ATOM 2537 N N . PHE B 1 40 ? 4.812 -19.219 13.258 1 94.25 40 PHE B N 1
ATOM 2538 C CA . PHE B 1 40 ? 4.219 -19.219 11.922 1 94.25 40 PHE B CA 1
ATOM 2539 C C . PHE B 1 40 ? 2.924 -18.406 11.906 1 94.25 40 PHE B C 1
ATOM 2541 O O . PHE B 1 40 ? 2.102 -18.531 12.812 1 94.25 40 PHE B O 1
ATOM 2548 N N . GLU B 1 41 ? 2.863 -17.625 10.93 1 93.12 41 GLU B N 1
ATOM 2549 C CA . GLU B 1 41 ? 1.618 -16.906 10.703 1 93.12 41 GLU B CA 1
ATOM 2550 C C . GLU B 1 41 ? 1.156 -17.031 9.258 1 93.12 41 GLU B C 1
ATOM 2552 O O . GLU B 1 41 ? 1.971 -17.25 8.359 1 93.12 41 GLU B O 1
ATOM 2557 N N . TYR B 1 42 ? -0.159 -16.953 9.109 1 92.5 42 TYR B N 1
ATOM 2558 C CA . TYR B 1 42 ? -0.677 -17.016 7.75 1 92.5 42 TYR B CA 1
ATOM 2559 C C . TYR B 1 42 ? -1.755 -15.961 7.523 1 92.5 42 TYR B C 1
ATOM 2561 O O . TYR B 1 42 ? -2.322 -15.43 8.477 1 92.5 42 TYR B O 1
ATOM 2569 N N . GLN B 1 43 ? -1.963 -15.617 6.309 1 89.5 43 GLN B N 1
ATOM 2570 C CA . GLN B 1 43 ? -3.041 -14.75 5.84 1 89.5 43 GLN B CA 1
ATOM 2571 C C . GLN B 1 43 ? -3.613 -15.25 4.516 1 89.5 43 GLN B C 1
ATOM 2573 O O . GLN B 1 43 ? -2.871 -15.492 3.562 1 89.5 43 GLN B O 1
ATOM 2578 N N . PRO B 1 44 ? -4.883 -15.414 4.508 1 88.94 44 PRO B N 1
ATOM 2579 C CA . PRO B 1 44 ? -5.465 -15.82 3.229 1 88.94 44 PRO B CA 1
ATOM 2580 C C . PRO B 1 44 ? -5.32 -14.75 2.148 1 88.94 44 PRO B C 1
ATOM 2582 O O . PRO B 1 44 ? -5.363 -13.555 2.447 1 88.94 44 PRO B O 1
ATOM 2585 N N . SER B 1 45 ? -5.141 -15.203 0.96 1 88.62 45 SER B N 1
ATOM 2586 C CA . SER B 1 45 ? -5.043 -14.32 -0.195 1 88.62 45 SER B CA 1
ATOM 2587 C C . SER B 1 45 ? -6 -14.75 -1.303 1 88.62 45 SER B C 1
ATOM 2589 O O . SER B 1 45 ? -6.098 -15.938 -1.616 1 88.62 45 SER B O 1
ATOM 2591 N N . SER B 1 46 ? -6.648 -13.75 -1.934 1 87.06 46 SER B N 1
ATOM 2592 C CA . SER B 1 46 ? -7.586 -14.031 -3.018 1 87.06 46 SER B CA 1
ATOM 2593 C C . SER B 1 46 ? -6.98 -13.688 -4.375 1 87.06 46 SER B C 1
ATOM 2595 O O . SER B 1 46 ? -7.66 -13.758 -5.398 1 87.06 46 SER B O 1
ATOM 2597 N N . ARG B 1 47 ? -5.734 -13.289 -4.355 1 90.81 47 ARG B N 1
ATOM 2598 C CA . ARG B 1 47 ? -5.07 -13 -5.625 1 90.81 47 ARG B CA 1
ATOM 2599 C C . ARG B 1 47 ? -5.059 -14.234 -6.527 1 90.81 47 ARG B C 1
ATOM 2601 O O . ARG B 1 47 ? -4.852 -15.352 -6.055 1 90.81 47 ARG B O 1
ATOM 2608 N N . TRP B 1 48 ? -5.305 -13.922 -7.766 1 91.88 48 TRP B N 1
ATOM 2609 C CA . TRP B 1 48 ? -5.078 -14.977 -8.742 1 91.88 48 TRP B CA 1
ATOM 2610 C C . TRP B 1 48 ? -3.586 -15.156 -9.016 1 91.88 48 TRP B C 1
ATOM 2612 O O . TRP B 1 48 ? -2.959 -14.289 -9.633 1 91.88 48 TRP B O 1
ATOM 2622 N N . VAL B 1 49 ? -3.051 -16.312 -8.586 1 94.69 49 VAL B N 1
ATOM 2623 C CA . VAL B 1 49 ? -1.612 -16.547 -8.688 1 94.69 49 VAL B CA 1
ATOM 2624 C C . VAL B 1 49 ? -1.338 -17.719 -9.617 1 94.69 49 VAL B C 1
ATOM 2626 O O . VAL B 1 49 ? -1.968 -18.766 -9.5 1 94.69 49 VAL B O 1
ATOM 2629 N N . ARG B 1 50 ? -0.415 -17.484 -10.57 1 96.62 50 ARG B N 1
ATOM 2630 C CA . ARG B 1 50 ? 0.03 -18.562 -11.445 1 96.62 50 ARG B CA 1
ATOM 2631 C C . ARG B 1 50 ? 1.552 -18.656 -11.484 1 96.62 50 ARG B C 1
ATOM 2633 O O . ARG B 1 50 ? 2.234 -17.625 -11.516 1 96.62 50 ARG B O 1
ATOM 2640 N N . GLY B 1 51 ? 2.055 -19.812 -11.375 1 97.44 51 GLY B N 1
ATOM 2641 C CA . GLY B 1 51 ? 3.438 -20.141 -11.672 1 97.44 51 GLY B CA 1
ATOM 2642 C C . GLY B 1 51 ? 3.584 -21.016 -12.906 1 97.44 51 GLY B C 1
ATOM 2643 O O . GLY B 1 51 ? 2.896 -22.031 -13.039 1 97.44 51 GLY B O 1
ATOM 2644 N N . VAL B 1 52 ? 4.559 -20.594 -13.781 1 97.5 52 VAL B N 1
ATOM 2645 C CA . VAL B 1 52 ? 4.574 -21.266 -15.078 1 97.5 52 VAL B CA 1
ATOM 2646 C C . VAL B 1 52 ? 5.996 -21.719 -15.414 1 97.5 52 VAL B C 1
ATOM 2648 O O . VAL B 1 52 ? 6.965 -21.016 -15.094 1 97.5 52 VAL B O 1
ATOM 2651 N N . LEU B 1 53 ? 6.121 -22.828 -15.977 1 96.75 53 LEU B N 1
ATOM 2652 C CA . LEU B 1 53 ? 7.332 -23.375 -16.578 1 96.75 53 LEU B CA 1
ATOM 2653 C C . LEU B 1 53 ? 7.094 -23.719 -18.047 1 96.75 53 LEU B C 1
ATOM 2655 O O . LEU B 1 53 ? 6.367 -24.656 -18.359 1 96.75 53 LEU B O 1
ATOM 2659 N N . GLY B 1 54 ? 7.73 -22.859 -18.938 1 92.81 54 GLY B N 1
ATOM 2660 C CA . GLY B 1 54 ? 7.371 -22.984 -20.344 1 92.81 54 GLY B CA 1
ATOM 2661 C C . GLY B 1 54 ? 5.91 -22.672 -20.609 1 92.81 54 GLY B C 1
ATOM 2662 O O . GLY B 1 54 ? 5.414 -21.609 -20.234 1 92.81 54 GLY B O 1
ATOM 2663 N N . ASN B 1 55 ? 5.246 -23.594 -21.172 1 92.75 55 ASN B N 1
ATOM 2664 C CA . ASN B 1 55 ? 3.838 -23.406 -21.5 1 92.75 55 ASN B CA 1
ATOM 2665 C C . ASN B 1 55 ? 2.934 -24.141 -20.516 1 92.75 55 ASN B C 1
ATOM 2667 O O . ASN B 1 55 ? 1.74 -24.312 -20.781 1 92.75 55 ASN B O 1
ATOM 2671 N N . THR B 1 56 ? 3.512 -24.547 -19.438 1 95.12 56 THR B N 1
ATOM 2672 C CA . THR B 1 56 ? 2.762 -25.312 -18.453 1 95.12 56 THR B CA 1
ATOM 2673 C C . THR B 1 56 ? 2.541 -24.516 -17.188 1 95.12 56 THR B C 1
ATOM 2675 O O . THR B 1 56 ? 3.49 -23.969 -16.609 1 95.12 56 THR B O 1
ATOM 2678 N N . ALA B 1 57 ? 1.275 -24.438 -16.828 1 96.31 57 ALA B N 1
ATOM 2679 C CA . ALA B 1 57 ? 0.991 -23.906 -15.5 1 96.31 57 ALA B CA 1
ATOM 2680 C C . ALA B 1 57 ? 1.275 -24.938 -14.422 1 96.31 57 ALA B C 1
ATOM 2682 O O . ALA B 1 57 ? 0.672 -26.016 -14.406 1 96.31 57 ALA B O 1
ATOM 2683 N N . ILE B 1 58 ? 2.166 -24.594 -13.562 1 97.19 58 ILE B N 1
ATOM 2684 C CA . ILE B 1 58 ? 2.475 -25.469 -12.438 1 97.19 58 ILE B CA 1
ATOM 2685 C C . ILE B 1 58 ? 1.573 -25.125 -11.258 1 97.19 58 ILE B C 1
ATOM 2687 O O . ILE B 1 58 ? 1.19 -26 -10.484 1 97.19 58 ILE B O 1
ATOM 2691 N N . VAL B 1 59 ? 1.303 -23.875 -11.102 1 96.88 59 VAL B N 1
ATOM 2692 C CA . VAL B 1 59 ? 0.426 -23.344 -10.062 1 96.88 59 VAL B CA 1
ATOM 2693 C C . VAL B 1 59 ? -0.696 -22.531 -10.695 1 96.88 59 VAL B C 1
ATOM 2695 O O . VAL B 1 59 ? -0.458 -21.75 -11.625 1 96.88 59 VAL B O 1
ATOM 2698 N N . ASP B 1 60 ? -1.906 -22.641 -10.242 1 94.69 60 ASP B N 1
ATOM 2699 C CA . ASP B 1 60 ? -3.064 -21.812 -10.562 1 94.69 60 ASP B CA 1
ATOM 2700 C C . ASP B 1 60 ? -4.035 -21.75 -9.391 1 94.69 60 ASP B C 1
ATOM 2702 O O . ASP B 1 60 ? -4.777 -22.703 -9.141 1 94.69 60 ASP B O 1
ATOM 2706 N N . SER B 1 61 ? -3.941 -20.641 -8.68 1 92.12 61 SER B N 1
ATOM 2707 C CA . SER B 1 61 ? -4.684 -20.594 -7.426 1 92.12 61 SER B CA 1
ATOM 2708 C C . SER B 1 61 ? -5.305 -19.234 -7.188 1 92.12 61 SER B C 1
ATOM 2710 O O . SER B 1 61 ? -4.73 -18.203 -7.57 1 92.12 61 SER B O 1
ATOM 2712 N N . ARG B 1 62 ? -6.457 -19.219 -6.527 1 89.31 62 ARG B N 1
ATOM 2713 C CA . ARG B 1 62 ? -7.113 -18.016 -6.023 1 89.31 62 ARG B CA 1
ATOM 2714 C C . ARG B 1 62 ? -7.395 -18.141 -4.527 1 89.31 62 ARG B C 1
ATOM 2716 O O . ARG B 1 62 ? -8.133 -17.328 -3.969 1 89.31 62 ARG B O 1
ATOM 2723 N N . HIS B 1 63 ? -6.848 -19.156 -3.932 1 87.94 63 HIS B N 1
ATOM 2724 C CA . HIS B 1 63 ? -7.184 -19.438 -2.545 1 87.94 63 HIS B CA 1
ATOM 2725 C C . HIS B 1 63 ? -5.945 -19.828 -1.746 1 87.94 63 HIS B C 1
ATOM 2727 O O . HIS B 1 63 ? -5.996 -20.75 -0.917 1 87.94 63 HIS B O 1
ATOM 2733 N N . GLN B 1 64 ? -4.859 -19.281 -2.025 1 92.19 64 GLN B N 1
ATOM 2734 C CA . GLN B 1 64 ? -3.621 -19.609 -1.322 1 92.19 64 GLN B CA 1
ATOM 2735 C C . GLN B 1 64 ? -3.502 -18.797 -0.033 1 92.19 64 GLN B C 1
ATOM 2737 O O . GLN B 1 64 ? -4.316 -17.906 0.227 1 92.19 64 GLN B O 1
ATOM 2742 N N . LEU B 1 65 ? -2.518 -19.188 0.735 1 92.69 65 LEU B N 1
ATOM 2743 C CA . LEU B 1 65 ? -2.133 -18.469 1.941 1 92.69 65 LEU B CA 1
ATOM 2744 C C . LEU B 1 65 ? -0.803 -17.75 1.743 1 92.69 65 LEU B C 1
ATOM 2746 O O . LEU B 1 65 ? 0.087 -18.25 1.059 1 92.69 65 LEU B O 1
ATOM 2750 N N . LEU B 1 66 ? -0.747 -16.562 2.266 1 93.12 66 LEU B N 1
ATOM 2751 C CA . LEU B 1 66 ? 0.561 -16.031 2.639 1 93.12 66 LEU B CA 1
ATOM 2752 C C . LEU B 1 66 ? 1.029 -16.625 3.963 1 93.12 66 LEU B C 1
ATOM 2754 O O . LEU B 1 66 ? 0.299 -16.594 4.953 1 93.12 66 LEU B O 1
ATOM 2758 N N . VAL B 1 67 ? 2.242 -17.156 3.951 1 94.12 67 VAL B N 1
ATOM 2759 C CA . VAL B 1 67 ? 2.764 -17.797 5.156 1 94.12 67 VAL B CA 1
ATOM 2760 C C . VAL B 1 67 ? 4.098 -17.156 5.539 1 94.12 67 VAL B C 1
ATOM 2762 O O . VAL B 1 67 ? 5.016 -17.078 4.719 1 94.12 67 VAL B O 1
ATOM 2765 N N . TRP B 1 68 ? 4.18 -16.672 6.777 1 92.75 68 TRP B N 1
ATOM 2766 C CA . TRP B 1 68 ? 5.426 -16.172 7.352 1 92.75 68 TRP B CA 1
ATOM 2767 C C . TRP B 1 68 ? 6.047 -17.203 8.281 1 92.75 68 TRP B C 1
ATOM 2769 O O . TRP B 1 68 ? 5.395 -17.688 9.211 1 92.75 68 TRP B O 1
ATOM 2779 N N . GLU B 1 69 ? 7.289 -17.531 7.977 1 94 69 GLU B N 1
ATOM 2780 C CA . GLU B 1 69 ? 8.078 -18.297 8.938 1 94 69 GLU B CA 1
ATOM 2781 C C . GLU B 1 69 ? 8.531 -17.422 10.102 1 94 69 GLU B C 1
ATOM 2783 O O . GLU B 1 69 ? 8.633 -16.203 9.969 1 94 69 GLU B O 1
ATOM 2788 N N . PRO B 1 70 ? 8.758 -18.094 11.203 1 91.25 70 PRO B N 1
ATOM 2789 C CA . PRO B 1 70 ? 9.312 -17.297 12.297 1 91.25 70 PRO B CA 1
ATOM 2790 C C . PRO B 1 70 ? 10.57 -16.531 11.891 1 91.25 70 PRO B C 1
ATOM 2792 O O . PRO B 1 70 ? 11.484 -17.109 11.305 1 91.25 70 PRO B O 1
ATOM 2795 N N . GLY B 1 71 ? 10.516 -15.164 12.125 1 89.25 71 GLY B N 1
ATOM 2796 C CA . GLY B 1 71 ? 11.68 -14.336 11.852 1 89.25 71 GLY B CA 1
ATOM 2797 C C . GLY B 1 71 ? 11.727 -13.82 10.43 1 89.25 71 GLY B C 1
ATOM 2798 O O . GLY B 1 71 ? 12.586 -13 10.086 1 89.25 71 GLY B O 1
ATOM 2799 N N . ALA B 1 72 ? 10.812 -14.258 9.633 1 88.81 72 ALA B N 1
ATOM 2800 C CA . ALA B 1 72 ? 10.844 -13.859 8.227 1 88.81 72 ALA B CA 1
ATOM 2801 C C . ALA B 1 72 ? 10.312 -12.445 8.039 1 88.81 72 ALA B C 1
ATOM 2803 O O . ALA B 1 72 ? 9.312 -12.07 8.648 1 88.81 72 ALA B O 1
ATOM 2804 N N . LYS B 1 73 ? 10.914 -11.703 7.168 1 83.06 73 LYS B N 1
ATOM 2805 C CA . LYS B 1 73 ? 10.492 -10.344 6.859 1 83.06 73 LYS B CA 1
ATOM 2806 C C . LYS B 1 73 ? 9.32 -10.336 5.883 1 83.06 73 LYS B C 1
ATOM 2808 O O . LYS B 1 73 ? 8.555 -9.375 5.828 1 83.06 73 LYS B O 1
ATOM 2813 N N . GLY B 1 74 ? 9.227 -11.406 5.164 1 88 74 GLY B N 1
ATOM 2814 C CA . GLY B 1 74 ? 8.156 -11.531 4.191 1 88 74 GLY B CA 1
ATOM 2815 C C . GLY B 1 74 ? 7.617 -12.945 4.07 1 88 74 GLY B C 1
ATOM 2816 O O . GLY B 1 74 ? 8.219 -13.891 4.582 1 88 74 GLY B O 1
ATOM 2817 N N . PRO B 1 75 ? 6.512 -13.055 3.373 1 91.75 75 PRO B N 1
ATOM 2818 C CA . PRO B 1 75 ? 5.855 -14.359 3.281 1 91.75 75 PRO B CA 1
ATOM 2819 C C . PRO B 1 75 ? 6.234 -15.117 2.012 1 91.75 75 PRO B C 1
ATOM 2821 O O . PRO B 1 75 ? 6.828 -14.539 1.097 1 91.75 75 PRO B O 1
ATOM 2824 N N . ASP B 1 76 ? 5.859 -16.391 2.088 1 93.88 76 ASP B N 1
ATOM 2825 C CA . ASP B 1 76 ? 5.707 -17.219 0.894 1 93.88 76 ASP B CA 1
ATOM 2826 C C . ASP B 1 76 ? 4.246 -17.609 0.684 1 93.88 76 ASP B C 1
ATOM 2828 O O . ASP B 1 76 ? 3.43 -17.5 1.602 1 93.88 76 ASP B O 1
ATOM 2832 N N . TYR B 1 77 ? 4.008 -18.031 -0.53 1 96.12 77 TYR B N 1
ATOM 2833 C CA . TYR B 1 77 ? 2.688 -18.609 -0.755 1 96.12 77 TYR B CA 1
ATOM 2834 C C . TYR B 1 77 ? 2.67 -20.078 -0.393 1 96.12 77 TYR B C 1
ATOM 2836 O O . TYR B 1 77 ? 3.629 -20.812 -0.668 1 96.12 77 TYR B O 1
ATOM 2844 N N . ALA B 1 78 ? 1.629 -20.516 0.202 1 96.69 78 ALA B N 1
ATOM 2845 C CA . ALA B 1 78 ? 1.231 -21.906 0.309 1 96.69 78 ALA B CA 1
ATOM 2846 C C . ALA B 1 78 ? -0.097 -22.156 -0.4 1 96.69 78 ALA B C 1
ATOM 2848 O O . ALA B 1 78 ? -1.115 -21.562 -0.053 1 96.69 78 ALA B O 1
ATOM 2849 N N . PHE B 1 79 ? -0.014 -23.047 -1.322 1 95.31 79 PHE B N 1
ATOM 2850 C CA . PHE B 1 79 ? -1.162 -23.281 -2.189 1 95.31 79 PHE B CA 1
ATOM 2851 C C . PHE B 1 79 ? -1.913 -24.531 -1.767 1 95.31 79 PHE B C 1
ATOM 2853 O O . PHE B 1 79 ? -1.3 -25.516 -1.342 1 95.31 79 PHE B O 1
ATOM 2860 N N . PRO B 1 80 ? -3.312 -24.469 -1.922 1 93.12 80 PRO B N 1
ATOM 2861 C CA . PRO B 1 80 ? -4.004 -25.766 -1.847 1 93.12 80 PRO B CA 1
ATOM 2862 C C . PRO B 1 80 ? -3.404 -26.812 -2.783 1 93.12 80 PRO B C 1
ATOM 2864 O O . PRO B 1 80 ? -3.012 -26.484 -3.906 1 93.12 80 PRO B O 1
ATOM 2867 N N . LEU B 1 81 ? -3.4 -28.016 -2.354 1 94 81 LEU B N 1
ATOM 2868 C CA . LEU B 1 81 ? -2.77 -29.094 -3.119 1 94 81 LEU B CA 1
ATOM 2869 C C . LEU B 1 81 ? -3.375 -29.188 -4.516 1 94 81 LEU B C 1
ATOM 2871 O O . LEU B 1 81 ? -2.654 -29.391 -5.496 1 94 81 LEU B O 1
ATOM 2875 N N . ALA B 1 82 ? -4.645 -28.969 -4.602 1 92.44 82 ALA B N 1
ATOM 2876 C CA . ALA B 1 82 ? -5.352 -29.125 -5.871 1 92.44 82 ALA B CA 1
ATOM 2877 C C . ALA B 1 82 ? -4.992 -28 -6.836 1 92.44 82 ALA B C 1
ATOM 2879 O O . ALA B 1 82 ? -5.301 -28.062 -8.031 1 92.44 82 ALA B O 1
ATOM 2880 N N . HIS B 1 83 ? -4.312 -26.984 -6.359 1 94.44 83 HIS B N 1
ATOM 2881 C CA . HIS B 1 83 ? -3.99 -25.828 -7.18 1 94.44 83 HIS B CA 1
ATOM 2882 C C . HIS B 1 83 ? -2.549 -25.891 -7.676 1 94.44 83 HIS B C 1
ATOM 2884 O O . HIS B 1 83 ? -2.037 -24.906 -8.227 1 94.44 83 HIS B O 1
ATOM 2890 N N . VAL B 1 84 ? -1.931 -26.938 -7.438 1 96.31 84 VAL B N 1
ATOM 2891 C CA . VAL B 1 84 ? -0.572 -27.203 -7.898 1 96.31 84 VAL B CA 1
ATOM 2892 C C . VAL B 1 84 ? -0.535 -28.516 -8.672 1 96.31 84 VAL B C 1
ATOM 2894 O O . VAL B 1 84 ? -1.249 -29.469 -8.328 1 96.31 84 VAL B O 1
ATOM 2897 N N . ARG B 1 85 ? 0.296 -28.578 -9.719 1 96.25 85 ARG B N 1
ATOM 2898 C CA . ARG B 1 85 ? 0.493 -29.828 -10.445 1 96.25 85 ARG B CA 1
ATOM 2899 C C . ARG B 1 85 ? 1.311 -30.828 -9.625 1 96.25 85 ARG B C 1
ATOM 2901 O O . ARG B 1 85 ? 2.434 -31.172 -10 1 96.25 85 ARG B O 1
ATOM 2908 N N . THR B 1 86 ? 0.666 -31.328 -8.633 1 96 86 THR B N 1
ATOM 2909 C CA . THR B 1 86 ? 1.339 -32.25 -7.734 1 96 86 THR B CA 1
ATOM 2910 C C . THR B 1 86 ? 1.661 -33.562 -8.453 1 96 86 THR B C 1
ATOM 2912 O O . THR B 1 86 ? 2.514 -34.344 -8 1 96 86 THR B O 1
ATOM 2915 N N . ASP B 1 87 ? 1.038 -33.812 -9.555 1 96.31 87 ASP B N 1
ATOM 2916 C CA . ASP B 1 87 ? 1.324 -35 -10.367 1 96.31 87 ASP B CA 1
ATOM 2917 C C . ASP B 1 87 ? 2.727 -34.938 -10.969 1 96.31 87 ASP B C 1
ATOM 2919 O O . ASP B 1 87 ? 3.285 -35.938 -11.383 1 96.31 87 ASP B O 1
ATOM 2923 N N . LEU B 1 88 ? 3.268 -33.75 -10.969 1 97.88 88 LEU B N 1
ATOM 2924 C CA . LEU B 1 88 ? 4.598 -33.562 -11.531 1 97.88 88 LEU B CA 1
ATOM 2925 C C . LEU B 1 88 ? 5.648 -33.469 -10.43 1 97.88 88 LEU B C 1
ATOM 2927 O O . LEU B 1 88 ? 6.82 -33.188 -10.703 1 97.88 88 LEU B O 1
ATOM 2931 N N . LEU B 1 89 ? 5.234 -33.594 -9.211 1 97.69 89 LEU B N 1
ATOM 2932 C CA . LEU B 1 89 ? 6.148 -33.5 -8.078 1 97.69 89 LEU B CA 1
ATOM 2933 C C . LEU B 1 89 ? 6.484 -34.875 -7.52 1 97.69 89 LEU B C 1
ATOM 2935 O O . LEU B 1 89 ? 5.613 -35.75 -7.418 1 97.69 89 LEU B O 1
ATOM 2939 N N . VAL B 1 90 ? 7.758 -35.094 -7.215 1 97.38 90 VAL B N 1
ATOM 2940 C CA . VAL B 1 90 ? 8.203 -36.312 -6.547 1 97.38 90 VAL B CA 1
ATOM 2941 C C . VAL B 1 90 ? 8.992 -35.938 -5.289 1 97.38 90 VAL B C 1
ATOM 2943 O O . VAL B 1 90 ? 9.711 -34.938 -5.27 1 97.38 90 VAL B O 1
ATOM 2946 N N . PRO B 1 91 ? 8.812 -36.719 -4.207 1 95.62 91 PRO B N 1
ATOM 2947 C CA . PRO B 1 91 ? 9.641 -36.438 -3.029 1 95.62 91 PRO B CA 1
ATOM 2948 C C . PRO B 1 91 ? 11.125 -36.312 -3.365 1 95.62 91 PRO B C 1
ATOM 2950 O O . PRO B 1 91 ? 11.656 -37.156 -4.113 1 95.62 91 PRO B O 1
ATOM 2953 N N . SER B 1 92 ? 11.672 -35.281 -2.855 1 93.19 92 SER B N 1
ATOM 2954 C CA . SER B 1 92 ? 13.062 -35.031 -3.182 1 93.19 92 SER B CA 1
ATOM 2955 C C . SER B 1 92 ? 14 -35.969 -2.436 1 93.19 92 SER B C 1
ATOM 2957 O O . SER B 1 92 ? 13.773 -36.281 -1.261 1 93.19 92 SER B O 1
ATOM 2959 N N . THR B 1 93 ? 15.016 -36.375 -3.119 1 86.44 93 THR B N 1
ATOM 2960 C CA . THR B 1 93 ? 16.062 -37.188 -2.49 1 86.44 93 THR B CA 1
ATOM 2961 C C . THR B 1 93 ? 17.375 -36.406 -2.428 1 86.44 93 THR B C 1
ATOM 2963 O O . THR B 1 93 ? 18.406 -36.938 -2.008 1 86.44 93 THR B O 1
ATOM 2966 N N . ALA B 1 94 ? 17.25 -35.188 -2.883 1 78.12 94 ALA B N 1
ATOM 2967 C CA . ALA B 1 94 ? 18.438 -34.344 -2.947 1 78.12 94 ALA B CA 1
ATOM 2968 C C . ALA B 1 94 ? 18.891 -33.906 -1.552 1 78.12 94 ALA B C 1
ATOM 2970 O O . ALA B 1 94 ? 18.047 -33.75 -0.652 1 78.12 94 ALA B O 1
ATOM 2971 N N . GLY B 1 95 ? 20.156 -33.781 -1.308 1 71.62 95 GLY B N 1
ATOM 2972 C CA . GLY B 1 95 ? 20.688 -33.312 -0.038 1 71.62 95 GLY B CA 1
ATOM 2973 C C . GLY B 1 95 ? 20.469 -31.828 0.196 1 71.62 95 GLY B C 1
ATOM 2974 O O . GLY B 1 95 ? 19.938 -31.125 -0.665 1 71.62 95 GLY B O 1
ATOM 2975 N N . ASP B 1 96 ? 20.734 -31.312 1.397 1 66.12 96 ASP B N 1
ATOM 2976 C CA . ASP B 1 96 ? 20.516 -29.938 1.854 1 66.12 96 ASP B CA 1
ATOM 2977 C C . ASP B 1 96 ? 21.25 -28.938 0.964 1 66.12 96 ASP B C 1
ATOM 2979 O O . ASP B 1 96 ? 20.828 -27.797 0.815 1 66.12 96 ASP B O 1
ATOM 2983 N N . ASP B 1 97 ? 22.281 -29.391 0.353 1 66.44 97 ASP B N 1
ATOM 2984 C CA . ASP B 1 97 ? 23.094 -28.5 -0.479 1 66.44 97 ASP B CA 1
ATOM 2985 C C . ASP B 1 97 ? 22.312 -28.031 -1.701 1 66.44 97 ASP B C 1
ATOM 2987 O O . ASP B 1 97 ? 22.562 -26.938 -2.223 1 66.44 97 ASP B O 1
ATOM 2991 N N . ALA B 1 98 ? 21.375 -28.828 -2.076 1 59.09 98 ALA B N 1
ATOM 2992 C CA . ALA B 1 98 ? 20.609 -28.484 -3.273 1 59.09 98 ALA B CA 1
ATOM 2993 C C . ALA B 1 98 ? 19.703 -27.281 -3.025 1 59.09 98 ALA B C 1
ATOM 2995 O O . ALA B 1 98 ? 19.297 -26.594 -3.969 1 59.09 98 ALA B O 1
ATOM 2996 N N . SER B 1 99 ? 19.469 -26.984 -1.758 1 61.03 99 SER B N 1
ATOM 2997 C CA . SER B 1 99 ? 18.562 -25.891 -1.416 1 61.03 99 SER B CA 1
ATOM 2998 C C . SER B 1 99 ? 19.328 -24.656 -0.953 1 61.03 99 SER B C 1
ATOM 3000 O O . SER B 1 99 ? 18.734 -23.609 -0.703 1 61.03 99 SER B O 1
ATOM 3002 N N . ALA B 1 100 ? 20.641 -24.812 -0.916 1 64.69 100 ALA B N 1
ATOM 3003 C CA . ALA B 1 100 ? 21.453 -23.734 -0.368 1 64.69 100 ALA B CA 1
ATOM 3004 C C . ALA B 1 100 ? 21.234 -22.438 -1.161 1 64.69 100 ALA B C 1
ATOM 3006 O O . ALA B 1 100 ? 21.438 -21.344 -0.638 1 64.69 100 ALA B O 1
ATOM 3007 N N . LYS B 1 101 ? 20.703 -22.703 -2.322 1 67.62 101 LYS B N 1
ATOM 3008 C CA . LYS B 1 101 ? 20.531 -21.531 -3.172 1 67.62 101 LYS B CA 1
ATOM 3009 C C . LYS B 1 101 ? 19.203 -20.844 -2.896 1 67.62 101 LYS B C 1
ATOM 3011 O O . LYS B 1 101 ? 19 -19.688 -3.289 1 67.62 101 LYS B O 1
ATOM 3016 N N . TYR B 1 102 ? 18.422 -21.672 -2.121 1 75.69 102 TYR B N 1
ATOM 3017 C CA . TYR B 1 102 ? 17.094 -21.109 -1.904 1 75.69 102 TYR B CA 1
ATOM 3018 C C . TYR B 1 102 ? 17.047 -20.297 -0.616 1 75.69 102 TYR B C 1
ATOM 3020 O O . TYR B 1 102 ? 17.578 -20.719 0.414 1 75.69 102 TYR B O 1
ATOM 3028 N N . VAL B 1 103 ? 16.516 -19.172 -0.783 1 76 103 VAL B N 1
ATOM 3029 C CA . VAL B 1 103 ? 16.406 -18.297 0.389 1 76 103 VAL B CA 1
ATOM 3030 C C . VAL B 1 103 ? 15.32 -18.844 1.326 1 76 103 VAL B C 1
ATOM 3032 O O . VAL B 1 103 ? 15.383 -18.625 2.539 1 76 103 VAL B O 1
ATOM 3035 N N . ARG B 1 104 ? 14.445 -19.578 0.722 1 83.81 104 ARG B N 1
ATOM 3036 C CA . ARG B 1 104 ? 13.336 -20.125 1.495 1 83.81 104 ARG B CA 1
ATOM 3037 C C . ARG B 1 104 ? 13.047 -21.562 1.102 1 83.81 104 ARG B C 1
ATOM 3039 O O . ARG B 1 104 ? 13.367 -21.984 -0.009 1 83.81 104 ARG B O 1
ATOM 3046 N N . PRO B 1 105 ? 12.555 -22.375 1.976 1 89 105 PRO B N 1
ATOM 3047 C CA . PRO B 1 105 ? 12.211 -22.125 3.379 1 89 105 PRO B CA 1
ATOM 3048 C C . PRO B 1 105 ? 13.438 -22.109 4.289 1 89 105 PRO B C 1
ATOM 3050 O O . PRO B 1 105 ? 14.477 -22.688 3.939 1 89 105 PRO B O 1
ATOM 3053 N N . LYS B 1 106 ? 13.297 -21.438 5.438 1 86.19 106 LYS B N 1
ATOM 3054 C CA . LYS B 1 106 ? 14.375 -21.406 6.414 1 86.19 106 LYS B CA 1
ATOM 3055 C C . LYS B 1 106 ? 14.211 -22.5 7.465 1 86.19 106 LYS B C 1
ATOM 3057 O O . LYS B 1 106 ? 15.188 -22.953 8.055 1 86.19 106 LYS B O 1
ATOM 3062 N N . THR B 1 107 ? 13.008 -22.859 7.648 1 84.31 107 THR B N 1
ATOM 3063 C CA . THR B 1 107 ? 12.727 -23.906 8.625 1 84.31 107 THR B CA 1
ATOM 3064 C C . THR B 1 107 ? 13.18 -25.266 8.109 1 84.31 107 THR B C 1
ATOM 3066 O O . THR B 1 107 ? 13.164 -25.5 6.898 1 84.31 107 THR B O 1
ATOM 3069 N N . GLU B 1 108 ? 13.539 -26.094 9.039 1 79.31 108 GLU B N 1
ATOM 3070 C CA . GLU B 1 108 ? 13.922 -27.453 8.695 1 79.31 108 GLU B CA 1
ATOM 3071 C C . GLU B 1 108 ? 12.703 -28.375 8.703 1 79.31 108 GLU B C 1
ATOM 3073 O O . GLU B 1 108 ? 12.781 -29.516 8.234 1 79.31 108 GLU B O 1
ATOM 3078 N N . PHE B 1 109 ? 11.609 -27.969 9.07 1 80.62 109 PHE B N 1
ATOM 3079 C CA . PHE B 1 109 ? 10.398 -28.766 9.195 1 80.62 109 PHE B CA 1
ATOM 3080 C C . PHE B 1 109 ? 9.602 -28.75 7.895 1 80.62 109 PHE B C 1
ATOM 3082 O O . PHE B 1 109 ? 8.469 -28.281 7.859 1 80.62 109 PHE B O 1
ATOM 3089 N N . VAL B 1 110 ? 10.344 -29.359 6.855 1 89.94 110 VAL B N 1
ATOM 3090 C CA . VAL B 1 110 ? 9.672 -29.391 5.562 1 89.94 110 VAL B CA 1
ATOM 3091 C C . VAL B 1 110 ? 9.961 -30.719 4.863 1 89.94 110 VAL B C 1
ATOM 3093 O O . VAL B 1 110 ? 10.961 -31.375 5.16 1 89.94 110 VAL B O 1
ATOM 3096 N N . GLN B 1 111 ? 9.07 -31.109 4.066 1 92.75 111 GLN B N 1
ATOM 3097 C CA . GLN B 1 111 ? 9.297 -32.156 3.057 1 92.75 111 GLN B CA 1
ATOM 3098 C C . GLN B 1 111 ? 9.469 -31.516 1.673 1 92.75 111 GLN B C 1
ATOM 3100 O O . GLN B 1 111 ? 8.562 -30.859 1.167 1 92.75 111 GLN B O 1
ATOM 3105 N N . TRP B 1 112 ? 10.617 -31.781 1.081 1 94.12 112 TRP B N 1
ATOM 3106 C CA . TRP B 1 112 ? 10.922 -31.203 -0.229 1 94.12 112 TRP B CA 1
ATOM 3107 C C . TRP B 1 112 ? 10.414 -32.125 -1.346 1 94.12 112 TRP B C 1
ATOM 3109 O O . TRP B 1 112 ? 10.375 -33.344 -1.192 1 94.12 112 TRP B O 1
ATOM 3119 N N . PHE B 1 113 ? 10.133 -31.422 -2.488 1 96.12 113 PHE B N 1
ATOM 3120 C CA . PHE B 1 113 ? 9.742 -32.125 -3.703 1 96.12 113 PHE B CA 1
ATOM 3121 C C . PHE B 1 113 ? 10.516 -31.594 -4.906 1 96.12 113 PHE B C 1
ATOM 3123 O O . PHE B 1 113 ? 10.75 -30.391 -5.02 1 96.12 113 PHE B O 1
ATOM 3130 N N . ASP B 1 114 ? 10.898 -32.531 -5.734 1 96.19 114 ASP B N 1
ATOM 3131 C CA . ASP B 1 114 ? 11.445 -32.156 -7.039 1 96.19 114 ASP B CA 1
ATOM 3132 C C . ASP B 1 114 ? 10.336 -32.031 -8.078 1 96.19 114 ASP B C 1
ATOM 3134 O O . ASP B 1 114 ? 9.32 -32.719 -8 1 96.19 114 ASP B O 1
ATOM 3138 N N . LEU B 1 115 ? 10.508 -31.156 -9 1 96.94 115 LEU B N 1
ATOM 3139 C CA . LEU B 1 115 ? 9.594 -31 -10.133 1 96.94 115 LEU B CA 1
ATOM 3140 C C . LEU B 1 115 ? 10.141 -31.719 -11.367 1 96.94 115 LEU B C 1
ATOM 3142 O O . LEU B 1 115 ? 11.273 -31.484 -11.781 1 96.94 115 LEU B O 1
ATOM 3146 N N . VAL B 1 116 ? 9.328 -32.625 -11.93 1 97.62 116 VAL B N 1
ATOM 3147 C CA . VAL B 1 116 ? 9.719 -33.375 -13.109 1 97.62 116 VAL B CA 1
ATOM 3148 C C . VAL B 1 116 ? 8.789 -33.031 -14.273 1 97.62 116 VAL B C 1
ATOM 3150 O O . VAL B 1 116 ? 7.586 -33.312 -14.211 1 97.62 116 VAL B O 1
ATOM 3153 N N . LEU B 1 117 ? 9.359 -32.469 -15.289 1 96.38 117 LEU B N 1
ATOM 3154 C CA . LEU B 1 117 ? 8.594 -32.094 -16.469 1 96.38 117 LEU B CA 1
ATOM 3155 C C . LEU B 1 117 ? 9.398 -32.344 -17.734 1 96.38 117 LEU B C 1
ATOM 3157 O O . LEU B 1 117 ? 10.531 -31.859 -17.859 1 96.38 117 LEU B O 1
ATOM 3161 N N . ASP B 1 118 ? 8.781 -33.094 -18.656 1 94.44 118 ASP B N 1
ATOM 3162 C CA . ASP B 1 118 ? 9.359 -33.344 -19.969 1 94.44 118 ASP B CA 1
ATOM 3163 C C . ASP B 1 118 ? 10.797 -33.844 -19.844 1 94.44 118 ASP B C 1
ATOM 3165 O O . ASP B 1 118 ? 11.703 -33.344 -20.516 1 94.44 118 ASP B O 1
ATOM 3169 N N . GLY B 1 119 ? 11.023 -34.688 -18.938 1 93.12 119 GLY B N 1
ATOM 3170 C CA . GLY B 1 119 ? 12.32 -35.344 -18.781 1 93.12 119 GLY B CA 1
ATOM 3171 C C . GLY B 1 119 ? 13.305 -34.5 -17.984 1 93.12 119 GLY B C 1
ATOM 3172 O O . GLY B 1 119 ? 14.422 -34.969 -17.703 1 93.12 119 GLY B O 1
ATOM 3173 N N . ARG B 1 120 ? 12.938 -33.375 -17.609 1 93.75 120 ARG B N 1
ATOM 3174 C CA . ARG B 1 120 ? 13.781 -32.5 -16.797 1 93.75 120 ARG B CA 1
ATOM 3175 C C . ARG B 1 120 ? 13.367 -32.562 -15.328 1 93.75 120 ARG B C 1
ATOM 3177 O O . ARG B 1 120 ? 12.18 -32.562 -15.008 1 93.75 120 ARG B O 1
ATOM 3184 N N . THR B 1 121 ? 14.438 -32.656 -14.516 1 94.69 121 THR B N 1
ATOM 3185 C CA . THR B 1 121 ? 14.203 -32.625 -13.078 1 94.69 121 THR B CA 1
ATOM 3186 C C . THR B 1 121 ? 14.758 -31.344 -12.461 1 94.69 121 THR B C 1
ATOM 3188 O O . THR B 1 121 ? 15.93 -31.016 -12.641 1 94.69 121 THR B O 1
ATOM 3191 N N . ILE B 1 122 ? 13.922 -30.594 -11.789 1 94.12 122 ILE B N 1
ATOM 3192 C CA . ILE B 1 122 ? 14.32 -29.422 -11.008 1 94.12 122 ILE B CA 1
ATOM 3193 C C . ILE B 1 122 ? 14.297 -29.766 -9.523 1 94.12 122 ILE B C 1
ATOM 3195 O O . ILE B 1 122 ? 13.227 -29.969 -8.945 1 94.12 122 ILE B O 1
ATOM 3199 N N . PRO B 1 123 ? 15.469 -29.828 -8.93 1 92.62 123 PRO B N 1
ATOM 3200 C CA . PRO B 1 123 ? 15.516 -30.281 -7.543 1 92.62 123 PRO B CA 1
ATOM 3201 C C . PRO B 1 123 ? 14.938 -29.266 -6.566 1 92.62 123 PRO B C 1
ATOM 3203 O O . PRO B 1 123 ? 15.109 -28.047 -6.754 1 92.62 123 PRO B O 1
ATOM 3206 N N . ARG B 1 124 ? 14.156 -29.766 -5.551 1 93.56 124 ARG B N 1
ATOM 3207 C CA . ARG B 1 124 ? 13.648 -28.984 -4.43 1 93.56 124 ARG B CA 1
ATOM 3208 C C . ARG B 1 124 ? 12.852 -27.781 -4.918 1 93.56 124 ARG B C 1
ATOM 3210 O O . ARG B 1 124 ? 13.078 -26.656 -4.469 1 93.56 124 ARG B O 1
ATOM 3217 N N . ALA B 1 125 ? 11.961 -28.094 -5.797 1 94.88 125 ALA B N 1
ATOM 3218 C CA . ALA B 1 125 ? 11.148 -27.062 -6.43 1 94.88 125 ALA B CA 1
ATOM 3219 C C . ALA B 1 125 ? 9.992 -26.641 -5.527 1 94.88 125 ALA B C 1
ATOM 3221 O O . ALA B 1 125 ? 9.469 -25.531 -5.656 1 94.88 125 ALA B O 1
ATOM 3222 N N . ALA B 1 126 ? 9.562 -27.531 -4.645 1 96.25 126 ALA B N 1
ATOM 3223 C CA . ALA B 1 126 ? 8.414 -27.297 -3.777 1 96.25 126 ALA B CA 1
ATOM 3224 C C . ALA B 1 126 ? 8.625 -27.922 -2.402 1 96.25 126 ALA B C 1
ATOM 3226 O O . ALA B 1 126 ? 9.523 -28.75 -2.223 1 96.25 126 ALA B O 1
ATOM 3227 N N . TRP B 1 127 ? 7.789 -27.516 -1.457 1 95.88 127 TRP B N 1
ATOM 3228 C CA . TRP B 1 127 ? 7.879 -28.125 -0.136 1 95.88 127 TRP B CA 1
ATOM 3229 C C . TRP B 1 127 ? 6.539 -28.047 0.591 1 95.88 127 TRP B C 1
ATOM 3231 O O . TRP B 1 127 ? 5.703 -27.203 0.283 1 95.88 127 TRP B O 1
ATOM 3241 N N . LYS B 1 128 ? 6.344 -28.984 1.476 1 96.19 128 LYS B N 1
ATOM 3242 C CA . LYS B 1 128 ? 5.285 -28.938 2.479 1 96.19 128 LYS B CA 1
ATOM 3243 C C . LYS B 1 128 ? 5.852 -28.656 3.865 1 96.19 128 LYS B C 1
ATOM 3245 O O . LYS B 1 128 ? 6.852 -29.25 4.27 1 96.19 128 LYS B O 1
ATOM 3250 N N . TYR B 1 129 ? 5.219 -27.672 4.484 1 94.44 129 TYR B N 1
ATOM 3251 C CA . TYR B 1 129 ? 5.602 -27.422 5.871 1 94.44 129 TYR B CA 1
ATOM 3252 C C . TYR B 1 129 ? 5.137 -28.562 6.773 1 94.44 129 TYR B C 1
ATOM 3254 O O . TYR B 1 129 ? 4.008 -29.047 6.645 1 94.44 129 TYR B O 1
ATOM 3262 N N . ALA B 1 130 ? 5.984 -28.984 7.637 1 92.25 130 ALA B N 1
ATOM 3263 C CA . ALA B 1 130 ? 5.586 -29.938 8.672 1 92.25 130 ALA B CA 1
ATOM 3264 C C . ALA B 1 130 ? 4.98 -29.203 9.875 1 92.25 130 ALA B C 1
ATOM 3266 O O . ALA B 1 130 ? 5.453 -29.359 11 1 92.25 130 ALA B O 1
ATOM 3267 N N . ILE B 1 131 ? 4.02 -28.422 9.68 1 93.56 131 ILE B N 1
ATOM 3268 C CA . ILE B 1 131 ? 3.289 -27.625 10.648 1 93.56 131 ILE B CA 1
ATOM 3269 C C . ILE B 1 131 ? 1.815 -28.016 10.648 1 93.56 131 ILE B C 1
ATOM 3271 O O . ILE B 1 131 ? 1.157 -27.984 9.609 1 93.56 131 ILE B O 1
ATOM 3275 N N . PRO B 1 132 ? 1.328 -28.5 11.852 1 91.88 132 PRO B N 1
ATOM 3276 C CA . PRO B 1 132 ? -0.102 -28.828 11.891 1 91.88 132 PRO B CA 1
ATOM 3277 C C . PRO B 1 132 ? -0.972 -27.672 11.398 1 91.88 132 PRO B C 1
ATOM 3279 O O . PRO B 1 132 ? -0.781 -26.531 11.82 1 91.88 132 PRO B O 1
ATOM 3282 N N . GLY B 1 133 ? -1.875 -28 10.492 1 92.75 133 GLY B N 1
ATOM 3283 C CA . GLY B 1 133 ? -2.75 -26.984 9.93 1 92.75 133 GLY B CA 1
ATOM 3284 C C . GLY B 1 133 ? -2.41 -26.641 8.492 1 92.75 133 GLY B C 1
ATOM 3285 O O . GLY B 1 133 ? -3.244 -26.094 7.762 1 92.75 133 GLY B O 1
ATOM 3286 N N . LEU B 1 134 ? -1.18 -26.953 8.086 1 95.75 134 LEU B N 1
ATOM 3287 C CA . LEU B 1 134 ? -0.762 -26.594 6.734 1 95.75 134 LEU B CA 1
ATOM 3288 C C . LEU B 1 134 ? -0.614 -27.844 5.863 1 95.75 134 LEU B C 1
ATOM 3290 O O . LEU B 1 134 ? 0.013 -27.797 4.801 1 95.75 134 LEU B O 1
ATOM 3294 N N . GLU B 1 135 ? -1.253 -28.953 6.289 1 93.62 135 GLU B N 1
ATOM 3295 C CA . GLU B 1 135 ? -1.079 -30.25 5.641 1 93.62 135 GLU B CA 1
ATOM 3296 C C . GLU B 1 135 ? -1.654 -30.234 4.227 1 93.62 135 GLU B C 1
ATOM 3298 O O . GLU B 1 135 ? -1.171 -30.953 3.352 1 93.62 135 GLU B O 1
ATOM 3303 N N . GLU B 1 136 ? -2.633 -29.422 4.105 1 93.69 136 GLU B N 1
ATOM 3304 C CA . GLU B 1 136 ? -3.33 -29.438 2.822 1 93.69 136 GLU B CA 1
ATOM 3305 C C . GLU B 1 136 ? -2.762 -28.391 1.875 1 93.69 136 GLU B C 1
ATOM 3307 O O . GLU B 1 136 ? -3.354 -28.094 0.833 1 93.69 136 GLU B O 1
ATOM 3312 N N . PHE B 1 137 ? -1.651 -27.812 2.254 1 96.12 137 PHE B N 1
ATOM 3313 C CA . PHE B 1 137 ? -1.024 -26.75 1.465 1 96.12 137 PHE B CA 1
ATOM 3314 C C . PHE B 1 137 ? 0.394 -27.141 1.067 1 96.12 137 PHE B C 1
ATOM 3316 O O . PHE B 1 137 ? 1.035 -27.953 1.749 1 96.12 137 PHE B O 1
ATOM 3323 N N . ILE B 1 138 ? 0.834 -26.594 -0.035 1 97.12 138 ILE B N 1
ATOM 3324 C CA . ILE B 1 138 ? 2.182 -26.812 -0.546 1 97.12 138 ILE B CA 1
ATOM 3325 C C . ILE B 1 138 ? 2.74 -25.5 -1.114 1 97.12 138 ILE B C 1
ATOM 3327 O O . ILE B 1 138 ? 2.006 -24.719 -1.725 1 97.12 138 ILE B O 1
ATOM 3331 N N . ALA B 1 139 ? 4 -25.281 -0.838 1 97.56 139 ALA B N 1
ATOM 3332 C CA . ALA B 1 139 ? 4.68 -24.109 -1.374 1 97.56 139 ALA B CA 1
ATOM 3333 C C . ALA B 1 139 ? 5.551 -24.469 -2.572 1 97.56 139 ALA B C 1
ATOM 3335 O O . ALA B 1 139 ? 6.023 -25.609 -2.678 1 97.56 139 ALA B O 1
ATOM 3336 N N . VAL B 1 140 ? 5.703 -23.562 -3.467 1 96.88 140 VAL B N 1
ATOM 3337 C CA . VAL B 1 140 ? 6.582 -23.703 -4.625 1 96.88 140 VAL B CA 1
ATOM 3338 C C . VAL B 1 140 ? 7.605 -22.562 -4.633 1 96.88 140 VAL B C 1
ATOM 3340 O O . VAL B 1 140 ? 7.258 -21.406 -4.422 1 96.88 140 VAL B O 1
ATOM 3343 N N . SER B 1 141 ? 8.828 -22.938 -4.938 1 94.5 141 SER B N 1
ATOM 3344 C CA . SER B 1 141 ? 9.945 -22 -4.812 1 94.5 141 SER B CA 1
ATOM 3345 C C . SER B 1 141 ? 9.852 -20.875 -5.848 1 94.5 141 SER B C 1
ATOM 3347 O O . SER B 1 141 ? 9.523 -21.141 -7.012 1 94.5 141 SER B O 1
ATOM 3349 N N . TRP B 1 142 ? 10.234 -19.688 -5.406 1 93.56 142 TRP B N 1
ATOM 3350 C CA . TRP B 1 142 ? 10.281 -18.531 -6.277 1 93.56 142 TRP B CA 1
ATOM 3351 C C . TRP B 1 142 ? 11.68 -18.328 -6.844 1 93.56 142 TRP B C 1
ATOM 3353 O O . TRP B 1 142 ? 11.922 -17.359 -7.586 1 93.56 142 TRP B O 1
ATOM 3363 N N . HIS B 1 143 ? 12.539 -19.188 -6.461 1 92.12 143 HIS B N 1
ATOM 3364 C CA . HIS B 1 143 ? 13.867 -19.094 -7.043 1 92.12 143 HIS B CA 1
ATOM 3365 C C . HIS B 1 143 ? 13.812 -19.156 -8.562 1 92.12 143 HIS B C 1
ATOM 3367 O O . HIS B 1 143 ? 13.07 -19.953 -9.133 1 92.12 143 HIS B O 1
ATOM 3373 N N . THR B 1 144 ? 14.68 -18.391 -9.195 1 90.69 144 THR B N 1
ATOM 3374 C CA . THR B 1 144 ? 14.594 -18.172 -10.633 1 90.69 144 THR B CA 1
ATOM 3375 C C . THR B 1 144 ? 14.969 -19.438 -11.398 1 90.69 144 THR B C 1
ATOM 3377 O O . THR B 1 144 ? 14.727 -19.547 -12.602 1 90.69 144 THR B O 1
ATOM 3380 N N . SER B 1 145 ? 15.523 -20.406 -10.734 1 90.81 145 SER B N 1
ATOM 3381 C CA . SER B 1 145 ? 15.898 -21.656 -11.391 1 90.81 145 SER B CA 1
ATOM 3382 C C . SER B 1 145 ? 14.734 -22.641 -11.406 1 90.81 145 SER B C 1
ATOM 3384 O O . SER B 1 145 ? 14.82 -23.703 -12.023 1 90.81 145 SER B O 1
ATOM 3386 N N . VAL B 1 146 ? 13.656 -22.344 -10.828 1 94.06 146 VAL B N 1
ATOM 3387 C CA . VAL B 1 146 ? 12.578 -23.312 -10.656 1 94.06 146 VAL B CA 1
ATOM 3388 C C . VAL B 1 146 ? 11.5 -23.062 -11.703 1 94.06 146 VAL B C 1
ATOM 3390 O O . VAL B 1 146 ? 11.359 -23.844 -12.656 1 94.06 146 VAL B O 1
ATOM 3393 N N . LEU B 1 147 ? 10.852 -21.953 -11.625 1 96.19 147 LEU B N 1
ATOM 3394 C CA . LEU B 1 147 ? 9.844 -21.594 -12.617 1 96.19 147 LEU B CA 1
ATOM 3395 C C . LEU B 1 147 ? 10.297 -20.406 -13.453 1 96.19 147 LEU B C 1
ATOM 3397 O O . LEU B 1 147 ? 11.148 -19.625 -13.016 1 96.19 147 LEU B O 1
ATOM 3401 N N . ASP B 1 148 ? 9.703 -20.281 -14.656 1 95.75 148 ASP B N 1
ATOM 3402 C CA . ASP B 1 148 ? 10.078 -19.203 -15.562 1 95.75 148 ASP B CA 1
ATOM 3403 C C . ASP B 1 148 ? 9.469 -17.875 -15.125 1 95.75 148 ASP B C 1
ATOM 3405 O O . ASP B 1 148 ? 10.133 -16.844 -15.172 1 95.75 148 ASP B O 1
ATOM 3409 N N . LYS B 1 149 ? 8.156 -17.969 -14.758 1 96.44 149 LYS B N 1
ATOM 3410 C CA . LYS B 1 149 ? 7.449 -16.734 -14.406 1 96.44 149 LYS B CA 1
ATOM 3411 C C . LYS B 1 149 ? 6.383 -17 -13.344 1 96.44 149 LYS B C 1
ATOM 3413 O O . LYS B 1 149 ? 5.797 -18.078 -13.297 1 96.44 149 LYS B O 1
ATOM 3418 N N . TRP B 1 150 ? 6.219 -16.078 -12.586 1 97.19 150 TRP B N 1
ATOM 3419 C CA . TRP B 1 150 ? 5.07 -15.969 -11.688 1 97.19 150 TRP B CA 1
ATOM 3420 C C . TRP B 1 150 ? 4.164 -14.812 -12.102 1 97.19 150 TRP B C 1
ATOM 3422 O O . TRP B 1 150 ? 4.641 -13.789 -12.602 1 97.19 150 TRP B O 1
ATOM 3432 N N . TYR B 1 151 ? 2.898 -15.023 -11.859 1 96.19 151 TYR B N 1
ATOM 3433 C CA . TYR B 1 151 ? 1.921 -13.969 -12.125 1 96.19 151 TYR B CA 1
ATOM 3434 C C . TYR B 1 151 ? 0.996 -13.781 -10.93 1 96.19 151 TYR B C 1
ATOM 3436 O O . TYR B 1 151 ? 0.59 -14.75 -10.281 1 96.19 151 TYR B O 1
ATOM 3444 N N . GLU B 1 152 ? 0.721 -12.617 -10.617 1 95.06 152 GLU B N 1
ATOM 3445 C CA . GLU B 1 152 ? -0.402 -12.219 -9.773 1 95.06 152 GLU B CA 1
ATOM 3446 C C . GLU B 1 152 ? -1.431 -11.414 -10.562 1 95.06 152 GLU B C 1
ATOM 3448 O O . GLU B 1 152 ? -1.112 -10.367 -11.117 1 95.06 152 GLU B O 1
ATOM 3453 N N . GLU B 1 153 ? -2.566 -11.953 -10.578 1 94.62 153 GLU B N 1
ATOM 3454 C CA . GLU B 1 153 ? -3.572 -11.453 -11.508 1 94.62 153 GLU B CA 1
ATOM 3455 C C . GLU B 1 153 ? -3.033 -11.398 -12.93 1 94.62 153 GLU B C 1
ATOM 3457 O O . GLU B 1 153 ? -2.572 -12.414 -13.461 1 94.62 153 GLU B O 1
ATOM 3462 N N . ASP B 1 154 ? -3.113 -10.336 -13.625 1 94.94 154 ASP B N 1
ATOM 3463 C CA . ASP B 1 154 ? -2.672 -10.289 -15.016 1 94.94 154 ASP B CA 1
ATOM 3464 C C . ASP B 1 154 ? -1.331 -9.57 -15.141 1 94.94 154 ASP B C 1
ATOM 3466 O O . ASP B 1 154 ? -1.046 -8.945 -16.172 1 94.94 154 ASP B O 1
ATOM 3470 N N . GLU B 1 155 ? -0.56 -9.656 -14.078 1 95.44 155 GLU B N 1
ATOM 3471 C CA . GLU B 1 155 ? 0.733 -8.977 -14.047 1 95.44 155 GLU B CA 1
ATOM 3472 C C . GLU B 1 155 ? 1.842 -9.922 -13.594 1 95.44 155 GLU B C 1
ATOM 3474 O O . GLU B 1 155 ? 1.644 -10.727 -12.68 1 95.44 155 GLU B O 1
ATOM 3479 N N . VAL B 1 156 ? 3.016 -9.758 -14.234 1 94.88 156 VAL B N 1
ATOM 3480 C CA . VAL B 1 156 ? 4.172 -10.531 -13.781 1 94.88 156 VAL B CA 1
ATOM 3481 C C . VAL B 1 156 ? 4.469 -10.203 -12.32 1 94.88 156 VAL B C 1
ATOM 3483 O O . VAL B 1 156 ? 4.445 -9.039 -11.922 1 94.88 156 VAL B O 1
ATOM 3486 N N . ALA B 1 157 ? 4.641 -11.242 -11.531 1 95.19 157 ALA B N 1
ATOM 3487 C CA . ALA B 1 157 ? 5.078 -11.094 -10.141 1 95.19 157 ALA B CA 1
ATOM 3488 C C . ALA B 1 157 ? 6.586 -11.297 -10.023 1 95.19 157 ALA B C 1
ATOM 3490 O O . ALA B 1 157 ? 7.125 -12.297 -10.484 1 95.19 157 ALA B O 1
ATOM 3491 N N . TRP B 1 158 ? 7.203 -10.367 -9.352 1 93.69 158 TRP B N 1
ATOM 3492 C CA . TRP B 1 158 ? 8.664 -10.352 -9.32 1 93.69 158 TRP B CA 1
ATOM 3493 C C . TRP B 1 158 ? 9.18 -10.742 -7.941 1 93.69 158 TRP B C 1
ATOM 3495 O O . TRP B 1 158 ? 8.727 -10.203 -6.926 1 93.69 158 TRP B O 1
ATOM 3505 N N . GLY B 1 159 ? 10.117 -11.688 -7.828 1 92.06 159 GLY B N 1
ATOM 3506 C CA . GLY B 1 159 ? 10.922 -11.938 -6.641 1 92.06 159 GLY B CA 1
ATOM 3507 C C . GLY B 1 159 ? 10.203 -12.766 -5.594 1 92.06 159 GLY B C 1
ATOM 3508 O O . GLY B 1 159 ? 10.672 -13.852 -5.227 1 92.06 159 GLY B O 1
ATOM 3509 N N . SER B 1 160 ? 9.039 -12.258 -5.09 1 92.88 160 SER B N 1
ATOM 3510 C CA . SER B 1 160 ? 8.289 -12.875 -4 1 92.88 160 SER B CA 1
ATOM 3511 C C . SER B 1 160 ? 6.852 -12.359 -3.957 1 92.88 160 SER B C 1
ATOM 3513 O O . SER B 1 160 ? 6.512 -11.398 -4.652 1 92.88 160 SER B O 1
ATOM 3515 N N . PRO B 1 161 ? 6.082 -13.07 -3.127 1 93.12 161 PRO B N 1
ATOM 3516 C CA . PRO B 1 161 ? 4.711 -12.57 -2.971 1 93.12 161 PRO B CA 1
ATOM 3517 C C . PRO B 1 161 ? 4.66 -11.141 -2.453 1 93.12 161 PRO B C 1
ATOM 3519 O O . PRO B 1 161 ? 5.48 -10.75 -1.617 1 93.12 161 PRO B O 1
ATOM 3522 N N . ARG B 1 162 ? 3.607 -10.453 -2.951 1 86.25 162 ARG B N 1
ATOM 3523 C CA . ARG B 1 162 ? 3.43 -9.055 -2.57 1 86.25 162 ARG B CA 1
ATOM 3524 C C . ARG B 1 162 ? 2.521 -8.938 -1.352 1 86.25 162 ARG B C 1
ATOM 3526 O O . ARG B 1 162 ? 1.539 -9.672 -1.225 1 86.25 162 ARG B O 1
ATOM 3533 N N . ASP B 1 163 ? 3.012 -8.078 -0.527 1 78.5 163 ASP B N 1
ATOM 3534 C CA . ASP B 1 163 ? 2.117 -7.539 0.493 1 78.5 163 ASP B CA 1
ATOM 3535 C C . ASP B 1 163 ? 1.913 -6.039 0.306 1 78.5 163 ASP B C 1
ATOM 3537 O O . ASP B 1 163 ? 2.396 -5.457 -0.668 1 78.5 163 ASP B O 1
ATOM 3541 N N . GLN B 1 164 ? 1.041 -5.43 1 1 80.25 164 GLN B N 1
ATOM 3542 C CA . GLN B 1 164 ? 0.781 -4 0.862 1 80.25 164 GLN B CA 1
ATOM 3543 C C . GLN B 1 164 ? 1.773 -3.178 1.68 1 80.25 164 GLN B C 1
ATOM 3545 O O . GLN B 1 164 ? 1.756 -3.221 2.912 1 80.25 164 GLN B O 1
ATOM 3550 N N . ARG B 1 165 ? 2.684 -2.406 0.926 1 85.5 165 ARG B N 1
ATOM 3551 C CA . ARG B 1 165 ? 3.646 -1.726 1.785 1 85.5 165 ARG B CA 1
ATOM 3552 C C . ARG B 1 165 ? 4.078 -0.396 1.178 1 85.5 165 ARG B C 1
ATOM 3554 O O . ARG B 1 165 ? 4.812 0.37 1.804 1 85.5 165 ARG B O 1
ATOM 3561 N N . ILE B 1 166 ? 3.609 -0.092 -0.039 1 91.69 166 ILE B N 1
ATOM 3562 C CA . ILE B 1 166 ? 4.074 1.125 -0.695 1 91.69 166 ILE B CA 1
ATOM 3563 C C . ILE B 1 166 ? 2.916 2.109 -0.834 1 91.69 166 ILE B C 1
ATOM 3565 O O . ILE B 1 166 ? 1.78 1.709 -1.102 1 91.69 166 ILE B O 1
ATOM 3569 N N . ASP B 1 167 ? 3.232 3.377 -0.601 1 93.19 167 ASP B N 1
ATOM 3570 C CA . ASP B 1 167 ? 2.381 4.5 -0.973 1 93.19 167 ASP B CA 1
ATOM 3571 C C . ASP B 1 167 ? 3.174 5.566 -1.727 1 93.19 167 ASP B C 1
ATOM 3573 O O . ASP B 1 167 ? 4.383 5.703 -1.529 1 93.19 167 ASP B O 1
ATOM 3577 N N . ILE B 1 168 ? 2.482 6.27 -2.67 1 96.12 168 ILE B N 1
ATOM 3578 C CA . ILE B 1 168 ? 3.156 7.332 -3.404 1 96.12 168 ILE B CA 1
ATOM 3579 C C . ILE B 1 168 ? 2.293 8.594 -3.393 1 96.12 168 ILE B C 1
ATOM 3581 O O . ILE B 1 168 ? 1.068 8.516 -3.279 1 96.12 168 ILE B O 1
ATOM 3585 N N . ALA B 1 169 ? 2.938 9.75 -3.512 1 95.88 169 ALA B N 1
ATOM 3586 C CA . ALA B 1 169 ? 2.254 11.039 -3.584 1 95.88 169 ALA B CA 1
ATOM 3587 C C . ALA B 1 169 ? 3.068 12.047 -4.391 1 95.88 169 ALA B C 1
ATOM 3589 O O . ALA B 1 169 ? 4.297 12.078 -4.301 1 95.88 169 ALA B O 1
ATOM 3590 N N . PRO B 1 170 ? 2.373 12.891 -5.168 1 97 170 PRO B N 1
ATOM 3591 C CA . PRO B 1 170 ? 3.1 14 -5.793 1 97 170 PRO B CA 1
ATOM 3592 C C . PRO B 1 170 ? 3.602 15.023 -4.777 1 97 170 PRO B C 1
ATOM 3594 O O . PRO B 1 170 ? 2.918 15.305 -3.791 1 97 170 PRO B O 1
ATOM 3597 N N . THR B 1 171 ? 4.77 15.477 -4.973 1 95.75 171 THR B N 1
ATOM 3598 C CA . THR B 1 171 ? 5.316 16.453 -4.031 1 95.75 171 THR B CA 1
ATOM 3599 C C . THR B 1 171 ? 5.871 17.672 -4.766 1 95.75 171 THR B C 1
ATOM 3601 O O . THR B 1 171 ? 6.371 17.547 -5.887 1 95.75 171 THR B O 1
ATOM 3604 N N . LYS B 1 172 ? 5.789 18.812 -4.145 1 94.31 172 LYS B N 1
ATOM 3605 C CA . LYS B 1 172 ? 6.363 20.062 -4.648 1 94.31 172 LYS B CA 1
ATOM 3606 C C . LYS B 1 172 ? 7.609 20.453 -3.861 1 94.31 172 LYS B C 1
ATOM 3608 O O . LYS B 1 172 ? 8.141 21.562 -4.035 1 94.31 172 LYS B O 1
ATOM 3613 N N . ARG B 1 173 ? 8 19.547 -3.002 1 92.94 173 ARG B N 1
ATOM 3614 C CA . ARG B 1 173 ? 9.289 19.797 -2.357 1 92.94 173 ARG B CA 1
ATOM 3615 C C . ARG B 1 173 ? 10.391 19.969 -3.395 1 92.94 173 ARG B C 1
ATOM 3617 O O . ARG B 1 173 ? 10.398 19.297 -4.426 1 92.94 173 ARG B O 1
ATOM 3624 N N . HIS B 1 174 ? 11.25 20.891 -3.102 1 95.06 174 HIS B N 1
ATOM 3625 C CA . HIS B 1 174 ? 12.383 21.109 -3.996 1 95.06 174 HIS B CA 1
ATOM 3626 C C . HIS B 1 174 ? 13.477 20.062 -3.762 1 95.06 174 HIS B C 1
ATOM 3628 O O . HIS B 1 174 ? 14.117 20.062 -2.709 1 95.06 174 HIS B O 1
ATOM 3634 N N . VAL B 1 175 ? 13.703 19.172 -4.73 1 96.69 175 VAL B N 1
ATOM 3635 C CA . VAL B 1 175 ? 14.648 18.062 -4.625 1 96.69 175 VAL B CA 1
ATOM 3636 C C . VAL B 1 175 ? 15.836 18.312 -5.551 1 96.69 175 VAL B C 1
ATOM 3638 O O . VAL B 1 175 ? 15.664 18.453 -6.766 1 96.69 175 VAL B O 1
ATOM 3641 N N . VAL B 1 176 ? 17 18.359 -4.957 1 97.88 176 VAL B N 1
ATOM 3642 C CA . VAL B 1 176 ? 18.234 18.531 -5.695 1 97.88 176 VAL B CA 1
ATOM 3643 C C . VAL B 1 176 ? 19.188 17.375 -5.379 1 97.88 176 VAL B C 1
ATOM 3645 O O . VAL B 1 176 ? 19.375 17.016 -4.215 1 97.88 176 VAL B O 1
ATOM 3648 N N . VAL B 1 177 ? 19.75 16.797 -6.438 1 98.12 177 VAL B N 1
ATOM 3649 C CA . VAL B 1 177 ? 20.703 15.719 -6.277 1 98.12 177 VAL B CA 1
ATOM 3650 C C . VAL B 1 177 ? 22.078 16.141 -6.824 1 98.12 177 VAL B C 1
ATOM 3652 O O . VAL B 1 177 ? 22.172 16.609 -7.965 1 98.12 177 VAL B O 1
ATOM 3655 N N . LYS B 1 178 ? 23.047 15.969 -6.008 1 97 178 LYS B N 1
ATOM 3656 C CA . LYS B 1 178 ? 24.422 16.234 -6.426 1 97 178 LYS B CA 1
ATOM 3657 C C . LYS B 1 178 ? 25.266 14.953 -6.383 1 97 178 LYS B C 1
ATOM 3659 O O . LYS B 1 178 ? 25.172 14.18 -5.43 1 97 178 LYS B O 1
ATOM 3664 N N . ALA B 1 179 ? 26.031 14.742 -7.461 1 94.94 179 ALA B N 1
ATOM 3665 C CA . ALA B 1 179 ? 26.953 13.609 -7.582 1 94.94 179 ALA B CA 1
ATOM 3666 C C . ALA B 1 179 ? 28.188 13.992 -8.398 1 94.94 179 ALA B C 1
ATOM 3668 O O . ALA B 1 179 ? 28.078 14.664 -9.43 1 94.94 179 ALA B O 1
ATOM 3669 N N . GLY B 1 180 ? 29.297 13.578 -7.898 1 87.12 180 GLY B N 1
ATOM 3670 C CA . GLY B 1 180 ? 30.531 13.898 -8.602 1 87.12 180 GLY B CA 1
ATOM 3671 C C . GLY B 1 180 ? 30.781 15.391 -8.719 1 87.12 180 GLY B C 1
ATOM 3672 O O . GLY B 1 180 ? 31.266 15.867 -9.742 1 87.12 180 GLY B O 1
ATOM 3673 N N . GLY B 1 181 ? 30.25 16.125 -7.809 1 89.19 181 GLY B N 1
ATOM 3674 C CA . GLY B 1 181 ? 30.531 17.562 -7.746 1 89.19 181 GLY B CA 1
ATOM 3675 C C . GLY B 1 181 ? 29.594 18.391 -8.617 1 89.19 181 GLY B C 1
ATOM 3676 O O . GLY B 1 181 ? 29.734 19.609 -8.695 1 89.19 181 GLY B O 1
ATOM 3677 N N . VAL B 1 182 ? 28.656 17.719 -9.211 1 94 182 VAL B N 1
ATOM 3678 C CA . VAL B 1 182 ? 27.75 18.469 -10.078 1 94 182 VAL B CA 1
ATOM 3679 C C . VAL B 1 182 ? 26.312 18.156 -9.688 1 94 182 VAL B C 1
ATOM 3681 O O . VAL B 1 182 ? 26.031 17.109 -9.102 1 94 182 VAL B O 1
ATOM 3684 N N . VAL B 1 183 ? 25.422 19.047 -10.039 1 97.44 183 VAL B N 1
ATOM 3685 C CA . VAL B 1 183 ? 24 18.797 -9.883 1 97.44 183 VAL B CA 1
ATOM 3686 C C . VAL B 1 183 ? 23.5 17.875 -10.992 1 97.44 183 VAL B C 1
ATOM 3688 O O . VAL B 1 183 ? 23.609 18.203 -12.18 1 97.44 183 VAL B O 1
ATOM 3691 N N . VAL B 1 184 ? 22.922 16.766 -10.625 1 98 184 VAL B N 1
ATOM 3692 C CA . VAL B 1 184 ? 22.5 15.82 -11.641 1 98 184 VAL B CA 1
ATOM 3693 C C . VAL B 1 184 ? 20.969 15.805 -11.727 1 98 184 VAL B C 1
ATOM 3695 O O . VAL B 1 184 ? 20.406 15.234 -12.656 1 98 184 VAL B O 1
ATOM 3698 N N . ALA B 1 185 ? 20.266 16.391 -10.781 1 98.62 185 ALA B N 1
ATOM 3699 C CA . ALA B 1 185 ? 18.812 16.547 -10.844 1 98.62 185 ALA B CA 1
ATOM 3700 C C . ALA B 1 185 ? 18.359 17.75 -10.031 1 98.62 185 ALA B C 1
ATOM 3702 O O . ALA B 1 185 ? 18.984 18.109 -9.016 1 98.62 185 ALA B O 1
ATOM 3703 N N . ASP B 1 186 ? 17.344 18.422 -10.438 1 98.56 186 ASP B N 1
ATOM 3704 C CA . ASP B 1 186 ? 16.719 19.594 -9.82 1 98.56 186 ASP B CA 1
ATOM 3705 C C . ASP B 1 186 ? 15.242 19.703 -10.211 1 98.56 186 ASP B C 1
ATOM 3707 O O . ASP B 1 186 ? 14.914 19.891 -11.383 1 98.56 186 ASP B O 1
ATOM 3711 N N . THR B 1 187 ? 14.391 19.469 -9.234 1 98.56 187 THR B N 1
ATOM 3712 C CA . THR B 1 187 ? 12.984 19.391 -9.617 1 98.56 187 THR B CA 1
ATOM 3713 C C . THR B 1 187 ? 12.094 19.875 -8.484 1 98.56 187 THR B C 1
ATOM 3715 O O . THR B 1 187 ? 12.5 19.875 -7.32 1 98.56 187 THR B O 1
ATOM 3718 N N . THR B 1 188 ? 10.906 20.281 -8.773 1 96.94 188 THR B N 1
ATOM 3719 C CA . THR B 1 188 ? 9.812 20.516 -7.836 1 96.94 188 THR B CA 1
ATOM 3720 C C . THR B 1 188 ? 8.602 19.656 -8.211 1 96.94 188 THR B C 1
ATOM 3722 O O . THR B 1 188 ? 7.473 19.969 -7.805 1 96.94 188 THR B O 1
ATOM 3725 N N . GLY B 1 189 ? 8.828 18.672 -9.023 1 97.62 189 GLY B N 1
ATOM 3726 C CA . GLY B 1 189 ? 7.727 17.844 -9.492 1 97.62 189 GLY B CA 1
ATOM 3727 C C . GLY B 1 189 ? 7.977 16.359 -9.289 1 97.62 189 GLY B C 1
ATOM 3728 O O . GLY B 1 189 ? 7.66 15.539 -10.164 1 97.62 189 GLY B O 1
ATOM 3729 N N . ALA B 1 190 ? 8.578 16 -8.172 1 98.31 190 ALA B N 1
ATOM 3730 C CA . ALA B 1 190 ? 8.891 14.594 -7.906 1 98.31 190 ALA B CA 1
ATOM 3731 C C . ALA B 1 190 ? 7.672 13.844 -7.379 1 98.31 190 ALA B C 1
ATOM 3733 O O . ALA B 1 190 ? 6.645 14.461 -7.074 1 98.31 190 ALA B O 1
ATOM 3734 N N . ILE B 1 191 ? 7.758 12.578 -7.438 1 98.44 191 ILE B N 1
ATOM 3735 C CA . ILE B 1 191 ? 6.871 11.688 -6.695 1 98.44 191 ILE B CA 1
ATOM 3736 C C . ILE B 1 191 ? 7.598 11.148 -5.465 1 98.44 191 ILE B C 1
ATOM 3738 O O . ILE B 1 191 ? 8.688 10.586 -5.574 1 98.44 191 ILE B O 1
ATOM 3742 N N . ALA B 1 192 ? 7.02 11.43 -4.289 1 96.38 192 ALA B N 1
ATOM 3743 C CA . ALA B 1 192 ? 7.535 10.82 -3.061 1 96.38 192 ALA B CA 1
ATOM 3744 C C . ALA B 1 192 ? 6.992 9.406 -2.877 1 96.38 192 ALA B C 1
ATOM 3746 O O . ALA B 1 192 ? 5.785 9.18 -2.963 1 96.38 192 ALA B O 1
ATOM 3747 N N . LEU B 1 193 ? 7.883 8.461 -2.723 1 95.75 193 LEU B N 1
ATOM 3748 C CA . LEU B 1 193 ? 7.508 7.066 -2.48 1 95.75 193 LEU B CA 1
ATOM 3749 C C . LEU B 1 193 ? 7.852 6.652 -1.055 1 95.75 193 LEU B C 1
ATOM 3751 O O . LEU B 1 193 ? 8.992 6.809 -0.615 1 95.75 193 LEU B O 1
ATOM 3755 N N . PHE B 1 194 ? 6.797 6.184 -0.365 1 91.88 194 PHE B N 1
ATOM 3756 C CA . PHE B 1 194 ? 6.891 5.746 1.023 1 91.88 194 PHE B CA 1
ATOM 3757 C C . PHE B 1 194 ? 6.75 4.234 1.128 1 91.88 194 PHE B C 1
ATOM 3759 O O . PHE B 1 194 ? 5.715 3.674 0.757 1 91.88 194 PHE B O 1
ATOM 3766 N N . GLU B 1 195 ? 7.805 3.611 1.555 1 89.38 195 GLU B N 1
ATOM 3767 C CA . GLU B 1 195 ? 7.809 2.17 1.78 1 89.38 195 GLU B CA 1
ATOM 3768 C C . GLU B 1 195 ? 8.117 1.84 3.238 1 89.38 195 GLU B C 1
ATOM 3770 O O . GLU B 1 195 ? 9.094 2.342 3.799 1 89.38 195 GLU B O 1
ATOM 3775 N N . ARG B 1 196 ? 7.254 1.005 3.779 1 81.5 196 ARG B N 1
ATOM 3776 C CA . ARG B 1 196 ? 7.453 0.62 5.172 1 81.5 196 ARG B CA 1
ATOM 3777 C C . ARG B 1 196 ? 8.844 0.041 5.387 1 81.5 196 ARG B C 1
ATOM 3779 O O . ARG B 1 196 ? 9.258 -0.875 4.676 1 81.5 196 ARG B O 1
ATOM 3786 N N . GLY B 1 197 ? 9.57 0.653 6.355 1 79.38 197 GLY B N 1
ATOM 3787 C CA . GLY B 1 197 ? 10.883 0.148 6.723 1 79.38 197 GLY B CA 1
ATOM 3788 C C . GLY B 1 197 ? 12.008 0.728 5.883 1 79.38 197 GLY B C 1
ATOM 3789 O O . GLY B 1 197 ? 13.18 0.407 6.09 1 79.38 197 GLY B O 1
ATOM 3790 N N . TYR B 1 198 ? 11.703 1.558 4.961 1 86.31 198 TYR B N 1
ATOM 3791 C CA . TYR B 1 198 ? 12.703 2.158 4.086 1 86.31 198 TYR B CA 1
ATOM 3792 C C . TYR B 1 198 ? 12.594 3.678 4.098 1 86.31 198 TYR B C 1
ATOM 3794 O O . TYR B 1 198 ? 11.539 4.23 4.41 1 86.31 198 TYR B O 1
ATOM 3802 N N . PRO B 1 199 ? 13.695 4.34 3.768 1 87.38 199 PRO B N 1
ATOM 3803 C CA . PRO B 1 199 ? 13.617 5.797 3.645 1 87.38 199 PRO B CA 1
ATOM 3804 C C . PRO B 1 199 ? 12.742 6.246 2.482 1 87.38 199 PRO B C 1
ATOM 3806 O O . PRO B 1 199 ? 12.578 5.512 1.504 1 87.38 199 PRO B O 1
ATOM 3809 N N . THR B 1 200 ? 12.188 7.434 2.678 1 91.31 200 THR B N 1
ATOM 3810 C CA . THR B 1 200 ? 11.477 8.039 1.559 1 91.31 200 THR B CA 1
ATOM 3811 C C . THR B 1 200 ? 12.391 8.18 0.347 1 91.31 200 THR B C 1
ATOM 3813 O O . THR B 1 200 ? 13.547 8.594 0.478 1 91.31 200 THR B O 1
ATOM 3816 N N . ARG B 1 201 ? 11.914 7.754 -0.755 1 94.75 201 ARG B N 1
ATOM 3817 C CA . ARG B 1 201 ? 12.617 7.957 -2.016 1 94.75 201 ARG B CA 1
ATOM 3818 C C . ARG B 1 201 ? 11.852 8.922 -2.92 1 94.75 201 ARG B C 1
ATOM 3820 O O . ARG B 1 201 ? 10.625 8.859 -3.004 1 94.75 201 ARG B O 1
ATOM 3827 N N . PHE B 1 202 ? 12.594 9.773 -3.518 1 97 202 PHE B N 1
ATOM 3828 C CA . PHE B 1 202 ? 11.992 10.719 -4.449 1 97 202 PHE B CA 1
ATOM 3829 C C . PHE B 1 202 ? 12.242 10.289 -5.891 1 97 202 PHE B C 1
ATOM 3831 O O . PHE B 1 202 ? 13.391 10.172 -6.32 1 97 202 PHE B O 1
ATOM 3838 N N . TYR B 1 203 ? 11.211 10.008 -6.535 1 98.62 203 TYR B N 1
ATOM 3839 C CA . TYR B 1 203 ? 11.273 9.711 -7.961 1 98.62 203 TYR B CA 1
ATOM 3840 C C . TYR B 1 203 ? 11.141 10.977 -8.789 1 98.62 203 TYR B C 1
ATOM 3842 O O . TYR B 1 203 ? 10.07 11.586 -8.844 1 98.62 203 TYR B O 1
ATOM 3850 N N . ILE B 1 204 ? 12.195 11.281 -9.469 1 98.75 204 ILE B N 1
ATOM 3851 C CA . ILE B 1 204 ? 12.359 12.547 -10.18 1 98.75 204 ILE B CA 1
ATOM 3852 C C . ILE B 1 204 ? 12.039 12.352 -11.664 1 98.75 204 ILE B C 1
ATOM 3854 O O . ILE B 1 204 ? 12.539 11.422 -12.289 1 98.75 204 ILE B O 1
ATOM 3858 N N . PRO B 1 205 ? 11.156 13.25 -12.227 1 98.62 205 PRO B N 1
ATOM 3859 C CA . PRO B 1 205 ? 10.914 13.141 -13.664 1 98.62 205 PRO B CA 1
ATOM 3860 C C . PRO B 1 205 ? 12.203 13.133 -14.477 1 98.62 205 PRO B C 1
ATOM 3862 O O . PRO B 1 205 ? 13.109 13.93 -14.219 1 98.62 205 PRO B O 1
ATOM 3865 N N . ALA B 1 206 ? 12.242 12.289 -15.445 1 97.94 206 ALA B N 1
ATOM 3866 C CA . ALA B 1 206 ? 13.453 12.117 -16.25 1 97.94 206 ALA B CA 1
ATOM 3867 C C . ALA B 1 206 ? 13.891 13.438 -16.875 1 97.94 206 ALA B C 1
ATOM 3869 O O . ALA B 1 206 ? 15.086 13.695 -17.016 1 97.94 206 ALA B O 1
ATOM 3870 N N . GLN B 1 207 ? 12.93 14.266 -17.188 1 97.94 207 GLN B N 1
ATOM 3871 C CA . GLN B 1 207 ? 13.227 15.539 -17.828 1 97.94 207 GLN B CA 1
ATOM 3872 C C . GLN B 1 207 ? 13.977 16.469 -16.891 1 97.94 207 GLN B C 1
ATOM 387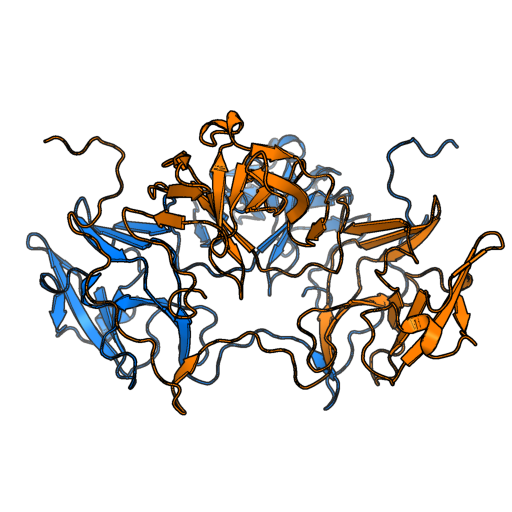4 O O . GLN B 1 207 ? 14.594 17.453 -17.328 1 97.94 207 GLN B O 1
ATOM 3879 N N . ASP B 1 208 ? 13.906 16.203 -15.633 1 98.5 208 ASP B N 1
ATOM 3880 C CA . ASP B 1 208 ? 14.57 17.047 -14.648 1 98.5 208 ASP B CA 1
ATOM 3881 C C . ASP B 1 208 ? 15.891 16.422 -14.195 1 98.5 208 ASP B C 1
ATOM 3883 O O . ASP B 1 208 ? 16.5 16.906 -13.242 1 98.5 208 ASP B O 1
ATOM 3887 N N . VAL B 1 209 ? 16.297 15.344 -14.773 1 98.38 209 VAL B N 1
ATOM 3888 C CA . VAL B 1 209 ? 17.562 14.68 -14.508 1 98.38 209 VAL B CA 1
ATOM 3889 C C . VAL B 1 209 ? 18.562 14.984 -15.633 1 98.38 209 VAL B C 1
ATOM 3891 O O . VAL B 1 209 ? 18.203 14.906 -16.812 1 98.38 209 VAL B O 1
ATOM 3894 N N . ARG B 1 210 ? 19.734 15.352 -15.273 1 97.44 210 ARG B N 1
ATOM 3895 C CA . ARG B 1 210 ? 20.781 15.609 -16.25 1 97.44 210 ARG B CA 1
ATOM 3896 C C . ARG B 1 210 ? 21.438 14.312 -16.703 1 97.44 210 ARG B C 1
ATOM 3898 O O . ARG B 1 210 ? 22.594 14.039 -16.359 1 97.44 210 ARG B O 1
ATOM 3905 N N . LEU B 1 211 ? 20.781 13.664 -17.547 1 94.06 211 LEU B N 1
ATOM 3906 C CA . LEU B 1 211 ? 21.172 12.328 -17.984 1 94.06 211 LEU B CA 1
ATOM 3907 C C . LEU B 1 211 ? 22.484 12.375 -18.75 1 94.06 211 LEU B C 1
ATOM 3909 O O . LEU B 1 211 ? 23.141 11.352 -18.938 1 94.06 211 LEU B O 1
ATOM 3913 N N . GLU B 1 212 ? 22.875 13.539 -19.172 1 94.62 212 GLU B N 1
ATOM 3914 C CA . GLU B 1 212 ? 24.141 13.68 -19.891 1 94.62 212 GLU B CA 1
ATOM 3915 C C . GLU B 1 212 ? 25.328 13.352 -19 1 94.62 212 GLU B C 1
ATOM 3917 O O . GLU B 1 212 ? 26.422 13.047 -19.5 1 94.62 212 GLU B O 1
ATOM 3922 N N . HIS B 1 213 ? 25.141 13.438 -17.719 1 95.25 213 HIS B N 1
ATOM 3923 C CA . HIS B 1 213 ? 26.219 13.141 -16.781 1 95.25 213 HIS B CA 1
ATOM 3924 C C . HIS B 1 213 ? 26.172 11.68 -16.344 1 95.25 213 HIS B C 1
ATOM 3926 O O . HIS B 1 213 ? 27.078 11.203 -15.648 1 95.25 213 HIS B O 1
ATOM 3932 N N . LEU B 1 214 ? 25.156 10.93 -16.75 1 95.88 214 LEU B N 1
ATOM 3933 C CA . LEU B 1 214 ? 24.938 9.555 -16.297 1 95.88 214 LEU B CA 1
ATOM 3934 C C . LEU B 1 214 ? 25.031 8.586 -17.484 1 95.88 214 LEU B C 1
ATOM 3936 O O . LEU B 1 214 ? 24.953 9 -18.641 1 95.88 214 LEU B O 1
ATOM 3940 N N . GLU B 1 215 ? 25.328 7.305 -17.172 1 95.81 215 GLU B N 1
ATOM 3941 C CA . GLU B 1 215 ? 25.281 6.242 -18.172 1 95.81 215 GLU B CA 1
ATOM 3942 C C . GLU B 1 215 ? 24.625 4.984 -17.609 1 95.81 215 GLU B C 1
ATOM 3944 O O . GLU B 1 215 ? 24.797 4.668 -16.422 1 95.81 215 GLU B O 1
ATOM 3949 N N . PRO B 1 216 ? 23.891 4.301 -18.453 1 95 216 PRO B N 1
ATOM 3950 C CA . PRO B 1 216 ? 23.219 3.08 -17.984 1 95 216 PRO B CA 1
ATOM 3951 C C . PRO B 1 216 ? 24.188 1.959 -17.656 1 95 216 PRO B C 1
ATOM 3953 O O . PRO B 1 216 ? 25.297 1.909 -18.203 1 95 216 PRO B O 1
ATOM 3956 N N . VAL B 1 217 ? 23.797 1.182 -16.688 1 95.31 217 VAL B N 1
ATOM 3957 C CA . VAL B 1 217 ? 24.547 -0.024 -16.328 1 95.31 217 VAL B CA 1
ATOM 3958 C C . VAL B 1 217 ? 23.75 -1.26 -16.75 1 95.31 217 VAL B C 1
ATOM 3960 O O . VAL B 1 217 ? 22.531 -1.214 -16.875 1 95.31 217 VAL B O 1
ATOM 3963 N N . GLU B 1 218 ? 24.359 -2.398 -16.953 1 93.19 218 GLU B N 1
ATOM 3964 C CA . GLU B 1 218 ? 23.719 -3.635 -17.391 1 93.19 218 GLU B CA 1
ATOM 3965 C C . GLU B 1 218 ? 22.953 -4.297 -16.234 1 93.19 218 GLU B C 1
ATOM 3967 O O . GLU B 1 218 ? 22.031 -5.086 -16.469 1 93.19 218 GLU B O 1
ATOM 3972 N N . LEU B 1 219 ? 23.219 -3.842 -15.117 1 93.69 219 LEU B N 1
ATOM 3973 C CA . LEU B 1 219 ? 22.609 -4.418 -13.922 1 93.69 219 LEU B CA 1
ATOM 3974 C C . LEU B 1 219 ? 21.094 -4.25 -13.93 1 93.69 219 LEU B C 1
ATOM 3976 O O . LEU B 1 219 ? 20.594 -3.178 -14.273 1 93.69 219 LEU B O 1
ATOM 3980 N N . LYS B 1 220 ? 20.406 -5.355 -13.711 1 94.56 220 LYS B N 1
ATOM 3981 C CA . LYS B 1 220 ? 18.969 -5.352 -13.461 1 94.56 220 LYS B CA 1
ATOM 3982 C C . LYS B 1 220 ? 18.625 -6.121 -12.188 1 94.56 220 LYS B C 1
ATOM 3984 O O . LYS B 1 220 ? 19.234 -7.16 -11.906 1 94.56 220 LYS B O 1
ATOM 3989 N N . THR B 1 221 ? 17.781 -5.578 -11.414 1 95.38 221 THR B N 1
ATOM 3990 C CA . THR B 1 221 ? 17.266 -6.254 -10.227 1 95.38 221 THR B CA 1
ATOM 3991 C C . THR B 1 221 ? 15.742 -6.207 -10.195 1 95.38 221 THR B C 1
ATOM 3993 O O . THR B 1 221 ? 15.117 -5.551 -11.031 1 95.38 221 THR B O 1
ATOM 3996 N N . VAL B 1 222 ? 15.18 -7.027 -9.336 1 94.88 222 VAL B N 1
ATOM 3997 C CA . VAL B 1 222 ? 13.727 -7.074 -9.266 1 94.88 222 VAL B CA 1
ATOM 3998 C C . VAL B 1 222 ? 13.266 -6.695 -7.855 1 94.88 222 VAL B C 1
ATOM 4000 O O . VAL B 1 222 ? 13.961 -6.961 -6.875 1 94.88 222 VAL B O 1
ATOM 4003 N N . CYS B 1 223 ? 12.188 -6.031 -7.816 1 94.75 223 CYS B N 1
ATOM 4004 C CA . CYS B 1 223 ? 11.445 -5.695 -6.605 1 94.75 223 CYS B CA 1
ATOM 4005 C C . CYS B 1 223 ? 9.984 -6.121 -6.734 1 94.75 223 CYS B C 1
ATOM 4007 O O . CYS B 1 223 ? 9.297 -5.719 -7.672 1 94.75 223 CYS B O 1
ATOM 4009 N N . PRO B 1 224 ? 9.477 -6.875 -5.801 1 93.75 224 PRO B N 1
ATOM 4010 C CA . PRO B 1 224 ? 8.086 -7.332 -5.891 1 93.75 224 PRO B CA 1
ATOM 4011 C C . PRO B 1 224 ? 7.09 -6.184 -5.961 1 93.75 224 PRO B C 1
ATOM 4013 O O . PRO B 1 224 ? 5.984 -6.348 -6.488 1 93.75 224 PRO B O 1
ATOM 4016 N N . PHE B 1 225 ? 7.5 -5.043 -5.492 1 94.88 225 PHE B N 1
ATOM 4017 C CA . PHE B 1 225 ? 6.535 -3.973 -5.277 1 94.88 225 PHE B CA 1
ATOM 4018 C C . PHE B 1 225 ? 6.645 -2.916 -6.371 1 94.88 225 PHE B C 1
ATOM 4020 O O . PHE B 1 225 ? 5.816 -2.008 -6.445 1 94.88 225 PHE B O 1
ATOM 4027 N N . LYS B 1 226 ? 7.66 -3.045 -7.254 1 96.81 226 LYS B N 1
ATOM 4028 C CA . LYS B 1 226 ? 7.809 -1.992 -8.258 1 96.81 226 LYS B CA 1
ATOM 4029 C C . LYS B 1 226 ? 8.117 -2.58 -9.625 1 96.81 226 LYS B C 1
ATOM 4031 O O . LYS B 1 226 ? 7.945 -1.912 -10.648 1 96.81 226 LYS B O 1
ATOM 4036 N N . GLY B 1 227 ? 8.711 -3.764 -9.648 1 96.5 227 GLY B N 1
ATOM 4037 C CA . GLY B 1 227 ? 9.039 -4.379 -10.93 1 96.5 227 GLY B CA 1
ATOM 4038 C C . GLY B 1 227 ? 10.531 -4.566 -11.133 1 96.5 227 GLY B C 1
ATOM 4039 O O . GLY B 1 227 ? 11.273 -4.812 -10.18 1 96.5 227 GLY B O 1
ATOM 4040 N N . GLN B 1 228 ? 10.906 -4.629 -12.375 1 96.12 228 GLN B N 1
ATOM 4041 C CA . GLN B 1 228 ? 12.312 -4.785 -12.719 1 96.12 228 GLN B CA 1
ATOM 4042 C C . GLN B 1 228 ? 12.984 -3.428 -12.922 1 96.12 228 GLN B C 1
ATOM 4044 O O . GLN B 1 228 ? 12.508 -2.602 -13.703 1 96.12 228 GLN B O 1
ATOM 4049 N N . SER B 1 229 ? 14.062 -3.246 -12.188 1 97.12 229 SER B N 1
ATOM 4050 C CA . SER B 1 229 ? 14.719 -1.945 -12.203 1 97.12 229 SER B CA 1
ATOM 4051 C C . SER B 1 229 ? 15.938 -1.959 -13.125 1 97.12 229 SER B C 1
ATOM 4053 O O . SER B 1 229 ? 16.516 -3.016 -13.375 1 97.12 229 SER B O 1
ATOM 4055 N N . SER B 1 230 ? 16.297 -0.827 -13.625 1 97.56 230 SER B N 1
ATOM 4056 C CA . SER B 1 230 ? 17.531 -0.494 -14.312 1 97.56 230 SER B CA 1
ATOM 4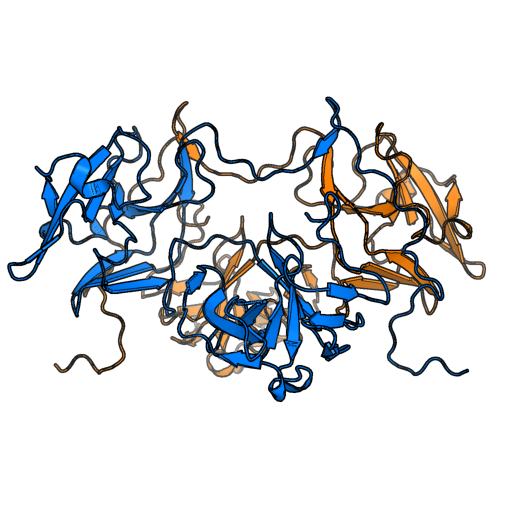057 C C . SER B 1 230 ? 18.297 0.603 -13.578 1 97.56 230 SER B C 1
ATOM 4059 O O . SER B 1 230 ? 17.75 1.257 -12.688 1 97.56 230 SER B O 1
ATOM 4061 N N . TYR B 1 231 ? 19.594 0.779 -13.953 1 97.81 231 TYR B N 1
ATOM 4062 C CA . TYR B 1 231 ? 20.438 1.621 -13.102 1 97.81 231 TYR B CA 1
ATOM 4063 C C . TYR B 1 231 ? 21.281 2.568 -13.945 1 97.81 231 TYR B C 1
ATOM 4065 O O . TYR B 1 231 ? 21.547 2.301 -15.117 1 97.81 231 TYR B O 1
ATOM 4073 N N . PHE B 1 232 ? 21.641 3.656 -13.281 1 97.19 232 PHE B N 1
ATOM 4074 C CA . PHE B 1 232 ? 22.594 4.613 -13.805 1 97.19 232 PHE B CA 1
ATOM 4075 C C . PHE B 1 232 ? 23.797 4.746 -12.867 1 97.19 232 PHE B C 1
ATOM 4077 O O . PHE B 1 232 ? 23.656 4.578 -11.648 1 97.19 232 PHE B O 1
ATOM 4084 N N . GLN B 1 233 ? 24.875 5.043 -13.461 1 96.44 233 GLN B N 1
ATOM 4085 C CA . GLN B 1 233 ? 26.047 5.508 -12.734 1 96.44 233 GLN B CA 1
ATOM 4086 C C . GLN B 1 233 ? 26.562 6.816 -13.328 1 96.44 233 GLN B C 1
ATOM 4088 O O . GLN B 1 233 ? 26.172 7.207 -14.43 1 96.44 233 GLN B O 1
ATOM 4093 N N . VAL B 1 234 ? 27.391 7.543 -12.523 1 95.12 234 VAL B N 1
ATOM 4094 C CA . VAL B 1 234 ? 28.078 8.711 -13.07 1 95.12 234 VAL B CA 1
ATOM 4095 C C . VAL B 1 234 ? 29.078 8.273 -14.133 1 95.12 234 VAL B C 1
ATOM 4097 O O . VAL B 1 234 ? 29.797 7.285 -13.953 1 95.12 234 VAL B O 1
ATOM 4100 N N . LYS B 1 235 ? 29.125 9 -15.227 1 94.31 235 LYS B N 1
ATOM 4101 C CA . LYS B 1 235 ? 30.078 8.672 -16.281 1 94.31 235 LYS B CA 1
ATOM 4102 C C . LYS B 1 235 ? 31.5 8.602 -15.719 1 94.31 235 LYS B C 1
ATOM 4104 O O . LYS B 1 235 ? 31.922 9.484 -14.977 1 94.31 235 LYS B O 1
ATOM 4109 N N . GLY B 1 236 ? 32.156 7.508 -16.031 1 91.75 236 GLY B N 1
ATOM 4110 C CA . GLY B 1 236 ? 33.562 7.34 -15.609 1 91.75 236 GLY B CA 1
ATOM 4111 C C . GLY B 1 236 ? 33.688 6.66 -14.258 1 91.75 236 GLY B C 1
ATOM 4112 O O . GLY B 1 236 ? 34.781 6.523 -13.727 1 91.75 236 GLY B O 1
ATOM 4113 N N . THR B 1 237 ? 32.531 6.348 -13.656 1 92.75 237 THR B N 1
ATOM 4114 C CA . THR B 1 237 ? 32.562 5.633 -12.383 1 92.75 237 THR B CA 1
ATOM 4115 C C . THR B 1 237 ? 31.969 4.234 -12.539 1 92.75 237 THR B C 1
ATOM 4117 O O . THR B 1 237 ? 31.469 3.885 -13.602 1 92.75 237 THR B O 1
ATOM 4120 N N . ASP B 1 238 ? 32.125 3.406 -11.484 1 91.75 238 ASP B N 1
ATOM 4121 C CA . ASP B 1 238 ? 31.656 2.025 -11.594 1 91.75 238 ASP B CA 1
ATOM 4122 C C . ASP B 1 238 ? 30.609 1.705 -10.523 1 91.75 238 ASP B C 1
ATOM 4124 O O . ASP B 1 238 ? 30.312 0.537 -10.266 1 91.75 238 ASP B O 1
ATOM 4128 N N . GLN B 1 239 ? 30.031 2.73 -10 1 94.38 239 GLN B N 1
ATOM 4129 C CA . GLN B 1 239 ? 29.047 2.514 -8.945 1 94.38 239 GLN B CA 1
ATOM 4130 C C . GLN B 1 239 ? 27.688 3.074 -9.344 1 94.38 239 GLN B C 1
ATOM 4132 O O . GLN B 1 239 ? 27.547 4.277 -9.578 1 94.38 239 GLN B O 1
ATOM 4137 N N . PRO B 1 240 ? 26.688 2.168 -9.391 1 96.62 240 PRO B N 1
ATOM 4138 C CA . PRO B 1 240 ? 25.344 2.703 -9.633 1 96.62 240 PRO B CA 1
ATOM 4139 C C . PRO B 1 240 ? 24.891 3.662 -8.539 1 96.62 240 PRO B C 1
ATOM 4141 O O . PRO B 1 240 ? 25.109 3.398 -7.352 1 96.62 240 PRO B O 1
ATOM 4144 N N . ILE B 1 241 ? 24.281 4.801 -8.914 1 96.94 241 ILE B N 1
ATOM 4145 C CA . ILE B 1 241 ? 23.844 5.781 -7.918 1 96.94 241 ILE B CA 1
ATOM 4146 C C . ILE B 1 241 ? 22.359 6.059 -8.07 1 96.94 241 ILE B C 1
ATOM 4148 O O . ILE B 1 241 ? 21.75 6.711 -7.223 1 96.94 241 ILE B O 1
ATOM 4152 N N . ALA B 1 242 ? 21.797 5.535 -9.172 1 97.94 242 ALA B N 1
ATOM 4153 C CA . ALA B 1 242 ? 20.391 5.812 -9.484 1 97.94 242 ALA B CA 1
ATOM 4154 C C . ALA B 1 242 ? 19.719 4.598 -10.125 1 97.94 242 ALA B C 1
ATOM 4156 O O . ALA B 1 242 ? 20.391 3.736 -10.695 1 97.94 242 ALA B O 1
ATOM 4157 N N . TRP B 1 243 ? 18.406 4.562 -9.992 1 98.31 243 TRP B N 1
ATOM 4158 C CA . TRP B 1 243 ? 17.641 3.488 -10.617 1 98.31 243 TRP B CA 1
ATOM 4159 C C . TRP B 1 243 ? 16.312 4.012 -11.164 1 98.31 243 TRP B C 1
ATOM 4161 O O . TRP B 1 243 ? 15.906 5.137 -10.859 1 98.31 243 TRP B O 1
ATOM 4171 N N . PHE B 1 244 ? 15.75 3.307 -12.016 1 98.06 244 PHE B N 1
ATOM 4172 C CA . PHE B 1 244 ? 14.422 3.57 -12.555 1 98.06 244 PHE B CA 1
ATOM 4173 C C . PHE B 1 244 ? 13.742 2.271 -12.969 1 98.06 244 PHE B C 1
ATOM 4175 O O . PHE B 1 244 ? 14.375 1.216 -13.008 1 98.06 244 PHE B O 1
ATOM 4182 N N . TYR B 1 245 ? 12.469 2.346 -13.141 1 98.25 245 TYR B N 1
ATOM 4183 C CA . TYR B 1 245 ? 11.672 1.211 -13.578 1 98.25 245 TYR B CA 1
ATOM 4184 C C . TYR B 1 245 ? 11.047 1.481 -14.945 1 98.25 245 TYR B C 1
ATOM 4186 O O . TYR B 1 245 ? 10.094 2.254 -15.062 1 98.25 245 TYR B O 1
ATOM 4194 N N . PRO B 1 246 ? 11.562 0.836 -15.977 1 97.31 246 PRO B N 1
ATOM 4195 C CA . PRO B 1 246 ? 11.031 1.104 -17.312 1 97.31 246 PRO B CA 1
ATOM 4196 C C . PRO B 1 246 ? 9.547 0.764 -17.438 1 97.31 246 PRO B C 1
ATOM 4198 O O . PRO B 1 246 ? 8.805 1.479 -18.109 1 97.31 246 PRO B O 1
ATOM 4201 N N . GLU B 1 247 ? 9.133 -0.329 -16.828 1 96.81 247 GLU B N 1
ATOM 4202 C CA . GLU B 1 247 ? 7.746 -0.782 -16.812 1 96.81 247 GLU B CA 1
ATOM 4203 C C . GLU B 1 247 ? 7.293 -1.145 -15.406 1 96.81 247 GLU B C 1
ATOM 4205 O O . GLU B 1 247 ? 7.102 -2.32 -15.094 1 96.81 247 GLU B O 1
ATOM 4210 N N . PRO B 1 248 ? 7.055 -0.075 -14.547 1 97.75 248 PRO B N 1
ATOM 4211 C CA . PRO B 1 248 ? 6.594 -0.386 -13.188 1 97.75 248 PRO B CA 1
ATOM 4212 C C . PRO B 1 248 ? 5.27 -1.148 -13.172 1 97.75 248 PRO B C 1
ATOM 4214 O O . PRO B 1 248 ? 4.496 -1.064 -14.133 1 97.75 248 PRO B O 1
ATOM 4217 N N . ILE B 1 249 ? 5.07 -1.883 -12.125 1 96.06 249 ILE B N 1
ATOM 4218 C CA . ILE B 1 249 ? 3.775 -2.537 -11.969 1 96.06 249 ILE B CA 1
ATOM 4219 C C . ILE B 1 249 ? 2.68 -1.485 -11.82 1 96.06 249 ILE B C 1
ATOM 4221 O O . ILE B 1 249 ? 2.967 -0.31 -11.586 1 96.06 249 ILE B O 1
ATOM 4225 N N . LEU B 1 250 ? 1.468 -1.879 -11.922 1 96.44 250 LEU B N 1
ATOM 4226 C CA . LEU B 1 250 ? 0.331 -0.968 -12 1 96.44 250 LEU B CA 1
ATOM 4227 C C . LEU B 1 250 ? 0.237 -0.099 -10.75 1 96.44 250 LEU B C 1
ATOM 4229 O O . LEU B 1 250 ? -0.046 1.098 -10.844 1 96.44 250 LEU B O 1
ATOM 4233 N N . SER B 1 251 ? 0.475 -0.641 -9.578 1 95.75 251 SER B N 1
ATOM 4234 C CA . SER B 1 251 ? 0.25 0.043 -8.312 1 95.75 251 SER B CA 1
ATOM 4235 C C . SER B 1 251 ? 1.216 1.211 -8.133 1 95.75 251 SER B C 1
ATOM 4237 O O . SER B 1 251 ? 0.996 2.082 -7.289 1 95.75 251 SER B O 1
ATOM 4239 N N . VAL B 1 252 ? 2.293 1.239 -8.922 1 97.5 252 VAL B N 1
ATOM 4240 C CA . VAL B 1 252 ? 3.24 2.35 -8.875 1 97.5 252 VAL B CA 1
ATOM 4241 C C . VAL B 1 252 ? 3.525 2.85 -10.289 1 97.5 252 VAL B C 1
ATOM 4243 O O . VAL B 1 252 ? 4.621 3.342 -10.57 1 97.5 252 VAL B O 1
ATOM 4246 N N . GLU B 1 253 ? 2.584 2.705 -11.141 1 97.44 253 GLU B N 1
ATOM 4247 C CA . GLU B 1 253 ? 2.736 3.094 -12.539 1 97.44 253 GLU B CA 1
ATOM 4248 C C . GLU B 1 253 ? 3.178 4.551 -12.664 1 97.44 253 GLU B C 1
ATOM 4250 O O . GLU B 1 253 ? 3.957 4.895 -13.555 1 97.44 253 GLU B O 1
ATOM 4255 N N . PRO B 1 254 ? 2.793 5.457 -11.758 1 97.44 254 PRO B N 1
ATOM 4256 C CA . PRO B 1 254 ? 3.143 6.871 -11.906 1 97.44 254 PRO B CA 1
ATOM 4257 C C . PRO B 1 254 ? 4.648 7.117 -11.844 1 97.44 254 PRO B C 1
ATOM 4259 O O . PRO B 1 254 ? 5.121 8.18 -12.258 1 97.44 254 PRO B O 1
ATOM 4262 N N . ILE B 1 255 ? 5.402 6.168 -11.328 1 98.25 255 ILE B N 1
ATOM 4263 C CA . ILE B 1 255 ? 6.832 6.441 -11.242 1 98.25 255 ILE B CA 1
ATOM 4264 C C . ILE B 1 255 ? 7.516 6.066 -12.555 1 98.25 255 ILE B C 1
ATOM 4266 O O . ILE B 1 255 ? 8.734 6.211 -12.688 1 98.25 255 ILE B O 1
ATOM 4270 N N . LYS B 1 256 ? 6.738 5.617 -13.516 1 98.25 256 LYS B N 1
ATOM 4271 C CA . LYS B 1 256 ? 7.305 5.406 -14.844 1 98.25 256 LYS B CA 1
ATOM 4272 C C . LYS B 1 256 ? 7.953 6.68 -15.375 1 98.25 256 LYS B C 1
ATOM 4274 O O . LYS B 1 256 ? 7.398 7.773 -15.227 1 98.25 256 LYS B O 1
ATOM 4279 N N . ASN B 1 257 ? 9.117 6.555 -15.961 1 97.56 257 ASN B N 1
ATOM 4280 C CA . ASN B 1 257 ? 9.891 7.66 -16.516 1 97.56 257 ASN B CA 1
ATOM 4281 C C . ASN B 1 257 ? 10.375 8.609 -15.422 1 97.56 257 ASN B C 1
ATOM 4283 O O . ASN B 1 257 ? 10.469 9.82 -15.641 1 97.56 257 ASN B O 1
ATOM 4287 N N . HIS B 1 258 ? 10.516 8.133 -14.305 1 98.69 258 HIS B N 1
ATOM 4288 C CA . HIS B 1 258 ? 11.148 8.836 -13.195 1 98.69 258 HIS B CA 1
ATOM 4289 C C . HIS B 1 258 ? 12.398 8.102 -12.719 1 98.69 258 HIS B C 1
ATOM 4291 O O . HIS B 1 258 ? 12.523 6.891 -12.906 1 98.69 258 HIS B O 1
ATOM 4297 N N . VAL B 1 259 ? 13.273 8.844 -12.109 1 98.62 259 VAL B N 1
ATOM 4298 C CA . VAL B 1 259 ? 14.547 8.305 -11.648 1 98.62 259 VAL B CA 1
ATOM 4299 C C . VAL B 1 259 ? 14.711 8.578 -10.156 1 98.62 259 VAL B C 1
ATOM 4301 O O . VAL B 1 259 ? 14.414 9.68 -9.68 1 98.62 259 VAL B O 1
ATOM 4304 N N . ALA B 1 260 ? 15.125 7.594 -9.438 1 98.25 260 ALA B N 1
ATOM 4305 C CA . ALA B 1 260 ? 15.453 7.738 -8.023 1 98.25 260 ALA B CA 1
ATOM 4306 C C . ALA B 1 260 ? 16.953 7.566 -7.781 1 98.25 260 ALA B C 1
ATOM 4308 O O . ALA B 1 260 ? 17.656 6.961 -8.602 1 98.25 260 ALA B O 1
ATOM 4309 N N . PHE B 1 261 ? 17.438 8.133 -6.664 1 97.19 261 PHE B N 1
ATOM 4310 C CA . PHE B 1 261 ? 18.859 8.094 -6.316 1 97.19 261 PHE B CA 1
ATOM 4311 C C . PHE B 1 261 ? 19.047 7.523 -4.918 1 97.19 261 PHE B C 1
ATOM 4313 O O . PHE B 1 261 ? 18.203 7.703 -4.039 1 97.19 261 PHE B O 1
ATOM 4320 N N . TRP B 1 262 ? 20.156 6.809 -4.781 1 94 262 TRP B N 1
ATOM 4321 C CA . TRP B 1 262 ? 20.531 6.363 -3.439 1 94 262 TRP B CA 1
ATOM 4322 C C . TRP B 1 262 ? 20.953 7.543 -2.576 1 94 262 TRP B C 1
ATOM 4324 O O . TRP B 1 262 ? 22.031 8.125 -2.793 1 94 262 TRP B O 1
ATOM 4334 N N . ASN B 1 263 ? 20.125 7.73 -1.588 1 88.56 263 ASN B N 1
ATOM 4335 C CA . ASN B 1 263 ? 20.484 8.797 -0.651 1 88.56 263 ASN B CA 1
ATOM 4336 C C . ASN B 1 263 ? 21.875 8.594 -0.077 1 88.56 263 ASN B C 1
ATOM 4338 O O . ASN B 1 263 ? 22.578 9.562 0.22 1 88.56 263 ASN B O 1
ATOM 4342 N N . GLU B 1 264 ? 22.359 7.402 -0.008 1 88.12 264 GLU B N 1
ATOM 4343 C CA . GLU B 1 264 ? 23.594 7.008 0.641 1 88.12 264 GLU B CA 1
ATOM 4344 C C . GLU B 1 264 ? 24.797 7.211 -0.286 1 88.12 264 GLU B C 1
ATOM 4346 O O . GLU B 1 264 ? 25.938 7.172 0.156 1 88.12 264 GLU B O 1
ATOM 4351 N N . ARG B 1 265 ? 24.5 7.508 -1.558 1 92.06 265 ARG B N 1
ATOM 4352 C CA . ARG B 1 265 ? 25.594 7.555 -2.523 1 92.06 265 ARG B CA 1
ATOM 4353 C C . ARG B 1 265 ? 25.672 8.922 -3.193 1 92.06 265 ARG B C 1
ATOM 4355 O O . ARG B 1 265 ? 26.594 9.18 -3.971 1 92.06 265 ARG B O 1
ATOM 4362 N N . VAL B 1 266 ? 24.656 9.766 -2.84 1 95.56 266 VAL B N 1
ATOM 4363 C CA . VAL B 1 266 ? 24.625 11.109 -3.406 1 95.56 266 VAL B CA 1
ATOM 4364 C C . VAL B 1 266 ? 24.359 12.133 -2.301 1 95.56 266 VAL B C 1
ATOM 4366 O O . VAL B 1 266 ? 24.078 11.758 -1.158 1 95.56 266 VAL B O 1
ATOM 4369 N N . GLU B 1 267 ? 24.531 13.336 -2.629 1 94.81 267 GLU B N 1
ATOM 4370 C CA . GLU B 1 267 ? 24.016 14.414 -1.775 1 94.81 267 GLU B CA 1
ATOM 4371 C C . GLU B 1 267 ? 22.609 14.812 -2.176 1 94.81 267 GLU B C 1
ATOM 4373 O O . GLU B 1 267 ? 22.406 15.414 -3.23 1 94.81 267 GLU B O 1
ATOM 4378 N N . LEU B 1 268 ? 21.719 14.422 -1.378 1 95.06 268 LEU B N 1
ATOM 4379 C CA . LEU B 1 268 ? 20.312 14.742 -1.604 1 95.06 268 LEU B CA 1
ATOM 4380 C C . LEU B 1 268 ? 19.875 15.922 -0.745 1 95.06 268 LEU B C 1
ATOM 4382 O O . LEU B 1 268 ? 19.953 15.867 0.485 1 95.06 268 LEU B O 1
ATOM 4386 N N . VAL B 1 269 ? 19.484 17.016 -1.407 1 93.62 269 VAL B N 1
ATOM 4387 C CA . VAL B 1 269 ? 19 18.219 -0.737 1 93.62 269 VAL B CA 1
ATOM 4388 C C . VAL B 1 269 ? 17.5 18.391 -0.991 1 93.62 269 VAL B C 1
ATOM 4390 O O . VAL B 1 269 ? 17.062 18.438 -2.143 1 93.62 269 VAL B O 1
ATOM 4393 N N . VAL B 1 270 ? 16.734 18.406 0.073 1 92.12 270 VAL B N 1
ATOM 4394 C CA . VAL B 1 270 ? 15.289 18.594 -0.024 1 92.12 270 VAL B CA 1
ATOM 4395 C C . VAL B 1 270 ? 14.875 19.859 0.726 1 92.12 270 VAL B C 1
ATOM 4397 O O . VAL B 1 270 ? 15.164 20 1.917 1 92.12 270 VAL B O 1
ATOM 4400 N N . ASP B 1 271 ? 14.305 20.75 0.002 1 89.44 271 ASP B N 1
ATOM 4401 C CA . ASP B 1 271 ? 13.891 22.047 0.551 1 89.44 271 ASP B CA 1
ATOM 4402 C C . ASP B 1 271 ? 15.062 22.766 1.202 1 89.44 271 ASP B C 1
ATOM 4404 O O . ASP B 1 271 ? 14.922 23.328 2.295 1 89.44 271 ASP B O 1
ATOM 4408 N N . GLY B 1 272 ? 16.203 22.609 0.569 1 88.69 272 GLY B N 1
ATOM 4409 C CA . GLY B 1 272 ? 17.375 23.375 0.953 1 88.69 272 GLY B CA 1
ATOM 4410 C C . GLY B 1 272 ? 18.188 22.703 2.049 1 88.69 272 GLY B C 1
ATOM 4411 O O . GLY B 1 272 ? 19.25 23.219 2.436 1 88.69 272 GLY B O 1
ATOM 4412 N N . GLU B 1 273 ? 17.734 21.516 2.461 1 86.06 273 GLU B N 1
ATOM 4413 C CA . GLU B 1 273 ? 18.438 20.812 3.52 1 86.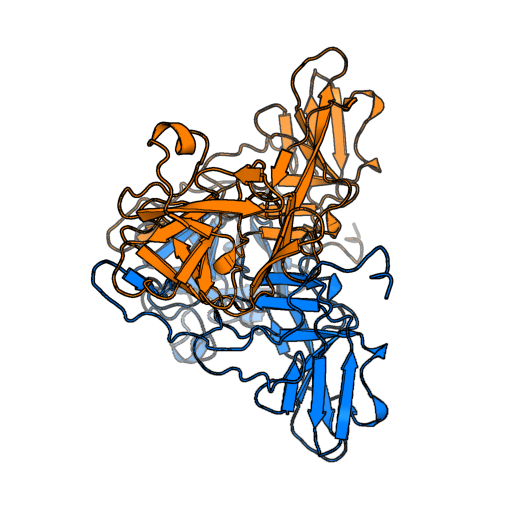06 273 GLU B CA 1
ATOM 4414 C C . GLU B 1 273 ? 18.875 19.422 3.057 1 86.06 273 GLU B C 1
ATOM 4416 O O . GLU B 1 273 ? 18.141 18.734 2.34 1 86.06 273 GLU B O 1
ATOM 4421 N N . VAL B 1 274 ? 20.031 19.047 3.604 1 87.56 274 VAL B N 1
ATOM 4422 C CA . VAL B 1 274 ? 20.484 17.688 3.293 1 87.56 274 VAL B CA 1
ATOM 4423 C C . VAL B 1 274 ? 19.531 16.672 3.887 1 87.56 274 VAL B C 1
ATOM 4425 O O . VAL B 1 274 ? 19.203 16.719 5.074 1 87.56 274 VAL B O 1
ATOM 4428 N N . PHE B 1 275 ? 19.062 15.938 2.936 1 84.25 275 PHE B N 1
ATOM 4429 C CA . PHE B 1 275 ? 18.109 14.906 3.348 1 84.25 275 PHE B CA 1
ATOM 4430 C C . PHE B 1 275 ? 18.844 13.695 3.908 1 84.25 275 PHE B C 1
ATOM 4432 O O . PHE B 1 275 ? 19.625 13.062 3.207 1 84.25 275 PHE B O 1
ATOM 4439 N N . VAL B 1 276 ? 18.906 13.492 5.145 1 67.44 276 VAL B N 1
ATOM 4440 C CA . VAL B 1 276 ? 19.609 12.375 5.77 1 67.44 276 VAL B CA 1
ATOM 4441 C C . VAL B 1 276 ? 18.594 11.336 6.246 1 67.44 276 VAL B C 1
ATOM 4443 O O . VAL B 1 276 ? 17.531 11.688 6.777 1 67.44 276 VAL B O 1
ATOM 4446 N N . ASP B 1 277 ? 18.812 10.055 5.617 1 59.19 277 ASP B N 1
ATOM 4447 C CA . ASP B 1 277 ? 17.984 8.914 6.023 1 59.19 277 ASP B CA 1
ATOM 4448 C C . ASP B 1 277 ? 18.125 8.648 7.52 1 59.19 277 ASP B C 1
ATOM 4450 O O . ASP B 1 277 ? 19.125 8.07 7.965 1 59.19 277 ASP B O 1
ATOM 4454 N N . THR B 1 278 ? 18.234 9.391 8.32 1 49.62 278 THR B N 1
ATOM 4455 C CA . THR B 1 278 ? 18.406 8.906 9.68 1 49.62 278 THR B CA 1
ATOM 4456 C C . THR B 1 278 ? 17.094 8.305 10.211 1 49.62 278 THR B C 1
ATOM 4458 O O . THR B 1 278 ? 16.016 8.734 9.82 1 49.62 278 THR B O 1
ATOM 4461 N N . PRO B 1 279 ? 17.312 7.016 10.781 1 48.53 279 PRO B N 1
ATOM 4462 C CA . PRO B 1 279 ? 16.172 6.43 11.484 1 48.53 279 PRO B CA 1
ATOM 4463 C C . PRO B 1 279 ? 15.141 7.473 11.906 1 48.53 279 PRO B C 1
ATOM 4465 O O . PRO B 1 279 ? 13.992 7.129 12.203 1 48.53 279 PRO B O 1
ATOM 4468 N N . LYS B 1 280 ? 15.727 8.609 12.289 1 49 280 LYS B N 1
ATOM 4469 C CA . LYS B 1 280 ? 14.898 9.516 13.07 1 49 280 LYS B CA 1
ATOM 4470 C C . LYS B 1 280 ? 13.602 9.844 12.336 1 49 280 LYS B C 1
ATOM 4472 O O . LYS B 1 280 ? 12.562 10.07 12.969 1 49 280 LYS B O 1
ATOM 4477 N N . VAL B 1 281 ? 13.805 10.031 11.141 1 44.06 281 VAL B N 1
ATOM 4478 C CA . VAL B 1 281 ? 12.641 10.586 10.453 1 44.06 281 VAL B CA 1
ATOM 4479 C C . VAL B 1 281 ? 11.859 9.469 9.766 1 44.06 281 VAL B C 1
ATOM 4481 O O . VAL B 1 281 ? 10.695 9.641 9.414 1 44.06 281 VAL B O 1
ATOM 4484 N N . TRP B 1 282 ? 12.609 8.297 9.391 1 43.28 282 TRP B N 1
ATOM 4485 C CA . TRP B 1 282 ? 11.875 7.488 8.422 1 43.28 282 TRP B CA 1
ATOM 4486 C C . TRP B 1 282 ? 11.109 6.367 9.117 1 43.28 282 TRP B C 1
ATOM 4488 O O . TRP B 1 282 ? 11.531 5.871 10.164 1 43.28 282 TRP B O 1
ATOM 4498 N N . ALA B 1 283 ? 9.797 6.336 8.773 1 43.84 283 ALA B N 1
ATOM 4499 C CA . ALA B 1 283 ? 8.789 5.383 9.227 1 43.84 283 ALA B CA 1
ATOM 4500 C C . ALA B 1 283 ? 9.336 3.959 9.227 1 43.84 283 ALA B C 1
ATOM 4502 O O . ALA B 1 283 ? 10.141 3.598 8.367 1 43.84 283 ALA B O 1
#

InterPro domains:
  IPR007361 Domain of unknown function DUF427 [PF04248] (50-133)
  IPR007361 Domain of unknown function DUF427 [PF04248] (175-264)
  IPR038694 Superfamily of unknown function DUF427 [G3DSA:2.170.150.40] (36-148)
  IPR038694 Superfamily of unknown function DUF427 [G3DSA:2.170.150.40] (160-269)